Protein AF-0000000084447119 (afdb_homodimer)

Structure (mmCIF, N/CA/C/O backbone):
data_AF-0000000084447119-model_v1
#
loop_
_entity.id
_entity.type
_entity.pdbx_description
1 polymer 'DeoR family transcriptional regulator'
#
loop_
_atom_site.group_PDB
_atom_site.id
_atom_site.type_symbol
_atom_site.label_atom_id
_atom_site.label_alt_id
_atom_site.label_comp_id
_atom_site.label_asym_id
_atom_site.label_entity_id
_atom_site.label_seq_id
_atom_site.pdbx_PDB_ins_code
_atom_site.Cartn_x
_atom_site.Cartn_y
_atom_site.Cartn_z
_atom_site.occupancy
_atom_site.B_iso_or_equiv
_atom_site.auth_seq_id
_atom_site.auth_comp_id
_atom_site.auth_asym_id
_atom_site.auth_atom_id
_atom_site.pdbx_PDB_model_num
ATOM 1 N N . MET A 1 1 ? 13.609 -54.625 -15.812 1 86.5 1 MET A N 1
ATOM 2 C CA . MET A 1 1 ? 14.164 -53.469 -15.07 1 86.5 1 MET A CA 1
ATOM 3 C C . MET A 1 1 ? 13.195 -53.031 -13.992 1 86.5 1 MET A C 1
ATOM 5 O O . MET A 1 1 ? 11.992 -52.906 -14.234 1 86.5 1 MET A O 1
ATOM 9 N N . ILE A 1 2 ? 13.586 -53.062 -12.836 1 89.88 2 ILE A N 1
ATOM 10 C CA . ILE A 1 2 ? 12.711 -52.625 -11.75 1 89.88 2 ILE A CA 1
ATOM 11 C C . ILE A 1 2 ? 12.508 -51.125 -11.797 1 89.88 2 ILE A C 1
ATOM 13 O O . ILE A 1 2 ? 13.273 -50.406 -12.453 1 89.88 2 ILE A O 1
ATOM 17 N N . PRO A 1 3 ? 11.43 -50.656 -11.078 1 90.94 3 PRO A N 1
ATOM 18 C CA . PRO A 1 3 ? 11.07 -49.25 -11.18 1 90.94 3 PRO A CA 1
ATOM 19 C C . PRO A 1 3 ? 12.234 -48.312 -10.836 1 90.94 3 PRO A C 1
ATOM 21 O O . PRO A 1 3 ? 12.484 -47.344 -11.555 1 90.94 3 PRO A O 1
ATOM 24 N N . ALA A 1 4 ? 12.953 -48.625 -9.883 1 92.25 4 ALA A N 1
ATOM 25 C CA . ALA A 1 4 ? 14.055 -47.781 -9.461 1 92.25 4 ALA A CA 1
ATOM 26 C C . ALA A 1 4 ? 15.102 -47.656 -10.562 1 92.25 4 ALA A C 1
ATOM 28 O O . ALA A 1 4 ? 15.664 -46.562 -10.781 1 92.25 4 ALA A O 1
ATOM 29 N N . GLU A 1 5 ? 15.375 -48.719 -11.172 1 92 5 GLU A N 1
ATOM 30 C CA . GLU A 1 5 ? 16.344 -48.719 -12.266 1 92 5 GLU A CA 1
ATOM 31 C C . GLU A 1 5 ? 15.836 -47.938 -13.469 1 92 5 GLU A C 1
ATOM 33 O O . GLU A 1 5 ? 16.594 -47.188 -14.094 1 92 5 GLU A O 1
ATOM 38 N N . ARG A 1 6 ? 14.602 -48.156 -13.805 1 93.19 6 ARG A N 1
ATOM 39 C CA . ARG A 1 6 ? 13.992 -47.406 -14.898 1 93.19 6 ARG A CA 1
ATOM 40 C C . ARG A 1 6 ? 14.07 -45.906 -14.656 1 93.19 6 ARG A C 1
ATOM 42 O O . ARG A 1 6 ? 14.445 -45.156 -15.547 1 93.19 6 ARG A O 1
ATOM 49 N N . GLN A 1 7 ? 13.703 -45.5 -13.422 1 93 7 GLN A N 1
ATOM 50 C CA . GLN A 1 7 ? 13.68 -44.094 -13.062 1 93 7 GLN A CA 1
ATOM 51 C C . GLN A 1 7 ? 15.07 -43.469 -13.156 1 93 7 GLN A C 1
ATOM 53 O O . GLN A 1 7 ? 15.227 -42.344 -13.641 1 93 7 GLN A O 1
ATOM 58 N N . LYS A 1 8 ? 16.031 -44.188 -12.789 1 92.69 8 LYS A N 1
ATOM 59 C CA . LYS A 1 8 ? 17.406 -43.719 -12.914 1 92.69 8 LYS A CA 1
ATOM 60 C C . LYS A 1 8 ? 17.797 -43.531 -14.375 1 92.69 8 LYS A C 1
ATOM 62 O O . LYS A 1 8 ? 18.453 -42.531 -14.719 1 92.69 8 LYS A O 1
ATOM 67 N N . LEU A 1 9 ? 17.391 -44.5 -15.141 1 92.62 9 LEU A N 1
ATOM 68 C CA . LEU A 1 9 ? 17.688 -44.406 -16.562 1 92.62 9 LEU A CA 1
ATOM 69 C C . LEU A 1 9 ? 16.969 -43.219 -17.203 1 92.62 9 LEU A C 1
ATOM 71 O O . LEU A 1 9 ? 17.547 -42.531 -18.047 1 92.62 9 LEU A O 1
ATOM 75 N N . ILE A 1 10 ? 15.742 -43 -16.844 1 93.06 10 ILE A N 1
ATOM 76 C CA . ILE A 1 10 ? 14.969 -41.875 -17.328 1 93.06 10 ILE A CA 1
ATOM 77 C C . ILE A 1 10 ? 15.711 -40.594 -17.016 1 93.06 10 ILE A C 1
ATOM 79 O O . ILE A 1 10 ? 15.93 -39.75 -17.906 1 93.06 10 ILE A O 1
ATOM 83 N N . LEU A 1 11 ? 16.156 -40.438 -15.773 1 92.19 11 LEU A N 1
ATOM 84 C CA . LEU A 1 11 ? 16.828 -39.219 -15.328 1 92.19 11 LEU A CA 1
ATOM 85 C C . LEU A 1 11 ? 18.156 -39.031 -16.062 1 92.19 11 LEU A C 1
ATOM 87 O O . LEU A 1 11 ? 18.5 -37.906 -16.438 1 92.19 11 LEU A O 1
ATOM 91 N N . ALA A 1 12 ? 18.844 -40.094 -16.25 1 91.12 12 ALA A N 1
ATOM 92 C CA . ALA A 1 12 ? 20.125 -40.031 -16.953 1 91.12 12 ALA A CA 1
ATOM 93 C C . ALA A 1 12 ? 19.938 -39.562 -18.391 1 91.12 12 ALA A C 1
ATOM 95 O O . ALA A 1 12 ? 20.688 -38.719 -18.875 1 91.12 12 ALA A O 1
ATOM 96 N N . ARG A 1 13 ? 18.922 -40.062 -18.984 1 90.88 13 ARG A N 1
ATOM 97 C CA . ARG A 1 13 ? 18.656 -39.688 -20.375 1 90.88 13 ARG A CA 1
ATOM 98 C C . ARG A 1 13 ? 18.156 -38.25 -20.484 1 90.88 13 ARG A C 1
ATOM 100 O O . ARG A 1 13 ? 18.484 -37.531 -21.422 1 90.88 13 ARG A O 1
ATOM 107 N N . LEU A 1 14 ? 17.312 -37.969 -19.547 1 89.44 14 LEU A N 1
ATOM 108 C CA . LEU A 1 14 ? 16.75 -36.625 -19.531 1 89.44 14 LEU A CA 1
ATOM 109 C C . LEU A 1 14 ? 17.844 -35.562 -19.312 1 89.44 14 LEU A C 1
ATOM 111 O O . LEU A 1 14 ? 17.797 -34.5 -19.891 1 89.44 14 LEU A O 1
ATOM 115 N N . ALA A 1 15 ? 18.766 -35.906 -18.516 1 87.31 15 ALA A N 1
ATOM 116 C CA . ALA A 1 15 ? 19.891 -35 -18.234 1 87.31 15 ALA A CA 1
ATOM 117 C C . ALA A 1 15 ? 20.656 -34.688 -19.516 1 87.31 15 ALA A C 1
ATOM 119 O O . ALA A 1 15 ? 21.203 -33.594 -19.672 1 87.31 15 ALA A O 1
ATOM 120 N N . GLU A 1 16 ? 20.625 -35.562 -20.422 1 86 16 GLU A N 1
ATOM 121 C CA . GLU A 1 16 ? 21.344 -35.438 -21.672 1 86 16 GLU A CA 1
ATOM 122 C C . GLU A 1 16 ? 20.547 -34.625 -22.688 1 86 16 GLU A C 1
ATOM 124 O O . GLU A 1 16 ? 21.094 -33.75 -23.375 1 86 16 GLU A O 1
ATOM 129 N N . ARG A 1 17 ? 19.281 -34.906 -22.672 1 84.5 17 ARG A N 1
ATOM 130 C CA . ARG A 1 17 ? 18.484 -34.375 -23.781 1 84.5 17 ARG A CA 1
ATOM 131 C C . ARG A 1 17 ? 17.594 -33.219 -23.344 1 84.5 17 ARG A C 1
ATOM 133 O O . ARG A 1 17 ? 17.109 -32.469 -24.188 1 84.5 17 ARG A O 1
ATOM 140 N N . GLY A 1 18 ? 17.328 -33.188 -22.125 1 82.31 18 GLY A N 1
ATOM 141 C CA . GLY A 1 18 ? 16.469 -32.125 -21.578 1 82.31 18 GLY A CA 1
ATOM 142 C C . GLY A 1 18 ? 15 -32.469 -21.656 1 82.31 18 GLY A C 1
ATOM 143 O O . GLY A 1 18 ? 14.219 -32.062 -20.781 1 82.31 18 GLY A O 1
ATOM 144 N N . VAL A 1 19 ? 14.68 -33.125 -22.844 1 86.69 19 VAL A N 1
ATOM 145 C CA . VAL A 1 19 ? 13.281 -33.531 -23.047 1 86.69 19 VAL A CA 1
ATOM 146 C C . VAL A 1 19 ? 13.219 -34.938 -23.641 1 86.69 19 VAL A C 1
ATOM 148 O O . VAL A 1 19 ? 14.078 -35.312 -24.438 1 86.69 19 VAL A O 1
ATOM 151 N N . LEU A 1 20 ? 12.258 -35.781 -23.109 1 91.12 20 LEU A N 1
ATOM 152 C CA . LEU A 1 20 ? 12.023 -37.125 -23.609 1 91.12 20 LEU A CA 1
ATOM 153 C C . LEU A 1 20 ? 10.539 -37.344 -23.875 1 91.12 20 LEU A C 1
ATOM 155 O O . LEU A 1 20 ? 9.695 -36.969 -23.062 1 91.12 20 LEU A O 1
ATOM 159 N N . SER A 1 21 ? 10.234 -37.875 -24.953 1 89.88 21 SER A N 1
ATOM 160 C CA . SER A 1 21 ? 8.852 -38.219 -25.219 1 89.88 21 SER A CA 1
ATOM 161 C C . SER A 1 21 ? 8.484 -39.531 -24.531 1 89.88 21 SER A C 1
ATOM 163 O O . SER A 1 21 ? 9.359 -40.344 -24.234 1 89.88 21 SER A O 1
ATOM 165 N N . ILE A 1 22 ? 7.16 -39.688 -24.297 1 88.69 22 ILE A N 1
ATOM 166 C CA . ILE A 1 22 ? 6.676 -40.938 -23.719 1 88.69 22 ILE A CA 1
ATOM 167 C C . ILE A 1 22 ? 7.02 -42.094 -24.656 1 88.69 22 ILE A C 1
ATOM 169 O O . ILE A 1 22 ? 7.41 -43.188 -24.203 1 88.69 22 ILE A O 1
ATOM 173 N N . SER A 1 23 ? 6.926 -41.812 -25.922 1 90.94 23 SER A N 1
ATOM 174 C CA . SER A 1 23 ? 7.25 -42.812 -26.922 1 90.94 23 SER A CA 1
ATOM 175 C C . SER A 1 23 ? 8.719 -43.219 -26.828 1 90.94 23 SER A C 1
ATOM 177 O O . SER A 1 23 ? 9.039 -44.406 -26.844 1 90.94 23 SER A O 1
ATOM 179 N N . GLU A 1 24 ? 9.578 -42.312 -26.672 1 92.75 24 GLU A N 1
ATOM 180 C CA . GLU A 1 24 ? 11.008 -42.562 -26.516 1 92.75 24 GLU A CA 1
ATOM 181 C C . GLU A 1 24 ? 11.289 -43.375 -25.266 1 92.75 24 GLU A C 1
ATOM 183 O O . GLU A 1 24 ? 12.117 -44.312 -25.281 1 92.75 24 GLU A O 1
ATOM 188 N N . LEU A 1 25 ? 10.633 -43.062 -24.297 1 93.75 25 LEU A N 1
ATOM 189 C CA . LEU A 1 25 ? 10.844 -43.75 -23.016 1 93.75 25 LEU A CA 1
ATOM 190 C C . LEU A 1 25 ? 10.344 -45.188 -23.078 1 93.75 25 LEU A C 1
ATOM 192 O O . LEU A 1 25 ? 10.992 -46.094 -22.547 1 93.75 25 LEU A O 1
ATOM 196 N N . THR A 1 26 ? 9.203 -45.312 -23.734 1 93.56 26 THR A N 1
ATOM 197 C CA . THR A 1 26 ? 8.672 -46.656 -23.922 1 93.56 26 THR A CA 1
ATOM 198 C C . THR A 1 26 ? 9.664 -47.531 -24.672 1 93.56 26 THR A C 1
ATOM 200 O O . THR A 1 26 ? 9.883 -48.688 -24.312 1 93.56 26 THR A O 1
ATOM 203 N N . GLU A 1 27 ? 10.273 -46.969 -25.672 1 93.38 27 GLU A N 1
ATOM 204 C CA . GLU A 1 27 ? 11.258 -47.688 -26.469 1 93.38 27 GLU A CA 1
ATOM 205 C C . GLU A 1 27 ? 12.539 -47.938 -25.672 1 93.38 27 GLU A C 1
ATOM 207 O O . GLU A 1 27 ? 13.078 -49.031 -25.672 1 93.38 27 GLU A O 1
ATOM 212 N N . LEU A 1 28 ? 12.984 -47 -25.031 1 91.69 28 LEU A N 1
ATOM 213 C CA . LEU A 1 28 ? 14.242 -47.031 -24.281 1 91.69 28 LEU A CA 1
ATOM 214 C C . LEU A 1 28 ? 14.164 -48.062 -23.141 1 91.69 28 LEU A C 1
ATOM 216 O O . LEU A 1 28 ? 15.125 -48.781 -22.891 1 91.69 28 LEU A O 1
ATOM 220 N N . LEU A 1 29 ? 13.031 -48.062 -22.516 1 93.44 29 LEU A N 1
ATOM 221 C CA . LEU A 1 29 ? 12.875 -48.875 -21.297 1 93.44 29 LEU A CA 1
ATOM 222 C C . LEU A 1 29 ? 12.227 -50.219 -21.609 1 93.44 29 LEU A C 1
ATOM 224 O O . LEU A 1 29 ? 12.219 -51.125 -20.766 1 93.44 29 LEU A O 1
ATOM 228 N N . ASP A 1 30 ? 11.641 -50.344 -22.766 1 93.81 30 ASP A N 1
ATOM 229 C CA . ASP A 1 30 ? 10.953 -51.562 -23.219 1 93.81 30 ASP A CA 1
ATOM 230 C C . ASP A 1 30 ? 9.82 -51.938 -22.281 1 93.81 30 ASP A C 1
ATOM 232 O O . ASP A 1 30 ? 9.766 -53.062 -21.781 1 93.81 30 ASP A O 1
ATOM 236 N N . VAL A 1 31 ? 9.031 -50.906 -21.938 1 94.69 31 VAL A N 1
ATOM 237 C CA . VAL A 1 31 ? 7.852 -51.094 -21.094 1 94.69 31 VAL A CA 1
ATOM 238 C C . VAL A 1 31 ? 6.656 -50.375 -21.719 1 94.69 31 VAL A C 1
ATOM 240 O O . VAL A 1 31 ? 6.805 -49.656 -22.703 1 94.69 31 VAL A O 1
ATOM 243 N N . SER A 1 32 ? 5.438 -50.656 -21.156 1 92.38 32 SER A N 1
ATOM 244 C CA . SER A 1 32 ? 4.207 -50.062 -21.672 1 92.38 32 SER A CA 1
ATOM 245 C C . SER A 1 32 ? 4.145 -48.562 -21.359 1 92.38 32 SER A C 1
ATOM 247 O O . SER A 1 32 ? 4.852 -48.062 -20.484 1 92.38 32 SER A O 1
ATOM 249 N N . HIS A 1 33 ? 3.281 -47.906 -22.078 1 91.06 33 HIS A N 1
ATOM 250 C CA . HIS A 1 33 ? 2.988 -46.5 -21.812 1 91.06 33 HIS A CA 1
ATOM 251 C C . HIS A 1 33 ? 2.539 -46.281 -20.375 1 91.06 33 HIS A C 1
ATOM 253 O O . HIS A 1 33 ? 2.947 -45.344 -19.719 1 91.06 33 HIS A O 1
ATOM 259 N N . MET A 1 34 ? 1.778 -47.219 -19.906 1 89.12 34 MET A N 1
ATOM 260 C CA . MET A 1 34 ? 1.236 -47.125 -18.562 1 89.12 34 MET A CA 1
ATOM 261 C C . MET A 1 34 ? 2.348 -47.219 -17.516 1 89.12 34 MET A C 1
ATOM 263 O O . MET A 1 34 ? 2.346 -46.469 -16.531 1 89.12 34 MET A O 1
ATOM 267 N N . THR A 1 35 ? 3.252 -48.062 -17.719 1 90.56 35 THR A N 1
ATOM 268 C CA . THR A 1 35 ? 4.383 -48.219 -16.812 1 90.56 35 THR A CA 1
ATOM 269 C C . THR A 1 35 ? 5.258 -46.969 -16.812 1 90.56 35 THR A C 1
ATOM 271 O O . THR A 1 35 ? 5.664 -46.5 -15.75 1 90.56 35 THR A O 1
ATOM 274 N N . VAL A 1 36 ? 5.512 -46.438 -18 1 92.38 36 VAL A N 1
ATOM 275 C CA . VAL A 1 36 ? 6.285 -45.188 -18.125 1 92.38 36 VAL A CA 1
ATOM 276 C C . VAL A 1 36 ? 5.586 -44.062 -17.375 1 92.38 36 VAL A C 1
ATOM 278 O O . VAL A 1 36 ? 6.223 -43.344 -16.625 1 92.38 36 VAL A O 1
ATOM 281 N N . ARG A 1 37 ? 4.301 -44 -17.516 1 87.06 37 ARG A N 1
ATOM 282 C CA . ARG A 1 37 ? 3.523 -42.938 -16.875 1 87.06 37 ARG A CA 1
ATOM 283 C C . ARG A 1 37 ? 3.588 -43.062 -15.352 1 87.06 37 ARG A C 1
ATOM 285 O O . ARG A 1 37 ? 3.67 -42.062 -14.648 1 87.06 37 ARG A O 1
ATOM 292 N N . ARG A 1 38 ? 3.566 -44.25 -14.898 1 87.31 38 ARG A N 1
ATOM 293 C CA . ARG A 1 38 ? 3.674 -44.469 -13.461 1 87.31 38 ARG A CA 1
ATOM 294 C C . ARG A 1 38 ? 5.035 -44.031 -12.938 1 87.31 38 ARG A C 1
ATOM 296 O O . ARG A 1 38 ? 5.125 -43.406 -11.875 1 87.31 38 ARG A O 1
ATOM 303 N N . ASP A 1 39 ? 6.012 -44.406 -13.672 1 90.38 39 ASP A N 1
ATOM 304 C CA . ASP A 1 39 ? 7.359 -43.969 -13.297 1 90.38 39 ASP A CA 1
ATOM 305 C C . ASP A 1 39 ? 7.496 -42.469 -13.305 1 90.38 39 ASP A C 1
ATOM 307 O O . ASP A 1 39 ? 8.078 -41.875 -12.391 1 90.38 39 ASP A O 1
ATOM 311 N N . ILE A 1 40 ? 6.934 -41.875 -14.336 1 87.94 40 ILE A N 1
ATOM 312 C CA . ILE A 1 40 ? 6.992 -40.406 -14.484 1 87.94 40 ILE A CA 1
ATOM 313 C C . ILE A 1 40 ? 6.246 -39.75 -13.336 1 87.94 40 ILE A C 1
ATOM 315 O O . ILE A 1 40 ? 6.73 -38.75 -12.758 1 87.94 40 ILE A O 1
ATOM 319 N N . GLN A 1 41 ? 5.145 -40.25 -13.031 1 83.56 41 GLN A N 1
ATOM 320 C CA . GLN A 1 41 ? 4.359 -39.719 -11.93 1 83.56 41 GLN A CA 1
ATOM 321 C C . GLN A 1 41 ? 5.16 -39.719 -10.633 1 83.56 41 GLN A C 1
ATOM 323 O O . GLN A 1 41 ? 5.129 -38.75 -9.875 1 83.56 41 GLN A O 1
ATOM 328 N N . GLN A 1 42 ? 5.812 -40.812 -10.383 1 85.56 42 GLN A N 1
ATOM 329 C CA . GLN A 1 42 ? 6.645 -40.875 -9.188 1 85.56 42 GLN A CA 1
ATOM 330 C C . GLN A 1 42 ? 7.773 -39.875 -9.227 1 85.56 42 GLN A C 1
ATOM 332 O O . GLN A 1 42 ? 8.023 -39.188 -8.234 1 85.56 42 GLN A O 1
ATOM 337 N N . LEU A 1 43 ? 8.406 -39.75 -10.352 1 88.12 43 LEU A N 1
ATOM 338 C CA . LEU A 1 43 ? 9.5 -38.812 -10.508 1 88.12 43 LEU A CA 1
ATOM 339 C C . LEU A 1 43 ? 9.008 -37.375 -10.391 1 88.12 43 LEU A C 1
ATOM 341 O O . LEU A 1 43 ? 9.711 -36.5 -9.859 1 88.12 43 LEU A O 1
ATOM 345 N N . GLU A 1 44 ? 7.82 -37.156 -10.922 1 82.62 44 GLU A N 1
ATOM 346 C CA . GLU A 1 44 ? 7.223 -35.812 -10.852 1 82.62 44 GLU A CA 1
ATOM 347 C C . GLU A 1 44 ? 6.883 -35.438 -9.414 1 82.62 44 GLU A C 1
ATOM 349 O O . GLU A 1 44 ? 7.102 -34.281 -9 1 82.62 44 GLU A O 1
ATOM 354 N N . ARG A 1 45 ? 6.418 -36.375 -8.711 1 76.25 45 ARG A N 1
ATOM 355 C CA . ARG A 1 45 ? 6.117 -36.125 -7.301 1 76.25 45 ARG A CA 1
ATOM 356 C C . ARG A 1 45 ? 7.379 -35.781 -6.527 1 76.25 45 ARG A C 1
ATOM 358 O O . ARG A 1 45 ? 7.32 -34.969 -5.578 1 76.25 45 ARG A O 1
ATOM 365 N N . GLU A 1 46 ? 8.391 -36.312 -6.988 1 78.25 46 GLU A N 1
ATOM 366 C CA . GLU A 1 46 ? 9.672 -36.031 -6.336 1 78.25 46 GLU A CA 1
ATOM 367 C C . GLU A 1 46 ? 10.32 -34.781 -6.891 1 78.25 46 GLU A C 1
ATOM 369 O O . GLU A 1 46 ? 11.414 -34.406 -6.461 1 78.25 46 GLU A O 1
ATOM 374 N N . GLY A 1 47 ? 9.664 -34.156 -7.859 1 77.06 47 GLY A N 1
ATOM 375 C CA . GLY A 1 47 ? 10.141 -32.906 -8.438 1 77.06 47 GLY A CA 1
ATOM 376 C C . GLY A 1 47 ? 11.297 -33.094 -9.398 1 77.06 47 GLY A C 1
ATOM 377 O O . GLY A 1 47 ? 12.016 -32.156 -9.719 1 77.06 47 GLY A O 1
ATOM 378 N N . GLN A 1 48 ? 11.547 -34.281 -9.867 1 82.5 48 GLN A N 1
ATOM 379 C CA . GLN A 1 48 ? 12.719 -34.594 -10.68 1 82.5 48 GLN A CA 1
ATOM 380 C C . GLN A 1 48 ? 12.438 -34.406 -12.164 1 82.5 48 GLN A C 1
ATOM 382 O O . GLN A 1 48 ? 13.359 -34.219 -12.953 1 82.5 48 GLN A O 1
ATOM 387 N N . VAL A 1 49 ? 11.219 -34.594 -12.508 1 86.06 49 VAL A N 1
ATOM 388 C CA . VAL A 1 49 ? 10.852 -34.438 -13.906 1 86.06 49 VAL A CA 1
ATOM 389 C C . VAL A 1 49 ? 9.555 -33.625 -14 1 86.06 49 VAL A C 1
ATOM 391 O O . VAL A 1 49 ? 8.867 -33.438 -12.992 1 86.06 49 VAL A O 1
ATOM 394 N N . MET A 1 50 ? 9.234 -33.094 -15.148 1 83.06 50 MET A N 1
ATOM 395 C CA . MET A 1 50 ? 7.973 -32.406 -15.453 1 83.06 50 MET A CA 1
ATOM 396 C C . MET A 1 50 ? 7.34 -33 -16.719 1 83.06 50 MET A C 1
ATOM 398 O O . MET A 1 50 ? 8.016 -33.188 -17.719 1 83.06 50 MET A O 1
ATOM 402 N N . SER A 1 51 ? 6.07 -33.219 -16.531 1 77.5 51 SER A N 1
ATOM 403 C CA . SER A 1 51 ? 5.348 -33.719 -17.703 1 77.5 51 SER A CA 1
ATOM 404 C C . SER A 1 51 ? 5.09 -32.562 -18.688 1 77.5 51 SER A C 1
ATOM 406 O O . SER A 1 51 ? 4.805 -31.438 -18.281 1 77.5 51 SER A O 1
ATOM 408 N N . VAL A 1 52 ? 5.402 -32.812 -19.891 1 76.06 52 VAL A N 1
ATOM 409 C CA . VAL A 1 52 ? 5.047 -31.922 -20.984 1 76.06 52 VAL A CA 1
ATOM 410 C C . VAL A 1 52 ? 4.172 -32.656 -22 1 76.06 52 VAL A C 1
ATOM 412 O O . VAL A 1 52 ? 3.877 -33.844 -21.828 1 76.06 52 VAL A O 1
ATOM 415 N N . ALA A 1 53 ? 3.68 -31.891 -22.969 1 73.5 53 ALA A N 1
ATOM 416 C CA . ALA A 1 53 ? 2.891 -32.562 -24 1 73.5 53 ALA A CA 1
ATOM 417 C C . ALA A 1 53 ? 3.668 -33.719 -24.641 1 73.5 53 ALA A C 1
ATOM 419 O O . ALA A 1 53 ? 4.699 -33.5 -25.281 1 73.5 53 ALA A O 1
ATOM 420 N N . GLY A 1 54 ? 3.236 -34.969 -24.359 1 75.19 54 GLY A N 1
ATOM 421 C CA . GLY A 1 54 ? 3.777 -36.156 -25.016 1 75.19 54 GLY A CA 1
ATOM 422 C C . GLY A 1 54 ? 5.066 -36.625 -24.391 1 75.19 54 GLY A C 1
ATOM 423 O O . GLY A 1 54 ? 5.703 -37.562 -24.906 1 75.19 54 GLY A O 1
ATOM 424 N N . GLY A 1 55 ? 5.465 -35.906 -23.297 1 84.12 55 GLY A N 1
ATOM 425 C CA . GLY A 1 55 ? 6.734 -36.344 -22.734 1 84.12 55 GLY A CA 1
ATOM 426 C C . GLY A 1 55 ? 7.031 -35.688 -21.391 1 84.12 55 GLY A C 1
ATOM 427 O O . GLY A 1 55 ? 6.113 -35.344 -20.625 1 84.12 55 GLY A O 1
ATOM 428 N N . ILE A 1 56 ? 8.344 -35.781 -21.047 1 87.44 56 ILE A N 1
ATOM 429 C CA . ILE A 1 56 ? 8.805 -35.219 -19.797 1 87.44 56 ILE A CA 1
ATOM 430 C C . ILE A 1 56 ? 10.047 -34.375 -20.031 1 87.44 56 ILE A C 1
ATOM 432 O O . ILE A 1 56 ? 10.734 -34.531 -21.047 1 87.44 56 ILE A O 1
ATOM 436 N N . ARG A 1 57 ? 10.242 -33.375 -19.266 1 86.06 57 ARG A N 1
ATOM 437 C CA . ARG A 1 57 ? 11.453 -32.562 -19.266 1 86.06 57 ARG A CA 1
ATOM 438 C C . ARG A 1 57 ? 11.977 -32.344 -17.844 1 86.06 57 ARG A C 1
ATOM 440 O O . ARG A 1 57 ? 11.305 -32.688 -16.875 1 86.06 57 ARG A O 1
ATOM 447 N N . LEU A 1 58 ? 13.25 -31.891 -17.844 1 83.25 58 LEU A N 1
ATOM 448 C CA . LEU A 1 58 ? 13.781 -31.438 -16.562 1 83.25 58 LEU A CA 1
ATOM 449 C C . LEU A 1 58 ? 13.078 -30.156 -16.125 1 83.25 58 LEU A C 1
ATOM 451 O O . LEU A 1 58 ? 12.805 -29.266 -16.953 1 83.25 58 LEU A O 1
ATOM 455 N N . PRO A 1 59 ? 12.711 -30.234 -14.844 1 81.19 59 PRO A N 1
ATOM 456 C CA . PRO A 1 59 ? 12.141 -28.969 -14.359 1 81.19 59 PRO A CA 1
ATOM 457 C C . PRO A 1 59 ? 13.07 -27.781 -14.594 1 81.19 59 PRO A C 1
ATOM 459 O O . PRO A 1 59 ? 14.297 -27.938 -14.586 1 81.19 59 PRO A O 1
ATOM 462 N N . GLU A 1 60 ? 12.391 -26.625 -14.969 1 81.69 60 GLU A N 1
ATOM 463 C CA . GLU A 1 60 ? 13.148 -25.391 -15.141 1 81.69 60 GLU A CA 1
ATOM 464 C C . GLU A 1 60 ? 13.219 -24.594 -13.836 1 81.69 60 GLU A C 1
ATOM 466 O O . GLU A 1 60 ? 12.203 -24.109 -13.336 1 81.69 60 GLU A O 1
ATOM 471 N N . ARG A 1 61 ? 14.422 -24.531 -13.336 1 85.81 61 ARG A N 1
ATOM 472 C CA . ARG A 1 61 ? 14.594 -23.75 -12.117 1 85.81 61 ARG A CA 1
ATOM 473 C C . ARG A 1 61 ? 14.617 -22.25 -12.438 1 85.81 61 ARG A C 1
ATOM 475 O O . ARG A 1 61 ? 15.273 -21.828 -13.383 1 85.81 61 ARG A O 1
ATOM 482 N N . ILE A 1 62 ? 13.734 -21.531 -11.68 1 86.69 62 ILE A N 1
ATOM 483 C CA . ILE A 1 62 ? 13.742 -20.078 -11.859 1 86.69 62 ILE A CA 1
ATOM 484 C C . ILE A 1 62 ? 14.414 -19.422 -10.664 1 86.69 62 ILE A C 1
ATOM 486 O O . ILE A 1 62 ? 14.117 -19.75 -9.516 1 86.69 62 ILE A O 1
ATOM 490 N N . SER A 1 63 ? 15.406 -18.578 -10.953 1 85.56 63 SER A N 1
ATOM 491 C CA . SER A 1 63 ? 16.141 -17.891 -9.906 1 85.56 63 SER A CA 1
ATOM 492 C C . SER A 1 63 ? 15.633 -16.453 -9.734 1 85.56 63 SER A C 1
ATOM 494 O O . SER A 1 63 ? 15.898 -15.82 -8.719 1 85.56 63 SER A O 1
ATOM 496 N N . PHE A 1 64 ? 14.938 -16 -10.805 1 86.69 64 PHE A N 1
ATOM 497 C CA . PHE A 1 64 ? 14.352 -14.664 -10.742 1 86.69 64 PHE A CA 1
ATOM 498 C C . PHE A 1 64 ? 12.992 -14.633 -11.422 1 86.69 64 PHE A C 1
ATOM 500 O O . PHE A 1 64 ? 12.695 -15.484 -12.266 1 86.69 64 PHE A O 1
ATOM 507 N N . GLU A 1 65 ? 12.203 -13.727 -10.953 1 92.5 65 GLU A N 1
ATOM 508 C CA . GLU A 1 65 ? 10.922 -13.461 -11.602 1 92.5 65 GLU A CA 1
ATOM 509 C C . GLU A 1 65 ? 10.984 -12.18 -12.438 1 92.5 65 GLU A C 1
ATOM 511 O O . GLU A 1 65 ? 11.602 -11.195 -12.023 1 92.5 65 GLU A O 1
ATOM 516 N N . PRO A 1 66 ? 10.383 -12.328 -13.648 1 92.5 66 PRO A N 1
ATOM 517 C CA . PRO A 1 66 ? 10.266 -11.062 -14.383 1 92.5 66 PRO A CA 1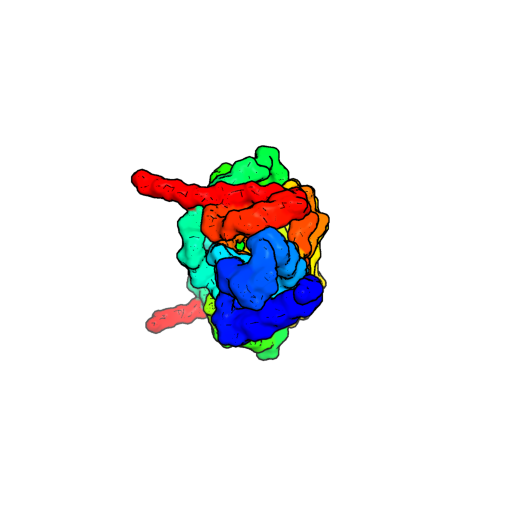
ATOM 518 C C . PRO A 1 66 ? 9.516 -9.992 -13.602 1 92.5 66 PRO A C 1
ATOM 520 O O . PRO A 1 66 ? 8.789 -10.305 -12.648 1 92.5 66 PRO A O 1
ATOM 523 N N . SER A 1 67 ? 9.781 -8.742 -13.961 1 94.5 67 SER A N 1
ATOM 524 C CA . SER A 1 67 ? 9.109 -7.621 -13.312 1 94.5 67 SER A CA 1
ATOM 525 C C . SER A 1 67 ? 7.617 -7.621 -13.602 1 94.5 67 SER A C 1
ATOM 527 O O . SER A 1 67 ? 7.168 -8.25 -14.57 1 94.5 67 SER A O 1
ATOM 529 N N . HIS A 1 68 ? 6.895 -6.887 -12.773 1 96.06 68 HIS A N 1
ATOM 530 C CA . HIS A 1 68 ? 5.461 -6.727 -12.992 1 96.06 68 HIS A CA 1
ATOM 531 C C . HIS A 1 68 ? 5.168 -6.203 -14.398 1 96.06 68 HIS A C 1
ATOM 533 O O . HIS A 1 68 ? 4.273 -6.707 -15.078 1 96.06 68 HIS A O 1
ATOM 539 N N . VAL A 1 69 ? 5.906 -5.23 -14.867 1 93.19 69 VAL A N 1
ATOM 540 C CA . VAL A 1 69 ? 5.715 -4.609 -16.172 1 93.19 69 VAL A CA 1
ATOM 541 C C . VAL A 1 69 ? 5.949 -5.637 -17.281 1 93.19 69 VAL A C 1
ATOM 543 O O . VAL A 1 69 ? 5.141 -5.762 -18.203 1 93.19 69 VAL A O 1
ATOM 546 N N . SER A 1 70 ? 7.012 -6.418 -17.172 1 94.38 70 SER A N 1
ATOM 547 C CA . SER A 1 70 ? 7.312 -7.461 -18.156 1 94.38 70 SER A CA 1
ATOM 548 C C . SER A 1 70 ? 6.246 -8.555 -18.141 1 94.38 70 SER A C 1
ATOM 550 O O . SER A 1 70 ? 5.801 -9 -19.203 1 94.38 70 SER A O 1
ATOM 552 N N . LYS A 1 71 ? 5.801 -8.93 -16.984 1 95.75 71 LYS A N 1
ATOM 553 C CA . LYS A 1 71 ? 4.824 -10.008 -16.844 1 95.75 71 LYS A CA 1
ATOM 554 C C . LYS A 1 71 ? 3.469 -9.594 -17.422 1 95.75 71 LYS A C 1
ATOM 556 O O . LYS A 1 71 ? 2.732 -10.438 -17.953 1 95.75 71 LYS A O 1
ATOM 561 N N . ALA A 1 72 ? 3.137 -8.312 -17.312 1 95.12 72 ALA A N 1
ATOM 562 C CA . ALA A 1 72 ? 1.828 -7.812 -17.719 1 95.12 72 ALA A CA 1
ATOM 563 C C . ALA A 1 72 ? 1.575 -8.102 -19.203 1 95.12 72 ALA A C 1
ATOM 565 O O . ALA A 1 72 ? 0.437 -8.352 -19.609 1 95.12 72 ALA A O 1
ATOM 566 N N . VAL A 1 73 ? 2.598 -8.234 -19.984 1 93.5 73 VAL A N 1
ATOM 567 C CA . VAL A 1 73 ? 2.43 -8.398 -21.422 1 93.5 73 VAL A CA 1
ATOM 568 C C . VAL A 1 73 ? 2.602 -9.867 -21.797 1 93.5 73 VAL A C 1
ATOM 570 O O . VAL A 1 73 ? 2.084 -10.32 -22.812 1 93.5 73 VAL A O 1
ATOM 573 N N . MET A 1 74 ? 3.244 -10.617 -21 1 93.94 74 MET A N 1
ATOM 574 C CA . MET A 1 74 ? 3.459 -12.047 -21.25 1 93.94 74 MET A CA 1
ATOM 575 C C . MET A 1 74 ? 2.168 -12.828 -21.047 1 93.94 74 MET A C 1
ATOM 577 O O . MET A 1 74 ? 1.531 -12.734 -20 1 93.94 74 MET A O 1
ATOM 581 N N . ALA A 1 75 ? 1.704 -13.594 -22.062 1 94.94 75 ALA A N 1
ATOM 582 C CA . ALA A 1 75 ? 0.521 -14.445 -22.016 1 94.94 75 ALA A CA 1
ATOM 583 C C . ALA A 1 75 ? -0.722 -13.641 -21.641 1 94.94 75 ALA A C 1
ATOM 585 O O . ALA A 1 75 ? -1.577 -14.109 -20.891 1 94.94 75 ALA A O 1
ATOM 586 N N . HIS A 1 76 ? -0.784 -12.453 -22.141 1 96.25 76 HIS A N 1
ATOM 587 C CA . HIS A 1 76 ? -1.812 -11.5 -21.75 1 96.25 76 HIS A CA 1
ATOM 588 C C . HIS A 1 76 ? -3.207 -12.023 -22.062 1 96.25 76 HIS A C 1
ATOM 590 O O . HIS A 1 76 ? -4.113 -11.945 -21.234 1 96.25 76 HIS A O 1
ATOM 596 N N . ALA A 1 77 ? -3.385 -12.609 -23.25 1 96.88 77 ALA A N 1
ATOM 597 C CA . ALA A 1 77 ? -4.695 -13.117 -23.656 1 96.88 77 ALA A CA 1
ATOM 598 C C . ALA A 1 77 ? -5.172 -14.211 -22.703 1 96.88 77 ALA A C 1
ATOM 600 O O . ALA A 1 77 ? -6.352 -14.258 -22.344 1 96.88 77 ALA A O 1
ATOM 601 N N . ALA A 1 78 ? -4.289 -15.062 -22.344 1 97.62 78 ALA A N 1
ATOM 602 C CA . ALA A 1 78 ? -4.625 -16.109 -21.391 1 97.62 78 ALA A CA 1
ATOM 603 C C . ALA A 1 78 ? -5.02 -15.523 -20.031 1 97.62 78 ALA A C 1
ATOM 605 O O . ALA A 1 78 ? -5.996 -15.953 -19.422 1 97.62 78 ALA A O 1
ATOM 606 N N . LYS A 1 79 ? -4.234 -14.523 -19.547 1 98.19 79 LYS A N 1
ATOM 607 C CA . LYS A 1 79 ? -4.527 -13.898 -18.266 1 98.19 79 LYS A CA 1
ATOM 608 C C . LYS A 1 79 ? -5.902 -13.234 -18.281 1 98.19 79 LYS A C 1
ATOM 610 O O . LYS A 1 79 ? -6.641 -13.312 -17.297 1 98.19 79 LYS A O 1
ATOM 615 N N . VAL A 1 80 ? -6.23 -12.602 -19.344 1 98.19 80 VAL A N 1
ATOM 616 C CA . VAL A 1 80 ? -7.535 -11.961 -19.469 1 98.19 80 VAL A CA 1
ATOM 617 C C . VAL A 1 80 ? -8.641 -13.008 -19.375 1 98.19 80 VAL A C 1
ATOM 619 O O . VAL A 1 80 ? -9.617 -12.828 -18.656 1 98.19 80 VAL A O 1
ATOM 622 N N . ALA A 1 81 ? -8.5 -14.086 -20.125 1 98.5 81 ALA A N 1
ATOM 623 C CA . ALA A 1 81 ? -9.492 -15.164 -20.094 1 98.5 81 ALA A CA 1
ATOM 624 C C . ALA A 1 81 ? -9.617 -15.773 -18.703 1 98.5 81 ALA A C 1
ATOM 626 O O . ALA A 1 81 ? -10.734 -16.016 -18.234 1 98.5 81 ALA A O 1
ATOM 627 N N . ILE A 1 82 ? -8.516 -16 -18.094 1 98.69 82 ILE A N 1
ATOM 628 C CA . ILE A 1 82 ? -8.484 -16.547 -16.75 1 98.69 82 ILE A CA 1
ATOM 629 C C . ILE A 1 82 ? -9.18 -15.578 -15.789 1 98.69 82 ILE A C 1
ATOM 631 O O . ILE A 1 82 ? -9.992 -16 -14.961 1 98.69 82 ILE A O 1
ATOM 635 N N . GLY A 1 83 ? -8.852 -14.289 -15.891 1 98.62 83 GLY A N 1
ATOM 636 C CA . GLY A 1 83 ? -9.5 -13.281 -15.062 1 98.62 83 GLY A CA 1
ATOM 637 C C . GLY A 1 83 ? -11.008 -13.273 -15.211 1 98.62 83 GLY A C 1
ATOM 638 O O . GLY A 1 83 ? -11.734 -13.203 -14.211 1 98.62 83 GLY A O 1
ATOM 639 N N . ARG A 1 84 ? -11.453 -13.359 -16.406 1 97.88 84 ARG A N 1
ATOM 640 C CA . ARG A 1 84 ? -12.891 -13.375 -16.688 1 97.88 84 ARG A CA 1
ATOM 641 C C . ARG A 1 84 ? -13.562 -14.578 -16.047 1 97.88 84 ARG A C 1
ATOM 643 O O . ARG A 1 84 ? -14.602 -14.445 -15.398 1 97.88 84 ARG A O 1
ATOM 650 N N . MET A 1 85 ? -13.023 -15.688 -16.234 1 98.38 85 MET A N 1
ATOM 651 C CA . MET A 1 85 ? -13.594 -16.906 -15.664 1 98.38 85 MET A CA 1
ATOM 652 C C . MET A 1 85 ? -13.57 -16.844 -14.141 1 98.38 85 MET A C 1
ATOM 654 O O . MET A 1 85 ? -14.523 -17.266 -13.484 1 98.38 85 MET A O 1
ATOM 658 N N . ALA A 1 86 ? -12.461 -16.359 -13.586 1 98.5 86 ALA A N 1
ATOM 659 C CA . ALA A 1 86 ? -12.305 -16.266 -12.141 1 98.5 86 ALA A CA 1
ATOM 660 C C . ALA A 1 86 ? -13.422 -15.43 -11.516 1 98.5 86 ALA A C 1
ATOM 662 O O . ALA A 1 86 ? -13.844 -15.695 -10.391 1 98.5 86 ALA A O 1
ATOM 663 N N . LEU A 1 87 ? -13.969 -14.453 -12.258 1 97.88 87 LEU A N 1
ATOM 664 C CA . LEU A 1 87 ? -15.016 -13.578 -11.75 1 97.88 87 LEU A CA 1
ATOM 665 C C . LEU A 1 87 ? -16.281 -14.367 -11.43 1 97.88 87 LEU A C 1
ATOM 667 O O . LEU A 1 87 ? -17.078 -13.961 -10.578 1 97.88 87 LEU A O 1
ATOM 671 N N . ASP A 1 88 ? -16.406 -15.523 -12.07 1 97 88 ASP A N 1
ATOM 672 C CA . ASP A 1 88 ? -17.578 -16.359 -11.844 1 97 88 ASP A CA 1
ATOM 673 C C . ASP A 1 88 ? -17.594 -16.922 -10.422 1 97 88 ASP A C 1
ATOM 675 O O . ASP A 1 88 ? -18.641 -17.344 -9.922 1 97 88 ASP A O 1
ATOM 679 N N . PHE A 1 89 ? -16.469 -16.922 -9.789 1 97.75 89 PHE A N 1
ATOM 680 C CA . PHE A 1 89 ? -16.359 -17.484 -8.453 1 97.75 89 PHE A CA 1
ATOM 681 C C . PHE A 1 89 ? -16.641 -16.422 -7.391 1 97.75 89 PHE A C 1
ATOM 683 O O . PHE A 1 89 ? -16.844 -16.75 -6.219 1 97.75 89 PHE A O 1
ATOM 690 N N . VAL A 1 90 ? -16.547 -15.125 -7.715 1 97.19 90 VAL A N 1
ATOM 691 C CA . VAL A 1 90 ? -16.672 -14.047 -6.746 1 97.19 90 VAL A CA 1
ATOM 692 C C . VAL A 1 90 ? -18.125 -13.945 -6.273 1 97.19 90 VAL A C 1
ATOM 694 O O . VAL A 1 90 ? -19.031 -13.758 -7.082 1 97.19 90 VAL A O 1
ATOM 697 N N . PRO A 1 91 ? -18.328 -14.109 -5.02 1 91.44 91 PRO A N 1
ATOM 698 C CA . PRO A 1 91 ? -19.703 -14.07 -4.516 1 91.44 91 PRO A CA 1
ATOM 699 C C . PRO A 1 91 ? -20.281 -12.656 -4.488 1 91.44 91 PRO A C 1
ATOM 701 O O . PRO A 1 91 ? -19.547 -11.68 -4.695 1 91.44 91 PRO A O 1
ATOM 704 N N . ARG A 1 92 ? -21.703 -12.727 -4.234 1 91.81 92 ARG A N 1
ATOM 705 C CA . ARG A 1 92 ? -22.344 -11.469 -3.867 1 91.81 92 ARG A CA 1
ATOM 706 C C . ARG A 1 92 ? -22 -11.078 -2.434 1 91.81 92 ARG A C 1
ATOM 708 O O . ARG A 1 92 ? -22.328 -11.797 -1.49 1 91.81 92 ARG A O 1
ATOM 715 N N . GLY A 1 93 ? -21.188 -10.164 -2.299 1 94.62 93 GLY A N 1
ATOM 716 C CA . GLY A 1 93 ? -20.703 -9.727 -0.996 1 94.62 93 GLY A CA 1
ATOM 717 C C . GLY A 1 93 ? -19.531 -10.539 -0.495 1 94.62 93 GLY A C 1
ATOM 718 O O . GLY A 1 93 ? -19.094 -11.484 -1.154 1 94.62 93 GLY A O 1
ATOM 719 N N . GLY A 1 94 ? -18.984 -10.133 0.6 1 95.62 94 GLY A N 1
ATOM 720 C CA . GLY A 1 94 ? -17.922 -10.883 1.259 1 95.62 94 GLY A CA 1
ATOM 721 C C . GLY A 1 94 ? -16.562 -10.219 1.158 1 95.62 94 GLY A C 1
ATOM 722 O O . GLY A 1 94 ? -16.469 -9.039 0.811 1 95.62 94 GLY A O 1
ATOM 723 N N . ILE A 1 95 ? -15.609 -10.984 1.599 1 98.19 95 ILE A N 1
ATOM 724 C CA . ILE A 1 95 ? -14.242 -10.477 1.652 1 98.19 95 ILE A CA 1
ATOM 725 C C . ILE A 1 95 ? -13.359 -11.289 0.71 1 98.19 95 ILE A C 1
ATOM 727 O O . ILE A 1 95 ? -13.297 -12.516 0.806 1 98.19 95 ILE A O 1
ATOM 731 N N . LEU A 1 96 ? -12.734 -10.586 -0.215 1 98.69 96 LEU A N 1
ATOM 732 C CA . LEU A 1 96 ? -11.93 -11.164 -1.288 1 98.69 96 LEU A CA 1
ATOM 733 C C . LEU A 1 96 ? -10.469 -10.766 -1.146 1 98.69 96 LEU A C 1
ATOM 735 O O . LEU A 1 96 ? -10.164 -9.609 -0.854 1 98.69 96 LEU A O 1
ATOM 739 N N . TYR A 1 97 ? -9.586 -11.781 -1.287 1 98.94 97 TYR A N 1
ATOM 740 C CA . TYR A 1 97 ? -8.164 -11.469 -1.385 1 98.94 97 TYR A CA 1
ATOM 741 C C . TYR A 1 97 ? -7.672 -11.602 -2.822 1 98.94 97 TYR A C 1
ATOM 743 O O . TYR A 1 97 ? -7.98 -12.586 -3.5 1 98.94 97 TYR A O 1
ATOM 751 N N . LEU A 1 98 ? -6.961 -10.602 -3.318 1 98.88 98 LEU A N 1
ATOM 752 C CA . LEU A 1 98 ? -6.27 -10.648 -4.602 1 98.88 98 LEU A CA 1
ATOM 753 C C . LEU A 1 98 ? -4.758 -10.609 -4.402 1 98.88 98 LEU A C 1
ATOM 755 O O . LEU A 1 98 ? -4.207 -9.578 -4 1 98.88 98 LEU A O 1
ATOM 759 N N . ASP A 1 99 ? -4.098 -11.711 -4.75 1 98.88 99 ASP A N 1
ATOM 760 C CA . ASP A 1 99 ? -2.646 -11.828 -4.648 1 98.88 99 ASP A CA 1
ATOM 761 C C . ASP A 1 99 ? -1.949 -10.945 -5.684 1 98.88 99 ASP A C 1
ATOM 763 O O . ASP A 1 99 ? -2.521 -10.641 -6.73 1 98.88 99 ASP A O 1
ATOM 767 N N . ALA A 1 100 ? -0.71 -10.578 -5.32 1 98.75 100 ALA A N 1
ATOM 768 C CA . ALA A 1 100 ? 0.071 -9.766 -6.254 1 98.75 100 ALA A CA 1
ATOM 769 C C . ALA A 1 100 ? 0.306 -10.516 -7.562 1 98.75 100 ALA A C 1
ATOM 771 O O . ALA A 1 100 ? 0.796 -11.648 -7.559 1 98.75 100 ALA A O 1
ATOM 772 N N . GLY A 1 101 ? -0.085 -9.828 -8.664 1 98.38 101 GLY A N 1
ATOM 773 C CA . GLY A 1 101 ? 0.184 -10.461 -9.945 1 98.38 101 GLY A CA 1
ATOM 774 C C . GLY A 1 101 ? -0.6 -9.852 -11.094 1 98.38 101 GLY A C 1
ATOM 775 O O . GLY A 1 101 ? -1.622 -9.203 -10.875 1 98.38 101 GLY A O 1
ATOM 776 N N . THR A 1 102 ? -0.124 -10.125 -12.297 1 98.44 102 THR A N 1
ATOM 777 C CA . THR A 1 102 ? -0.741 -9.578 -13.508 1 98.44 102 THR A CA 1
ATOM 778 C C . THR A 1 102 ? -1.983 -10.383 -13.883 1 98.44 102 THR A C 1
ATOM 780 O O . THR A 1 102 ? -2.893 -9.859 -14.531 1 98.44 102 THR A O 1
ATOM 783 N N . THR A 1 103 ? -2.066 -11.609 -13.5 1 98.62 103 THR A N 1
ATOM 784 C CA . THR A 1 103 ? -3.289 -12.375 -13.727 1 98.62 103 THR A CA 1
ATOM 785 C C . THR A 1 103 ? -4.402 -11.898 -12.797 1 98.62 103 THR A C 1
ATOM 787 O O . THR A 1 103 ? -5.539 -11.703 -13.234 1 98.62 103 THR A O 1
ATOM 790 N N . THR A 1 104 ? -4.109 -11.688 -11.531 1 98.88 104 THR A N 1
ATOM 791 C CA . THR A 1 104 ? -5.094 -11.203 -10.578 1 98.88 104 THR A CA 1
ATOM 792 C C . THR A 1 104 ? -5.496 -9.766 -10.891 1 98.88 104 THR A C 1
ATOM 794 O O . THR A 1 104 ? -6.609 -9.336 -10.578 1 98.88 104 THR A O 1
ATOM 797 N N . LEU A 1 105 ? -4.59 -8.992 -11.539 1 98.81 105 LEU A N 1
ATOM 798 C CA . LEU A 1 105 ? -4.973 -7.672 -12.016 1 98.81 105 LEU A CA 1
ATOM 799 C C . LEU A 1 105 ? -6.137 -7.762 -13 1 98.81 105 LEU A C 1
ATOM 801 O O . LEU A 1 105 ? -7.039 -6.918 -12.977 1 98.81 105 LEU A O 1
ATOM 805 N N . GLU A 1 106 ? -6.141 -8.773 -13.844 1 98.5 106 GLU A N 1
ATOM 806 C CA . GLU A 1 106 ? -7.242 -8.961 -14.781 1 98.5 106 GLU A CA 1
ATOM 807 C C . GLU A 1 106 ? -8.539 -9.281 -14.047 1 98.5 106 GLU A C 1
ATOM 809 O O . GLU A 1 106 ? -9.625 -8.914 -14.5 1 98.5 106 GLU A O 1
ATOM 814 N N . ILE A 1 107 ? -8.445 -9.961 -12.93 1 98.75 107 ILE A N 1
ATOM 815 C CA . ILE A 1 107 ? -9.625 -10.18 -12.094 1 98.75 107 ILE A CA 1
ATOM 816 C C . ILE A 1 107 ? -10.102 -8.844 -11.516 1 98.75 107 ILE A C 1
ATOM 818 O O . ILE A 1 107 ? -11.297 -8.539 -11.57 1 98.75 107 ILE A O 1
ATOM 822 N N . ALA A 1 108 ? -9.172 -8.062 -10.977 1 98.75 108 ALA A N 1
ATOM 823 C CA . ALA A 1 108 ? -9.492 -6.754 -10.406 1 98.75 108 ALA A CA 1
ATOM 824 C C . ALA A 1 108 ? -10.25 -5.887 -11.414 1 98.75 108 ALA A C 1
ATOM 826 O O . ALA A 1 108 ? -11.195 -5.184 -11.047 1 98.75 108 ALA A O 1
ATOM 827 N N . ARG A 1 109 ? -9.812 -5.93 -12.672 1 98.38 109 ARG A N 1
ATOM 828 C CA . ARG A 1 109 ? -10.453 -5.133 -13.719 1 98.38 109 ARG A CA 1
ATOM 829 C C . ARG A 1 109 ? -11.922 -5.492 -13.867 1 98.38 109 ARG A C 1
ATOM 831 O O . ARG A 1 109 ? -12.75 -4.633 -14.172 1 98.38 109 ARG A O 1
ATOM 838 N N . GLY A 1 110 ? -12.258 -6.707 -13.609 1 97.75 110 GLY A N 1
ATOM 839 C CA . GLY A 1 110 ? -13.641 -7.152 -13.688 1 97.75 110 GLY A CA 1
ATOM 840 C C . GLY A 1 110 ? -14.461 -6.766 -12.469 1 97.75 110 GLY A C 1
ATOM 841 O O . GLY A 1 110 ? -15.672 -6.973 -12.438 1 97.75 110 GLY A O 1
ATOM 842 N N . LEU A 1 111 ? -13.844 -6.211 -11.453 1 97.81 111 LEU A N 1
ATOM 843 C CA . LEU A 1 111 ? -14.523 -5.84 -10.219 1 97.81 111 LEU A CA 1
ATOM 844 C C . LEU A 1 111 ? -14.906 -4.363 -10.227 1 97.81 111 LEU A C 1
ATOM 846 O O . LEU A 1 111 ? -15.367 -3.83 -9.219 1 97.81 111 LEU A O 1
ATOM 850 N N . ALA A 1 112 ? -14.641 -3.709 -11.359 1 94.94 112 ALA A N 1
ATOM 851 C CA . ALA A 1 112 ? -14.977 -2.293 -11.492 1 94.94 112 ALA A CA 1
ATOM 852 C C . ALA A 1 112 ? -16.438 -2.037 -11.133 1 94.94 112 ALA A C 1
ATOM 854 O O . ALA A 1 112 ? -17.328 -2.799 -11.523 1 94.94 112 ALA A O 1
ATOM 855 N N . GLY A 1 113 ? -16.734 -1.062 -10.328 1 92.06 113 GLY A N 1
ATOM 856 C CA . GLY A 1 113 ? -18.078 -0.613 -10 1 92.06 113 GLY A CA 1
ATOM 857 C C . GLY A 1 113 ? -18.703 -1.401 -8.859 1 92.06 113 GLY A C 1
ATOM 858 O O . GLY A 1 113 ? -19.797 -1.078 -8.414 1 92.06 113 GLY A O 1
ATOM 859 N N . ARG A 1 114 ? -18.016 -2.502 -8.391 1 94.88 114 ARG A N 1
ATOM 860 C CA . ARG A 1 114 ? -18.562 -3.285 -7.285 1 94.88 114 ARG A CA 1
ATOM 861 C C . ARG A 1 114 ? -18.484 -2.516 -5.973 1 94.88 114 ARG A C 1
ATOM 863 O O . ARG A 1 114 ? -17.453 -1.903 -5.672 1 94.88 114 ARG A O 1
ATOM 870 N N . SER A 1 115 ? -19.547 -2.518 -5.234 1 96.5 115 SER A N 1
ATOM 871 C CA . SER A 1 115 ? -19.578 -1.824 -3.949 1 96.5 115 SER A CA 1
ATOM 872 C C . SER A 1 115 ? -19.953 -2.773 -2.814 1 96.5 115 SER A C 1
ATOM 874 O O . SER A 1 115 ? -19.922 -2.391 -1.644 1 96.5 115 SER A O 1
ATOM 876 N N . ASP A 1 116 ? -20.25 -4.039 -3.133 1 97.25 116 ASP A N 1
ATOM 877 C CA . ASP A 1 116 ? -20.844 -4.969 -2.18 1 97.25 116 ASP A CA 1
ATOM 878 C C . ASP A 1 116 ? -19.797 -5.871 -1.549 1 97.25 116 ASP A C 1
ATOM 880 O O . ASP A 1 116 ? -20.109 -6.699 -0.69 1 97.25 116 ASP A O 1
ATOM 884 N N . ILE A 1 117 ? -18.531 -5.715 -1.961 1 97.88 117 ILE A N 1
ATOM 885 C CA . ILE A 1 117 ? -17.484 -6.605 -1.459 1 97.88 117 ILE A CA 1
ATOM 886 C C . ILE A 1 117 ? -16.391 -5.789 -0.789 1 97.88 117 ILE A C 1
ATOM 888 O O . ILE A 1 117 ? -16.328 -4.566 -0.94 1 97.88 117 ILE A O 1
ATOM 892 N N . ALA A 1 118 ? -15.594 -6.461 0.064 1 98.44 118 ALA A N 1
ATOM 893 C CA . ALA A 1 118 ? -14.305 -5.965 0.532 1 98.44 118 ALA A CA 1
ATOM 894 C C . ALA A 1 118 ? -13.148 -6.68 -0.166 1 98.44 118 ALA A C 1
ATOM 896 O O . ALA A 1 118 ? -13.188 -7.902 -0.34 1 98.44 118 ALA A O 1
ATOM 897 N N . VAL A 1 119 ? -12.234 -5.902 -0.628 1 98.81 119 VAL A N 1
ATOM 898 C CA . VAL A 1 119 ? -11.07 -6.477 -1.293 1 98.81 119 VAL A CA 1
ATOM 899 C C . VAL A 1 119 ? -9.805 -6.141 -0.5 1 98.81 119 VAL A C 1
ATOM 901 O O . VAL A 1 119 ? -9.609 -5 -0.081 1 98.81 119 VAL A O 1
ATOM 904 N N . VAL A 1 120 ? -8.984 -7.156 -0.235 1 98.94 120 VAL A N 1
ATOM 905 C CA . VAL A 1 120 ? -7.652 -7.008 0.345 1 98.94 120 VAL A CA 1
ATOM 906 C C . VAL A 1 120 ? -6.594 -7.426 -0.673 1 98.94 120 VAL A C 1
ATOM 908 O O . VAL A 1 120 ? -6.75 -8.438 -1.358 1 98.94 120 VAL A O 1
ATOM 911 N N . THR A 1 121 ? -5.578 -6.668 -0.812 1 98.94 121 THR A N 1
ATOM 912 C CA . THR A 1 121 ? -4.488 -7.016 -1.718 1 98.94 121 THR A CA 1
ATOM 913 C C . THR A 1 121 ? -3.156 -6.508 -1.178 1 98.94 121 THR A C 1
ATOM 915 O O . THR A 1 121 ? -3.121 -5.594 -0.352 1 98.94 121 THR A O 1
ATOM 918 N N . ASN A 1 122 ? -2.104 -7.172 -1.568 1 98.94 122 ASN A N 1
ATOM 919 C CA . ASN A 1 122 ? -0.755 -6.688 -1.295 1 98.94 122 ASN A CA 1
ATOM 920 C C . ASN A 1 122 ? -0.122 -6.062 -2.535 1 98.94 122 ASN A C 1
ATOM 922 O O . ASN A 1 122 ? 1.078 -5.785 -2.551 1 98.94 122 ASN A O 1
ATOM 926 N N . ASP A 1 123 ? -0.868 -5.914 -3.602 1 98.88 123 ASP A N 1
ATOM 927 C CA . ASP A 1 123 ? -0.422 -5.434 -4.906 1 98.88 123 ASP A CA 1
ATOM 928 C C . ASP A 1 123 ? -0.754 -3.955 -5.094 1 98.88 123 ASP A C 1
ATOM 930 O O . ASP A 1 123 ? -1.92 -3.562 -5.02 1 98.88 123 ASP A O 1
ATOM 934 N N . PHE A 1 124 ? 0.291 -3.135 -5.348 1 98.88 124 PHE A N 1
ATOM 935 C CA . PHE A 1 124 ? 0.091 -1.697 -5.477 1 98.88 124 PHE A CA 1
ATOM 936 C C . PHE A 1 124 ? -0.667 -1.37 -6.758 1 98.88 124 PHE A C 1
ATOM 938 O O . PHE A 1 124 ? -1.437 -0.408 -6.801 1 98.88 124 PHE A O 1
ATOM 945 N N . VAL A 1 125 ? -0.492 -2.117 -7.82 1 98.69 125 VAL A N 1
ATOM 946 C CA . VAL A 1 125 ? -1.149 -1.858 -9.102 1 98.69 125 VAL A CA 1
ATOM 947 C C . VAL A 1 125 ? -2.639 -2.176 -8.984 1 98.69 125 VAL A C 1
ATOM 949 O O . VAL A 1 125 ? -3.482 -1.402 -9.445 1 98.69 125 VAL A O 1
ATOM 952 N N . ILE A 1 126 ? -2.939 -3.301 -8.375 1 98.81 126 ILE A N 1
ATOM 953 C CA . ILE A 1 126 ? -4.328 -3.67 -8.133 1 98.81 126 ILE A CA 1
ATOM 954 C C . ILE A 1 126 ? -4.996 -2.621 -7.246 1 98.81 126 ILE A C 1
ATOM 956 O O . ILE A 1 126 ? -6.113 -2.178 -7.531 1 98.81 126 ILE A O 1
ATOM 960 N N . ALA A 1 127 ? -4.328 -2.221 -6.156 1 98.88 127 ALA A N 1
ATOM 961 C CA . ALA A 1 127 ? -4.867 -1.191 -5.27 1 98.88 127 ALA A CA 1
ATOM 962 C C . ALA A 1 127 ? -5.145 0.099 -6.035 1 98.88 127 ALA A C 1
ATOM 964 O O . ALA A 1 127 ? -6.211 0.701 -5.883 1 98.88 127 ALA A O 1
ATOM 965 N N . ALA A 1 128 ? -4.184 0.532 -6.84 1 98.44 128 ALA A N 1
ATOM 966 C CA . ALA A 1 128 ? -4.328 1.766 -7.609 1 98.44 128 ALA A CA 1
ATOM 967 C C . ALA A 1 128 ? -5.531 1.695 -8.539 1 98.44 128 ALA A C 1
ATOM 969 O O . ALA A 1 128 ? -6.309 2.648 -8.633 1 98.44 128 ALA A O 1
ATOM 970 N N . PHE A 1 129 ? -5.688 0.575 -9.227 1 98.56 129 PHE A N 1
ATOM 971 C CA . PHE A 1 129 ? -6.812 0.399 -10.141 1 98.56 129 PHE A CA 1
ATOM 972 C C . PHE A 1 129 ? -8.133 0.466 -9.383 1 98.56 129 PHE A C 1
ATOM 974 O O . PHE A 1 129 ? -9.039 1.203 -9.773 1 98.56 129 PHE A O 1
ATOM 981 N N . LEU A 1 130 ? -8.234 -0.275 -8.312 1 98.5 130 LEU A N 1
ATOM 982 C CA . LEU A 1 130 ? -9.492 -0.377 -7.582 1 98.5 130 LEU A CA 1
ATOM 983 C C . LEU A 1 130 ? -9.836 0.943 -6.902 1 98.5 130 LEU A C 1
ATOM 985 O O . LEU A 1 130 ? -11.016 1.282 -6.75 1 98.5 130 LEU A O 1
ATOM 989 N N . MET A 1 131 ? -8.805 1.714 -6.445 1 97.81 131 MET A N 1
ATOM 990 C CA . MET A 1 131 ? -9.039 3.033 -5.867 1 97.81 131 MET A CA 1
ATOM 991 C C . MET A 1 131 ? -9.758 3.941 -6.855 1 97.81 131 MET A C 1
ATOM 993 O O . MET A 1 131 ? -10.617 4.738 -6.465 1 97.81 131 MET A O 1
ATOM 997 N N . ARG A 1 132 ? -9.453 3.775 -8.094 1 96 132 ARG A N 1
ATOM 998 C CA . ARG A 1 132 ? -9.953 4.676 -9.125 1 96 132 ARG A CA 1
ATOM 999 C C . ARG A 1 132 ? -11.281 4.184 -9.68 1 96 132 ARG A C 1
ATOM 1001 O O . ARG A 1 132 ? -12.172 4.984 -9.977 1 96 132 ARG A O 1
ATOM 1008 N N . GLU A 1 133 ? -11.445 2.803 -9.812 1 96.44 133 GLU A N 1
ATOM 1009 C CA . GLU A 1 133 ? -12.484 2.285 -10.703 1 96.44 133 GLU A CA 1
ATOM 1010 C C . GLU A 1 133 ? -13.578 1.573 -9.922 1 96.44 133 GLU A C 1
ATOM 1012 O O . GLU A 1 133 ? -14.641 1.26 -10.469 1 96.44 133 GLU A O 1
ATOM 1017 N N . ALA A 1 134 ? -13.305 1.312 -8.664 1 95.56 134 ALA A N 1
ATOM 1018 C CA . ALA A 1 134 ? -14.281 0.529 -7.91 1 95.56 134 ALA A CA 1
ATOM 1019 C C . ALA A 1 134 ? -14.773 1.295 -6.688 1 95.56 134 ALA A C 1
ATOM 1021 O O . ALA A 1 134 ? -14.195 2.318 -6.312 1 95.56 134 ALA A O 1
ATOM 1022 N N . ASP A 1 135 ? -15.906 0.762 -6.09 1 95.94 135 ASP A N 1
ATOM 1023 C CA . ASP A 1 135 ? -16.469 1.385 -4.898 1 95.94 135 ASP A CA 1
ATOM 1024 C C . ASP A 1 135 ? -16.438 0.429 -3.707 1 95.94 135 ASP A C 1
ATOM 1026 O O . ASP A 1 135 ? -17.062 0.688 -2.678 1 95.94 135 ASP A O 1
ATOM 1030 N N . CYS A 1 136 ? -15.789 -0.648 -3.891 1 97.5 136 CYS A N 1
ATOM 1031 C CA . CYS A 1 136 ? -15.695 -1.651 -2.836 1 97.5 136 CYS A CA 1
ATOM 1032 C C . CYS A 1 136 ? -14.906 -1.12 -1.643 1 97.5 136 CYS A C 1
ATOM 1034 O O . CYS A 1 136 ? -14.188 -0.13 -1.762 1 97.5 136 CYS A O 1
ATOM 1036 N N . ARG A 1 137 ? -15.141 -1.703 -0.451 1 98.06 137 ARG A N 1
ATOM 1037 C CA . ARG A 1 137 ? -14.18 -1.49 0.625 1 98.06 137 ARG A CA 1
ATOM 1038 C C . ARG A 1 137 ? -12.82 -2.076 0.265 1 98.06 137 ARG A C 1
ATOM 1040 O O . ARG A 1 137 ? -12.734 -3.193 -0.247 1 98.06 137 ARG A O 1
ATOM 1047 N N . LEU A 1 138 ? -11.797 -1.301 0.408 1 98.81 138 LEU A N 1
ATOM 1048 C CA . LEU A 1 138 ? -10.469 -1.685 -0.062 1 98.81 138 LEU A CA 1
ATOM 1049 C C . LEU A 1 138 ? -9.445 -1.604 1.066 1 98.81 138 LEU A C 1
ATOM 1051 O O . LEU A 1 138 ? -9.438 -0.64 1.835 1 98.81 138 LEU A O 1
ATOM 1055 N N . TYR A 1 139 ? -8.633 -2.668 1.182 1 98.88 139 TYR A N 1
ATOM 1056 C CA . TYR A 1 139 ? -7.543 -2.742 2.146 1 98.88 139 TYR A CA 1
ATOM 1057 C C . TYR A 1 139 ? -6.238 -3.148 1.469 1 98.88 139 TYR A C 1
ATOM 1059 O O . TYR A 1 139 ? -6.25 -3.898 0.489 1 98.88 139 TYR A O 1
ATOM 1067 N N . HIS A 1 140 ? -5.18 -2.631 1.921 1 98.94 140 HIS A N 1
ATOM 1068 C CA . HIS A 1 140 ? -3.844 -3.07 1.527 1 98.94 140 HIS A CA 1
ATOM 1069 C C . HIS A 1 140 ? -3.102 -3.701 2.701 1 98.94 140 HIS A C 1
ATOM 1071 O O . HIS A 1 140 ? -3.188 -3.211 3.83 1 98.94 140 HIS A O 1
ATOM 1077 N N . THR A 1 141 ? -2.34 -4.699 2.412 1 98.88 141 THR A N 1
ATOM 1078 C CA . THR A 1 141 ? -1.717 -5.469 3.484 1 98.88 141 THR A CA 1
ATOM 1079 C C . THR A 1 141 ? -0.583 -4.676 4.129 1 98.88 141 THR A C 1
ATOM 1081 O O . THR A 1 141 ? -0.333 -4.801 5.328 1 98.88 141 THR A O 1
ATOM 1084 N N . GLY A 1 142 ? 0.105 -3.889 3.33 1 98.81 142 GLY A N 1
ATOM 1085 C CA . GLY A 1 142 ? 1.356 -3.303 3.783 1 98.81 142 GLY A CA 1
ATOM 1086 C C . GLY A 1 142 ? 2.48 -4.312 3.9 1 98.81 142 GLY A C 1
ATOM 1087 O O . GLY A 1 142 ? 2.342 -5.457 3.465 1 98.81 142 GLY A O 1
ATOM 1088 N N . GLY A 1 143 ? 3.664 -3.812 4.461 1 98.62 143 GLY A N 1
ATOM 1089 C CA . GLY A 1 143 ? 4.867 -4.617 4.594 1 98.62 143 GLY A CA 1
ATOM 1090 C C . GLY A 1 143 ? 6.043 -4.074 3.807 1 98.62 143 GLY A C 1
ATOM 1091 O O . GLY A 1 143 ? 6.09 -2.881 3.5 1 98.62 143 GLY A O 1
ATOM 1092 N N . GLN A 1 144 ? 7.008 -4.988 3.648 1 98.69 144 GLN A N 1
ATOM 1093 C CA . GLN A 1 144 ? 8.164 -4.625 2.832 1 98.69 144 GLN A CA 1
ATOM 1094 C C . GLN A 1 144 ? 7.789 -4.559 1.354 1 98.69 144 GLN A C 1
ATOM 1096 O O . GLN A 1 144 ? 7.113 -5.453 0.837 1 98.69 144 GLN A O 1
ATOM 1101 N N . VAL A 1 145 ? 8.227 -3.422 0.72 1 98.69 145 VAL A N 1
ATOM 1102 C CA . VAL A 1 145 ? 7.891 -3.223 -0.686 1 98.69 145 VAL A CA 1
ATOM 1103 C C . VAL A 1 145 ? 8.906 -3.951 -1.567 1 98.69 145 VAL A C 1
ATOM 1105 O O . VAL A 1 145 ? 10.109 -3.752 -1.43 1 98.69 145 VAL A O 1
ATOM 1108 N N . GLU A 1 146 ? 8.422 -4.84 -2.375 1 97.62 146 GLU A N 1
ATOM 1109 C CA . GLU A 1 146 ? 9.203 -5.406 -3.467 1 97.62 146 GLU A CA 1
ATOM 1110 C C . GLU A 1 146 ? 8.977 -4.645 -4.77 1 97.62 146 GLU A C 1
ATOM 1112 O O . GLU A 1 146 ? 7.918 -4.77 -5.391 1 97.62 146 GLU A O 1
ATOM 1117 N N . ARG A 1 147 ? 9.945 -3.918 -5.203 1 96.94 147 ARG A N 1
ATOM 1118 C CA . ARG A 1 147 ? 9.828 -2.965 -6.301 1 96.94 147 ARG A CA 1
ATOM 1119 C C . ARG A 1 147 ? 9.516 -3.676 -7.609 1 96.94 147 ARG A C 1
ATOM 1121 O O . ARG A 1 147 ? 8.625 -3.25 -8.352 1 96.94 147 ARG A O 1
ATOM 1128 N N . GLU A 1 148 ? 10.195 -4.742 -7.852 1 94.62 148 GLU A N 1
ATOM 1129 C CA . GLU A 1 148 ? 10.07 -5.426 -9.133 1 94.62 148 GLU A CA 1
ATOM 1130 C C . GLU A 1 148 ? 8.656 -5.957 -9.344 1 94.62 148 GLU A C 1
ATOM 1132 O O . GLU A 1 148 ? 8.117 -5.895 -10.453 1 94.62 148 GLU A O 1
ATOM 1137 N N . ASN A 1 149 ? 8.109 -6.445 -8.32 1 95.62 149 ASN A N 1
ATOM 1138 C CA . ASN A 1 149 ? 6.773 -7.035 -8.375 1 95.62 149 ASN A CA 1
ATOM 1139 C C . ASN A 1 149 ? 5.699 -6.031 -7.98 1 95.62 149 ASN A C 1
ATOM 1141 O O . ASN A 1 149 ? 4.504 -6.305 -8.117 1 95.62 149 ASN A O 1
ATOM 1145 N N . GLN A 1 150 ? 6.098 -4.801 -7.516 1 98.06 150 GLN A N 1
ATOM 1146 C CA . GLN A 1 150 ? 5.199 -3.734 -7.086 1 98.06 150 GLN A CA 1
ATOM 1147 C C . GLN A 1 150 ? 4.16 -4.254 -6.094 1 98.06 150 GLN A C 1
ATOM 1149 O O . GLN A 1 150 ? 2.959 -4.051 -6.281 1 98.06 150 GLN A O 1
ATOM 1154 N N . SER A 1 151 ? 4.641 -4.906 -5.07 1 98.69 151 SER A N 1
ATOM 1155 C CA . SER A 1 151 ? 3.807 -5.508 -4.035 1 98.69 151 SER A CA 1
ATOM 1156 C C . SER A 1 151 ? 4.512 -5.5 -2.684 1 98.69 151 SER A C 1
ATOM 1158 O O . SER A 1 151 ? 5.699 -5.176 -2.598 1 98.69 151 SER A O 1
ATOM 1160 N N . CYS A 1 152 ? 3.762 -5.719 -1.642 1 98.81 152 CYS A N 1
ATOM 1161 C CA . CYS A 1 152 ? 4.344 -5.898 -0.316 1 98.81 152 CYS A CA 1
ATOM 1162 C C . CYS A 1 152 ? 4.504 -7.379 0.014 1 98.81 152 CYS A C 1
ATOM 1164 O O . CYS A 1 152 ? 3.656 -8.195 -0.353 1 98.81 152 CYS A O 1
ATOM 1166 N N . VAL A 1 153 ? 5.57 -7.695 0.746 1 98.56 153 VAL A N 1
ATOM 1167 C CA . VAL A 1 153 ? 5.895 -9.07 1.105 1 98.56 153 VAL A CA 1
ATOM 1168 C C . VAL A 1 153 ? 6.387 -9.125 2.551 1 98.56 153 VAL A C 1
ATOM 1170 O O . VAL A 1 153 ? 6.359 -8.117 3.26 1 98.56 153 VAL A O 1
ATOM 1173 N N . GLY A 1 154 ? 6.691 -10.359 3.039 1 98 154 GLY A N 1
ATOM 1174 C CA . GLY A 1 154 ? 7.301 -10.562 4.344 1 98 154 GLY A CA 1
ATOM 1175 C C . GLY A 1 154 ? 6.289 -10.828 5.441 1 98 154 GLY A C 1
ATOM 1176 O O . GLY A 1 154 ? 5.086 -10.852 5.191 1 98 154 GLY A O 1
ATOM 1177 N N . ASP A 1 155 ? 6.785 -10.961 6.613 1 97.62 155 ASP A N 1
ATOM 1178 C CA . ASP A 1 155 ? 5.977 -11.359 7.762 1 97.62 155 ASP A CA 1
ATOM 1179 C C . ASP A 1 155 ? 4.926 -10.297 8.086 1 97.62 155 ASP A C 1
ATOM 1181 O O . ASP A 1 155 ? 3.779 -10.625 8.398 1 97.62 155 ASP A O 1
ATOM 1185 N N . PRO A 1 156 ? 5.258 -9.008 7.973 1 97.56 156 PRO A N 1
ATOM 1186 C CA . PRO A 1 156 ? 4.219 -8.023 8.273 1 97.56 156 PRO A CA 1
ATOM 1187 C C . PRO A 1 156 ? 3.027 -8.109 7.324 1 97.56 156 PRO A C 1
ATOM 1189 O O . PRO A 1 156 ? 1.879 -7.973 7.754 1 97.56 156 PRO A O 1
ATOM 1192 N N . ALA A 1 157 ? 3.305 -8.328 6.059 1 98.69 157 ALA A N 1
ATOM 1193 C CA . ALA A 1 157 ? 2.207 -8.531 5.113 1 98.69 157 ALA A CA 1
ATOM 1194 C C . ALA A 1 157 ? 1.382 -9.758 5.488 1 98.69 157 ALA A C 1
ATOM 1196 O O . ALA A 1 157 ? 0.15 -9.711 5.469 1 98.69 157 ALA A O 1
ATOM 1197 N N . ALA A 1 158 ? 2.082 -10.828 5.84 1 98.69 158 ALA A N 1
ATOM 1198 C CA . ALA A 1 158 ? 1.409 -12.062 6.246 1 98.69 158 ALA A CA 1
ATOM 1199 C C . ALA A 1 158 ? 0.547 -11.828 7.484 1 98.69 158 ALA A C 1
ATOM 1201 O O . ALA A 1 158 ? -0.577 -12.328 7.566 1 98.69 158 ALA A O 1
ATOM 1202 N N . GLU A 1 159 ? 1.072 -11.102 8.398 1 98.12 159 GLU A N 1
ATOM 1203 C CA . GLU A 1 159 ? 0.328 -10.805 9.625 1 98.12 159 GLU A CA 1
ATOM 1204 C C . GLU A 1 159 ? -0.937 -10 9.32 1 98.12 159 GLU A C 1
ATOM 1206 O O . GLU A 1 159 ? -1.996 -10.266 9.891 1 98.12 159 GLU A O 1
ATOM 1211 N N . ALA A 1 160 ? -0.815 -9.023 8.453 1 98.44 160 ALA A N 1
ATOM 1212 C CA . ALA A 1 160 ? -1.984 -8.258 8.031 1 98.44 160 ALA A CA 1
ATOM 1213 C C . ALA A 1 160 ? -3.049 -9.172 7.426 1 98.44 160 ALA A C 1
ATOM 1215 O O . ALA A 1 160 ? -4.238 -9.016 7.707 1 98.44 160 ALA A O 1
ATOM 1216 N N . ILE A 1 161 ? -2.613 -10.125 6.641 1 98.81 161 ILE A N 1
ATOM 1217 C CA . ILE A 1 161 ? -3.512 -11.062 5.977 1 98.81 161 ILE A CA 1
ATOM 1218 C C . ILE A 1 161 ? -4.238 -11.906 7.02 1 98.81 161 ILE A C 1
ATOM 1220 O O . ILE A 1 161 ? -5.449 -12.133 6.914 1 98.81 161 ILE A O 1
ATOM 1224 N N . ARG A 1 162 ? -3.6 -12.312 8.039 1 98.44 162 ARG A N 1
ATOM 1225 C CA . ARG A 1 162 ? -4.148 -13.211 9.055 1 98.44 162 ARG A CA 1
ATOM 1226 C C . ARG A 1 162 ? -5.23 -12.516 9.867 1 98.44 162 ARG A C 1
ATOM 1228 O O . ARG A 1 162 ? -5.98 -13.172 10.602 1 98.44 162 ARG A O 1
ATOM 1235 N N . ARG A 1 163 ? -5.383 -11.211 9.734 1 97.31 163 ARG A N 1
ATOM 1236 C CA . ARG A 1 163 ? -6.414 -10.461 10.445 1 97.31 163 ARG A CA 1
ATOM 1237 C C . ARG A 1 163 ? -7.77 -10.617 9.766 1 97.31 163 ARG A C 1
ATOM 1239 O O . ARG A 1 163 ? -8.797 -10.195 10.305 1 97.31 163 ARG A O 1
ATOM 1246 N N . PHE A 1 164 ? -7.77 -11.219 8.625 1 98.38 164 PHE A N 1
ATOM 1247 C CA . PHE A 1 164 ? -8.992 -11.336 7.84 1 98.38 164 PHE A CA 1
ATOM 1248 C C . PHE A 1 164 ? -9.438 -12.789 7.73 1 98.38 164 PHE A C 1
ATOM 1250 O O . PHE A 1 164 ? -8.625 -13.703 7.867 1 98.38 164 PHE A O 1
ATOM 1257 N N . ASN A 1 165 ? -10.703 -12.969 7.613 1 98.38 165 ASN A N 1
ATOM 1258 C CA . ASN A 1 165 ? -11.289 -14.227 7.152 1 98.38 165 ASN A CA 1
ATOM 1259 C C . ASN A 1 165 ? -11.844 -14.094 5.734 1 98.38 165 ASN A C 1
ATOM 1261 O O . ASN A 1 165 ? -12.961 -13.617 5.543 1 98.38 165 ASN A O 1
ATOM 1265 N N . PHE A 1 166 ? -11.133 -14.578 4.789 1 98.62 166 PHE A N 1
ATOM 1266 C CA . PHE A 1 166 ? -11.523 -14.414 3.393 1 98.62 166 PHE A CA 1
ATOM 1267 C C . PHE A 1 166 ? -12.547 -15.469 2.988 1 98.62 166 PHE A C 1
ATOM 1269 O O . PHE A 1 166 ? -12.367 -16.656 3.273 1 98.62 166 PHE A O 1
ATOM 1276 N N . ASP A 1 167 ? -13.609 -15.016 2.299 1 98.56 167 ASP A N 1
ATOM 1277 C CA . ASP A 1 167 ? -14.508 -15.969 1.65 1 98.56 167 ASP A CA 1
ATOM 1278 C C . ASP A 1 167 ? -13.812 -16.656 0.472 1 98.56 167 ASP A C 1
ATOM 1280 O O . ASP A 1 167 ? -14.016 -17.844 0.236 1 98.56 167 ASP A O 1
ATOM 1284 N N . LEU A 1 168 ? -13.008 -15.836 -0.177 1 98.69 168 LEU A N 1
ATOM 1285 C CA . LEU A 1 168 ? -12.328 -16.297 -1.38 1 98.69 168 LEU A CA 1
ATOM 1286 C C . LEU A 1 168 ? -10.984 -15.594 -1.548 1 98.69 168 LEU A C 1
ATOM 1288 O O . LEU A 1 168 ? -10.883 -14.383 -1.333 1 98.69 168 LEU A O 1
ATOM 1292 N N . ALA A 1 169 ? -9.977 -16.391 -1.891 1 98.88 169 ALA A N 1
ATOM 1293 C CA . ALA A 1 169 ? -8.672 -15.836 -2.238 1 98.88 169 ALA A CA 1
ATOM 1294 C C . ALA A 1 169 ? -8.219 -16.328 -3.609 1 98.88 169 ALA A C 1
ATOM 1296 O O . ALA A 1 169 ? -8.266 -17.516 -3.896 1 98.88 169 ALA A O 1
ATOM 1297 N N . PHE A 1 170 ? -7.82 -15.359 -4.445 1 98.94 170 PHE A N 1
ATOM 1298 C CA . PHE A 1 170 ? -7.121 -15.711 -5.676 1 98.94 170 PHE A CA 1
ATOM 1299 C C . PHE A 1 170 ? -5.613 -15.586 -5.496 1 98.94 170 PHE A C 1
ATOM 1301 O O . PHE A 1 170 ? -5.109 -14.516 -5.152 1 98.94 170 PHE A O 1
ATOM 1308 N N . ILE A 1 171 ? -4.91 -16.672 -5.73 1 98.88 171 ILE A N 1
ATOM 1309 C CA . ILE A 1 171 ? -3.467 -16.75 -5.547 1 98.88 171 ILE A CA 1
ATOM 1310 C C . ILE A 1 171 ? -2.777 -16.844 -6.906 1 98.88 171 ILE A C 1
ATOM 1312 O O . ILE A 1 171 ? -3.211 -17.594 -7.777 1 98.88 171 ILE A O 1
ATOM 1316 N N . SER A 1 172 ? -1.758 -16.016 -7.086 1 98.38 172 SER A N 1
ATOM 1317 C CA . SER A 1 172 ? -0.951 -16.031 -8.305 1 98.38 172 SER A CA 1
ATOM 1318 C C . SER A 1 172 ? 0.364 -16.781 -8.078 1 98.38 172 SER A C 1
ATOM 1320 O O . SER A 1 172 ? 0.697 -17.141 -6.949 1 98.38 172 SER A O 1
ATOM 1322 N N . THR A 1 173 ? 1.091 -17.016 -9.234 1 97.88 173 THR A N 1
ATOM 1323 C CA . THR A 1 173 ? 2.361 -17.734 -9.102 1 97.88 173 THR A CA 1
ATOM 1324 C C . THR A 1 173 ? 3.225 -17.531 -10.344 1 97.88 173 THR A C 1
ATOM 1326 O O . THR A 1 173 ? 2.711 -17.219 -11.422 1 97.88 173 THR A O 1
ATOM 1329 N N . SER A 1 174 ? 4.52 -17.703 -10.102 1 95.12 174 SER A N 1
ATOM 1330 C CA . SER A 1 174 ? 5.453 -17.75 -11.219 1 95.12 174 SER A CA 1
ATOM 1331 C C . SER A 1 174 ? 5.887 -19.188 -11.516 1 95.12 174 SER A C 1
ATOM 1333 O O . SER A 1 174 ? 6.547 -19.438 -12.523 1 95.12 174 SER A O 1
ATOM 1335 N N . SER A 1 175 ? 5.523 -20.094 -10.672 1 94.25 175 SER A N 1
ATOM 1336 C CA . SER A 1 175 ? 5.965 -21.469 -10.82 1 94.25 175 SER A CA 1
ATOM 1337 C C . SER A 1 175 ? 5.059 -22.422 -10.055 1 94.25 175 SER A C 1
ATOM 1339 O O . SER A 1 175 ? 4.754 -22.188 -8.883 1 94.25 175 SER A O 1
ATOM 1341 N N . PHE A 1 176 ? 4.656 -23.484 -10.789 1 94.31 176 PHE A N 1
ATOM 1342 C CA . PHE A 1 176 ? 3.883 -24.5 -10.086 1 94.31 176 PHE A CA 1
ATOM 1343 C C . PHE A 1 176 ? 4.012 -25.844 -10.789 1 94.31 176 PHE A C 1
ATOM 1345 O O . PHE A 1 176 ? 4.449 -25.922 -11.938 1 94.31 176 PHE A O 1
ATOM 1352 N N . GLY A 1 177 ? 3.701 -26.859 -10.094 1 89.12 177 GLY A N 1
ATOM 1353 C CA . GLY A 1 177 ? 3.658 -28.25 -10.547 1 89.12 177 GLY A CA 1
ATOM 1354 C C . GLY A 1 177 ? 2.82 -29.141 -9.648 1 89.12 177 GLY A C 1
ATOM 1355 O O . GLY A 1 177 ? 2.016 -28.641 -8.852 1 89.12 177 GLY A O 1
ATOM 1356 N N . LEU A 1 178 ? 3.018 -30.344 -9.781 1 87.19 178 LEU A N 1
ATOM 1357 C CA . LEU A 1 178 ? 2.197 -31.281 -9.031 1 87.19 178 LEU A CA 1
ATOM 1358 C C . LEU A 1 178 ? 2.574 -31.281 -7.559 1 87.19 178 LEU A C 1
ATOM 1360 O O . LEU A 1 178 ? 1.803 -31.75 -6.715 1 87.19 178 LEU A O 1
ATOM 1364 N N . ARG A 1 179 ? 3.668 -30.734 -7.281 1 84.44 179 ARG A N 1
ATOM 1365 C CA . ARG A 1 179 ? 4.066 -30.609 -5.883 1 84.44 179 ARG A CA 1
ATOM 1366 C C . ARG A 1 179 ? 3.467 -29.359 -5.25 1 84.44 179 ARG A C 1
ATOM 1368 O O . ARG A 1 179 ? 3.465 -29.219 -4.027 1 84.44 179 ARG A O 1
ATOM 1375 N N . GLY A 1 180 ? 3.068 -28.484 -6.102 1 93.5 180 GLY A N 1
ATOM 1376 C CA . GLY A 1 180 ? 2.463 -27.266 -5.586 1 93.5 180 GLY A CA 1
ATOM 1377 C C . GLY A 1 180 ? 3.068 -26.016 -6.176 1 93.5 180 GLY A C 1
ATOM 1378 O O . GLY A 1 180 ? 3.541 -26.016 -7.312 1 93.5 180 GLY A O 1
ATOM 1379 N N . VAL A 1 181 ? 2.879 -24.906 -5.379 1 96.69 181 VAL A N 1
ATOM 1380 C CA . VAL A 1 181 ? 3.35 -23.578 -5.77 1 96.69 181 VAL A CA 1
ATOM 1381 C C . VAL A 1 181 ? 4.707 -23.297 -5.129 1 96.69 181 VAL A C 1
ATOM 1383 O O . VAL A 1 181 ? 4.91 -23.578 -3.947 1 96.69 181 VAL A O 1
ATOM 1386 N N . SER A 1 182 ? 5.641 -22.828 -5.93 1 95.94 182 SER A N 1
ATOM 1387 C CA . SER A 1 182 ? 6.949 -22.422 -5.422 1 95.94 182 SER A CA 1
ATOM 1388 C C . SER A 1 182 ? 7.32 -21.031 -5.902 1 95.94 182 SER A C 1
ATOM 1390 O O . SER A 1 182 ? 6.605 -20.422 -6.711 1 95.94 182 SER A O 1
ATOM 1392 N N . THR A 1 183 ? 8.344 -20.375 -5.281 1 96.62 183 THR A N 1
ATOM 1393 C CA . THR A 1 183 ? 8.805 -19.047 -5.629 1 96.62 183 THR A CA 1
ATOM 1394 C C . THR A 1 183 ? 10.297 -18.891 -5.371 1 96.62 183 THR A C 1
ATOM 1396 O O . THR A 1 183 ? 10.844 -19.547 -4.477 1 96.62 183 THR A O 1
ATOM 1399 N N . PRO A 1 184 ? 10.953 -18.125 -6.191 1 94.94 184 PRO A N 1
ATOM 1400 C CA . PRO A 1 184 ? 12.359 -17.859 -5.887 1 94.94 184 PRO A CA 1
ATOM 1401 C C . PRO A 1 184 ? 12.547 -16.922 -4.695 1 94.94 184 PRO A C 1
ATOM 1403 O O . PRO A 1 184 ? 13.656 -16.781 -4.18 1 94.94 184 PRO A O 1
ATOM 1406 N N . SER A 1 185 ? 11.539 -16.234 -4.281 1 94.88 185 SER A N 1
ATOM 1407 C CA . SER A 1 185 ? 11.617 -15.227 -3.227 1 94.88 185 SER A CA 1
ATOM 1408 C C . SER A 1 185 ? 11.102 -15.773 -1.9 1 94.88 185 SER A C 1
ATOM 1410 O O . SER A 1 185 ? 9.906 -16.016 -1.747 1 94.88 185 SER A O 1
ATOM 1412 N N . GLU A 1 186 ? 11.984 -15.82 -0.957 1 95.31 186 GLU A N 1
ATOM 1413 C CA . GLU A 1 186 ? 11.609 -16.344 0.351 1 95.31 186 GLU A CA 1
ATOM 1414 C C . GLU A 1 186 ? 10.508 -15.5 0.987 1 95.31 186 GLU A C 1
ATOM 1416 O O . GLU A 1 186 ? 9.617 -16.031 1.656 1 95.31 186 GLU A O 1
ATOM 1421 N N . ASN A 1 187 ? 10.531 -14.242 0.784 1 95.62 187 ASN A N 1
ATOM 1422 C CA . ASN A 1 187 ? 9.602 -13.312 1.419 1 95.62 187 ASN A CA 1
ATOM 1423 C C . ASN A 1 187 ? 8.18 -13.492 0.903 1 95.62 187 ASN A C 1
ATOM 1425 O O . ASN A 1 187 ? 7.223 -13.016 1.52 1 95.62 187 ASN A O 1
ATOM 1429 N N . LYS A 1 188 ? 8.008 -14.141 -0.157 1 97.75 188 LYS A N 1
ATOM 1430 C CA . LYS A 1 188 ? 6.68 -14.375 -0.715 1 97.75 188 LYS A CA 1
ATOM 1431 C C . LYS A 1 188 ? 6.027 -15.594 -0.074 1 97.75 188 LYS A C 1
ATOM 1433 O O . LYS A 1 188 ? 4.809 -15.766 -0.152 1 97.75 188 LYS A O 1
ATOM 1438 N N . VAL A 1 189 ? 6.812 -16.469 0.498 1 97.94 189 VAL A N 1
ATOM 1439 C CA . VAL A 1 189 ? 6.32 -17.719 1.06 1 97.94 189 VAL A CA 1
ATOM 1440 C C . VAL A 1 189 ? 5.348 -17.422 2.199 1 97.94 189 VAL A C 1
ATOM 1442 O O . VAL A 1 189 ? 4.23 -17.953 2.221 1 97.94 189 VAL A O 1
ATOM 1445 N N . ALA A 1 190 ? 5.738 -16.5 3.072 1 97.62 190 ALA A N 1
ATOM 1446 C CA . ALA A 1 190 ? 4.898 -16.188 4.223 1 97.62 190 ALA A CA 1
ATOM 1447 C C . ALA A 1 190 ? 3.547 -15.625 3.775 1 97.62 190 ALA A C 1
ATOM 1449 O O . ALA A 1 190 ? 2.514 -15.938 4.371 1 97.62 190 ALA A O 1
ATOM 1450 N N . VAL A 1 191 ? 3.535 -14.836 2.777 1 98.56 191 VAL A N 1
ATOM 1451 C CA . VAL A 1 191 ? 2.322 -14.211 2.262 1 98.56 191 VAL A CA 1
ATOM 1452 C C . VAL A 1 191 ? 1.378 -15.281 1.723 1 98.56 191 VAL A C 1
ATOM 1454 O O . VAL A 1 191 ? 0.216 -15.359 2.131 1 98.56 191 VAL A O 1
ATOM 1457 N N . LYS A 1 192 ? 1.893 -16.141 0.843 1 98.62 192 LYS A N 1
ATOM 1458 C CA . LYS A 1 192 ? 1.067 -17.156 0.211 1 98.62 192 LYS A CA 1
ATOM 1459 C C . LYS A 1 192 ? 0.493 -18.125 1.249 1 98.62 192 LYS A C 1
ATOM 1461 O O . LYS A 1 192 ? -0.681 -18.484 1.18 1 98.62 192 LYS A O 1
ATOM 1466 N N . ARG A 1 193 ? 1.27 -18.469 2.191 1 98.5 193 ARG A N 1
ATOM 1467 C CA . ARG A 1 193 ? 0.812 -19.391 3.236 1 98.5 193 ARG A CA 1
ATOM 1468 C C . ARG A 1 193 ? -0.281 -18.734 4.082 1 98.5 193 ARG A C 1
ATOM 1470 O O . ARG A 1 193 ? -1.284 -19.375 4.402 1 98.5 193 ARG A O 1
ATOM 1477 N N . ALA A 1 194 ? -0.08 -17.484 4.441 1 98.81 194 ALA A N 1
ATOM 1478 C CA . ALA A 1 194 ? -1.08 -16.75 5.227 1 98.81 194 ALA A CA 1
ATOM 1479 C C . ALA A 1 194 ? -2.412 -16.688 4.484 1 98.81 194 ALA A C 1
ATOM 1481 O O . ALA A 1 194 ? -3.475 -16.844 5.09 1 98.81 194 ALA A O 1
ATOM 1482 N N . VAL A 1 195 ? -2.363 -16.5 3.195 1 98.75 195 VAL A N 1
ATOM 1483 C CA . VAL A 1 195 ? -3.574 -16.391 2.389 1 98.75 195 VAL A CA 1
ATOM 1484 C C . VAL A 1 195 ? -4.328 -17.719 2.424 1 98.75 195 VAL A C 1
ATOM 1486 O O . VAL A 1 195 ? -5.527 -17.766 2.709 1 98.75 195 VAL A O 1
ATOM 1489 N N . ALA A 1 196 ? -3.604 -18.781 2.176 1 98.25 196 ALA A N 1
ATOM 1490 C CA . ALA A 1 196 ? -4.23 -20.094 2.141 1 98.25 196 ALA A CA 1
ATOM 1491 C C . ALA A 1 196 ? -4.828 -20.453 3.498 1 98.25 196 ALA A C 1
ATOM 1493 O O . ALA A 1 196 ? -5.863 -21.125 3.572 1 98.25 196 ALA A O 1
ATOM 1494 N N . GLN A 1 197 ? -4.215 -19.969 4.555 1 98 197 GLN A N 1
ATOM 1495 C CA . GLN A 1 197 ? -4.645 -20.281 5.91 1 98 197 GLN A CA 1
ATOM 1496 C C . GLN A 1 197 ? -5.84 -19.422 6.32 1 98 197 GLN A C 1
ATOM 1498 O O . GLN A 1 197 ? -6.605 -19.797 7.211 1 98 197 GLN A O 1
ATOM 1503 N N . SER A 1 198 ? -6.047 -18.328 5.668 1 98.69 198 SER A N 1
ATOM 1504 C CA . SER A 1 198 ? -7.043 -17.359 6.117 1 98.69 198 SER A CA 1
ATOM 1505 C C . SER A 1 198 ? -8.242 -17.328 5.18 1 98.69 198 SER A C 1
ATOM 1507 O O . SER A 1 198 ? -9.156 -16.516 5.355 1 98.69 198 SER A O 1
ATOM 1509 N N . ALA A 1 199 ? -8.281 -18.219 4.172 1 98.62 199 ALA A N 1
ATOM 1510 C CA . ALA A 1 199 ? -9.352 -18.188 3.182 1 98.62 199 ALA A CA 1
ATOM 1511 C C . ALA A 1 199 ? -10.203 -19.453 3.254 1 98.62 199 ALA A C 1
ATOM 1513 O O . ALA A 1 199 ? -9.672 -20.547 3.406 1 98.62 199 ALA A O 1
ATOM 1514 N N . SER A 1 200 ? -11.508 -19.266 3.174 1 97.94 200 SER A N 1
ATOM 1515 C CA . SER A 1 200 ? -12.398 -20.422 3.062 1 97.94 200 SER A CA 1
ATOM 1516 C C . SER A 1 200 ? -12.133 -21.203 1.775 1 97.94 200 SER A C 1
ATOM 1518 O O . SER A 1 200 ? -12.195 -22.422 1.763 1 97.94 200 SER A O 1
ATOM 1520 N N . ARG A 1 201 ? -11.844 -20.469 0.755 1 97.88 201 ARG A N 1
ATOM 1521 C CA . ARG A 1 201 ? -11.523 -21.047 -0.548 1 97.88 201 ARG A CA 1
ATOM 1522 C C . ARG A 1 201 ? -10.328 -20.328 -1.179 1 97.88 201 ARG A C 1
ATOM 1524 O O . ARG A 1 201 ? -10.305 -19.094 -1.241 1 97.88 201 ARG A O 1
ATOM 1531 N N . SER A 1 202 ? -9.352 -21.078 -1.574 1 98.62 202 SER A N 1
ATOM 1532 C CA . SER A 1 202 ? -8.18 -20.547 -2.268 1 98.62 202 SER A CA 1
ATOM 1533 C C . SER A 1 202 ? -8.086 -21.094 -3.686 1 98.62 202 SER A C 1
ATOM 1535 O O . SER A 1 202 ? -8.023 -22.312 -3.881 1 98.62 202 SER A O 1
ATOM 1537 N N . ILE A 1 203 ? -8.039 -20.203 -4.66 1 98.88 203 ILE A N 1
ATOM 1538 C CA . ILE A 1 203 ? -7.984 -20.609 -6.062 1 98.88 203 ILE A CA 1
ATOM 1539 C C . ILE A 1 203 ? -6.688 -20.094 -6.691 1 98.88 203 ILE A C 1
ATOM 1541 O O . ILE A 1 203 ? -6.391 -18.906 -6.633 1 98.88 203 ILE A O 1
ATOM 1545 N N . LEU A 1 204 ? -5.926 -21.031 -7.254 1 98.88 204 LEU A N 1
ATOM 1546 C CA . LEU A 1 204 ? -4.75 -20.641 -8.031 1 98.88 204 LEU A CA 1
ATOM 1547 C C . LEU A 1 204 ? -5.148 -20.188 -9.43 1 98.88 204 LEU A C 1
ATOM 1549 O O . LEU A 1 204 ? -5.859 -20.906 -10.141 1 98.88 204 LEU A O 1
ATOM 1553 N N . VAL A 1 205 ? -4.77 -18.984 -9.781 1 98.88 205 VAL A N 1
ATOM 1554 C CA . VAL A 1 205 ? -5.012 -18.453 -11.125 1 98.88 205 VAL A CA 1
ATOM 1555 C C . VAL A 1 205 ? -3.684 -18.25 -11.844 1 98.88 205 VAL A C 1
ATOM 1557 O O . VAL A 1 205 ? -2.873 -17.422 -11.445 1 98.88 205 VAL A O 1
ATOM 1560 N N . THR A 1 206 ? -3.482 -19 -12.93 1 98.5 206 THR A N 1
ATOM 1561 C CA . THR A 1 206 ? -2.178 -18.984 -13.578 1 98.5 206 THR A CA 1
ATOM 1562 C C . THR A 1 206 ? -2.279 -19.516 -15.008 1 98.5 206 THR A C 1
ATOM 1564 O O . THR A 1 206 ? -3.051 -20.438 -15.273 1 98.5 206 THR A O 1
ATOM 1567 N N . ASP A 1 207 ? -1.476 -18.859 -15.906 1 97.62 207 ASP A N 1
ATOM 1568 C CA . ASP A 1 207 ? -1.414 -19.453 -17.234 1 97.62 207 ASP A CA 1
ATOM 1569 C C . ASP A 1 207 ? -0.481 -20.656 -17.25 1 97.62 207 ASP A C 1
ATOM 1571 O O . ASP A 1 207 ? 0.347 -20.828 -16.359 1 97.62 207 ASP A O 1
ATOM 1575 N N . SER A 1 208 ? -0.588 -21.453 -18.312 1 94.44 208 SER A N 1
ATOM 1576 C CA . SER A 1 208 ? 0.046 -22.766 -18.391 1 94.44 208 SER A CA 1
ATOM 1577 C C . SER A 1 208 ? 1.557 -22.641 -18.547 1 94.44 208 SER A C 1
ATOM 1579 O O . SER A 1 208 ? 2.293 -23.609 -18.344 1 94.44 208 SER A O 1
ATOM 1581 N N . SER A 1 209 ? 2.051 -21.422 -18.938 1 92.25 209 SER A N 1
ATOM 1582 C CA . SER A 1 209 ? 3.486 -21.25 -19.125 1 92.25 209 SER A CA 1
ATOM 1583 C C . SER A 1 209 ? 4.242 -21.359 -17.812 1 92.25 209 SER A C 1
ATOM 1585 O O . SER A 1 209 ? 5.461 -21.516 -17.797 1 92.25 209 SER A O 1
ATOM 1587 N N . LYS A 1 210 ? 3.541 -21.266 -16.688 1 94.12 210 LYS A N 1
ATOM 1588 C CA . LYS A 1 210 ? 4.184 -21.312 -15.375 1 94.12 210 LYS A CA 1
ATOM 1589 C C . LYS A 1 210 ? 4.301 -22.766 -14.883 1 94.12 210 LYS A C 1
ATOM 1591 O O . LYS A 1 210 ? 4.957 -23.031 -13.875 1 94.12 210 LYS A O 1
ATOM 1596 N N . TYR A 1 211 ? 3.668 -23.672 -15.508 1 92.31 211 TYR A N 1
ATOM 1597 C CA . TYR A 1 211 ? 3.736 -25.078 -15.109 1 92.31 211 TYR A CA 1
ATOM 1598 C C . TYR A 1 211 ? 5.105 -25.672 -15.422 1 92.31 211 TYR A C 1
ATOM 1600 O O . TYR A 1 211 ? 5.668 -25.406 -16.484 1 92.31 211 TYR A O 1
ATOM 1608 N N . GLY A 1 212 ? 5.551 -26.453 -14.484 1 87.06 212 GLY A N 1
ATOM 1609 C CA . GLY A 1 212 ? 6.824 -27.125 -14.695 1 87.06 212 GLY A CA 1
ATOM 1610 C C . GLY A 1 212 ? 8.016 -26.281 -14.297 1 87.06 212 GLY A C 1
ATOM 1611 O O . GLY A 1 212 ? 9.164 -26.719 -14.414 1 87.06 212 GLY A O 1
ATOM 1612 N N . AR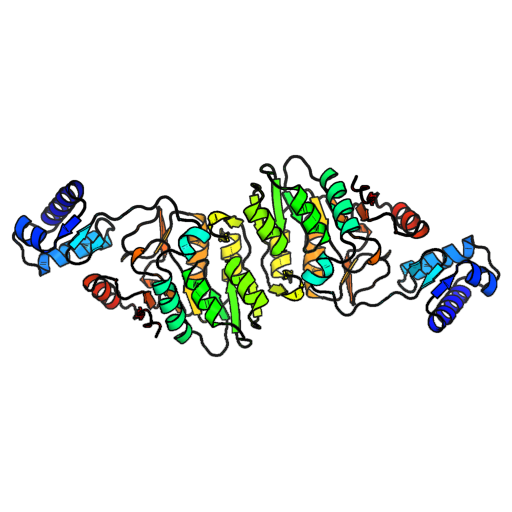G A 1 213 ? 7.719 -25.094 -13.906 1 89.38 213 ARG A N 1
ATOM 1613 C CA . ARG A 1 213 ? 8.758 -24.234 -13.336 1 89.38 213 ARG A CA 1
ATOM 1614 C C . ARG A 1 213 ? 8.836 -24.406 -11.828 1 89.38 213 ARG A C 1
ATOM 1616 O O . ARG A 1 213 ? 7.82 -24.656 -11.172 1 89.38 213 ARG A O 1
ATOM 1623 N N . ILE A 1 214 ? 10.109 -24.328 -11.352 1 90.12 214 ILE A N 1
ATOM 1624 C CA . ILE A 1 214 ? 10.297 -24.562 -9.922 1 90.12 214 ILE A CA 1
ATOM 1625 C C . ILE A 1 214 ? 11.109 -23.422 -9.312 1 90.12 214 ILE A C 1
ATOM 1627 O O . ILE A 1 214 ? 12.211 -23.125 -9.773 1 90.12 214 ILE A O 1
ATOM 1631 N N . GLY A 1 215 ? 10.5 -22.781 -8.305 1 92.56 215 GLY A N 1
ATOM 1632 C CA . GLY A 1 215 ? 11.219 -21.797 -7.52 1 92.56 215 GLY A CA 1
ATOM 1633 C C . GLY A 1 215 ? 12.039 -22.406 -6.395 1 92.56 215 GLY A C 1
ATOM 1634 O O . GLY A 1 215 ? 11.891 -23.594 -6.086 1 92.56 215 GLY A O 1
ATOM 1635 N N . THR A 1 216 ? 12.867 -21.641 -5.816 1 93.19 216 THR A N 1
ATOM 1636 C CA . THR A 1 216 ? 13.773 -22.062 -4.758 1 93.19 216 THR A CA 1
ATOM 1637 C C . THR A 1 216 ? 12.992 -22.516 -3.525 1 93.19 216 THR A C 1
ATOM 1639 O O . THR A 1 216 ? 13.398 -23.453 -2.83 1 93.19 216 THR A O 1
ATOM 1642 N N . PHE A 1 217 ? 11.898 -21.891 -3.246 1 95.88 217 PHE A N 1
ATOM 1643 C CA . PHE A 1 217 ? 11.172 -22.125 -2.006 1 95.88 217 PHE A CA 1
ATOM 1644 C C . PHE A 1 217 ? 9.773 -22.672 -2.293 1 95.88 217 PHE A C 1
ATOM 1646 O O . PHE A 1 217 ? 9.039 -22.109 -3.111 1 95.88 217 PHE A O 1
ATOM 1653 N N . ASN A 1 218 ? 9.438 -23.719 -1.568 1 94.88 218 ASN A N 1
ATOM 1654 C CA . ASN A 1 218 ? 8.062 -24.203 -1.631 1 94.88 218 ASN A CA 1
ATOM 1655 C C . ASN A 1 218 ? 7.109 -23.281 -0.864 1 94.88 218 ASN A C 1
ATOM 1657 O O . ASN A 1 218 ? 7.355 -22.953 0.299 1 94.88 218 ASN A O 1
ATOM 1661 N N . ALA A 1 219 ? 6.035 -22.891 -1.551 1 97.75 219 ALA A N 1
ATOM 1662 C CA . ALA A 1 219 ? 5.109 -21.969 -0.92 1 97.75 219 ALA A CA 1
ATOM 1663 C C . ALA A 1 219 ? 3.836 -22.672 -0.471 1 97.75 219 ALA A C 1
ATOM 1665 O O . ALA A 1 219 ? 3.457 -22.594 0.7 1 97.75 219 ALA A O 1
ATOM 1666 N N . LEU A 1 220 ? 3.174 -23.359 -1.355 1 97.94 220 LEU A N 1
ATOM 1667 C CA . LEU A 1 220 ? 1.917 -24.031 -1.057 1 97.94 220 LEU A CA 1
ATOM 1668 C C . LEU A 1 220 ? 1.865 -25.406 -1.726 1 97.94 220 LEU A C 1
ATOM 1670 O O . LEU A 1 220 ? 2.195 -25.531 -2.906 1 97.94 220 LEU A O 1
ATOM 1674 N N . PRO A 1 221 ? 1.417 -26.391 -0.908 1 95.19 221 PRO A N 1
ATOM 1675 C CA . PRO A 1 221 ? 1.056 -27.641 -1.58 1 95.19 221 PRO A CA 1
ATOM 1676 C C . PRO A 1 221 ? -0.258 -27.531 -2.352 1 95.19 221 PRO A C 1
ATOM 1678 O O . PRO A 1 221 ? -1.074 -26.656 -2.072 1 95.19 221 PRO A O 1
ATOM 1681 N N . LEU A 1 222 ? -0.491 -28.406 -3.34 1 93.81 222 LEU A N 1
ATOM 1682 C CA . LEU A 1 222 ? -1.712 -28.375 -4.137 1 93.81 222 LEU A CA 1
ATOM 1683 C C . LEU A 1 222 ? -2.943 -28.547 -3.258 1 93.81 222 LEU A C 1
ATOM 1685 O O . LEU A 1 222 ? -3.994 -27.969 -3.523 1 93.81 222 LEU A O 1
ATOM 1689 N N . GLU A 1 223 ? -2.764 -29.312 -2.215 1 94 223 GLU A N 1
ATOM 1690 C CA . GLU A 1 223 ? -3.871 -29.656 -1.328 1 94 223 GLU A CA 1
ATOM 1691 C C . GLU A 1 223 ? -4.383 -28.422 -0.583 1 94 223 GLU A C 1
ATOM 1693 O O . GLU A 1 223 ? -5.484 -28.438 -0.031 1 94 223 GLU A O 1
ATOM 1698 N N . ALA A 1 224 ? -3.59 -27.438 -0.511 1 96.88 224 ALA A N 1
ATOM 1699 C CA . ALA A 1 224 ? -4.004 -26.203 0.15 1 96.88 224 ALA A CA 1
ATOM 1700 C C . ALA A 1 224 ? -4.945 -25.391 -0.738 1 96.88 224 ALA A C 1
ATOM 1702 O O . ALA A 1 224 ? -5.578 -24.438 -0.277 1 96.88 224 ALA A O 1
ATOM 1703 N N . LEU A 1 225 ? -5.078 -25.781 -1.985 1 97.75 225 LEU A N 1
ATOM 1704 C CA . LEU A 1 225 ? -5.918 -25.094 -2.955 1 97.75 225 LEU A CA 1
ATOM 1705 C C . LEU A 1 225 ? -7.238 -25.812 -3.154 1 97.75 225 LEU A C 1
ATOM 1707 O O . LEU A 1 225 ? -7.293 -27.047 -3.072 1 97.75 225 LEU A O 1
ATOM 1711 N N . SER A 1 226 ? -8.234 -25.062 -3.475 1 97.06 226 SER A N 1
ATOM 1712 C CA . SER A 1 226 ? -9.539 -25.656 -3.773 1 97.06 226 SER A CA 1
ATOM 1713 C C . SER A 1 226 ? -9.719 -25.859 -5.273 1 97.06 226 SER A C 1
ATOM 1715 O O . SER A 1 226 ? -10.477 -26.734 -5.695 1 97.06 226 SER A O 1
ATOM 1717 N N . ALA A 1 227 ? -9.055 -25.016 -6.008 1 98.31 227 ALA A N 1
ATOM 1718 C CA . ALA A 1 227 ? -9.188 -25.094 -7.461 1 98.31 227 ALA A CA 1
ATOM 1719 C C . ALA A 1 227 ? -8.008 -24.406 -8.156 1 98.31 227 ALA A C 1
ATOM 1721 O O . ALA A 1 227 ? -7.246 -23.672 -7.52 1 98.31 227 ALA A O 1
ATOM 1722 N N . ILE A 1 228 ? -7.875 -24.734 -9.422 1 98.62 228 ILE A N 1
ATOM 1723 C CA . ILE A 1 228 ? -6.957 -24.047 -10.328 1 98.62 228 ILE A CA 1
ATOM 1724 C C . ILE A 1 228 ? -7.719 -23.547 -11.547 1 98.62 228 ILE A C 1
ATOM 1726 O O . ILE A 1 228 ? -8.539 -24.281 -12.125 1 98.62 228 ILE A O 1
ATOM 1730 N N . VAL A 1 229 ? -7.551 -22.266 -11.859 1 98.81 229 VAL A N 1
ATOM 1731 C CA . VAL A 1 229 ? -7.992 -21.719 -13.141 1 98.81 229 VAL A CA 1
ATOM 1732 C C . VAL A 1 229 ? -6.785 -21.469 -14.039 1 98.81 229 VAL A C 1
ATOM 1734 O O . VAL A 1 229 ? -5.871 -20.734 -13.656 1 98.81 229 VAL A O 1
ATOM 1737 N N . THR A 1 230 ? -6.734 -22.125 -15.188 1 98.44 230 THR A N 1
ATOM 1738 C CA . THR A 1 230 ? -5.605 -22.016 -16.109 1 98.44 230 THR A CA 1
ATOM 1739 C C . THR A 1 230 ? -6.09 -22.062 -17.562 1 98.44 230 THR A C 1
ATOM 1741 O O . THR A 1 230 ? -7.293 -22.094 -17.812 1 98.44 230 THR A O 1
ATOM 1744 N N . ASP A 1 231 ? -5.148 -21.844 -18.453 1 97.75 231 ASP A N 1
ATOM 1745 C CA . ASP A 1 231 ? -5.535 -21.812 -19.859 1 97.75 231 ASP A CA 1
ATOM 1746 C C . ASP A 1 231 ? -5.469 -23.203 -20.484 1 97.75 231 ASP A C 1
ATOM 1748 O O . ASP A 1 231 ? -5.086 -24.172 -19.828 1 97.75 231 ASP A O 1
ATOM 1752 N N . SER A 1 232 ? -5.824 -23.266 -21.812 1 95.44 232 SER A N 1
ATOM 1753 C CA . SER A 1 232 ? -6.074 -24.547 -22.469 1 95.44 232 SER A CA 1
ATOM 1754 C C . SER A 1 232 ? -4.77 -25.188 -22.938 1 95.44 232 SER A C 1
ATOM 1756 O O . SER A 1 232 ? -4.773 -26.312 -23.422 1 95.44 232 SER A O 1
ATOM 1758 N N . ASN A 1 233 ? -3.688 -24.516 -22.719 1 92.56 233 ASN A N 1
ATOM 1759 C CA . ASN A 1 233 ? -2.422 -25.062 -23.203 1 92.56 233 ASN A CA 1
ATOM 1760 C C . ASN A 1 233 ? -1.805 -26.016 -22.188 1 92.56 233 ASN A C 1
ATOM 1762 O O . ASN A 1 233 ? -0.775 -26.641 -22.453 1 92.56 233 ASN A O 1
ATOM 1766 N N . LEU A 1 234 ? -2.389 -26.141 -21.031 1 91.25 234 LEU A N 1
ATOM 1767 C CA . LEU A 1 234 ? -1.922 -27.125 -20.062 1 91.25 234 LEU A CA 1
ATOM 1768 C C . LEU A 1 234 ? -2.061 -28.547 -20.625 1 91.25 234 LEU A C 1
ATOM 1770 O O . LEU A 1 234 ? -3.141 -28.938 -21.062 1 91.25 234 LEU A O 1
ATOM 1774 N N . PRO A 1 235 ? -1 -29.328 -20.578 1 83.75 235 PRO A N 1
ATOM 1775 C CA . PRO A 1 235 ? -1.053 -30.672 -21.172 1 83.75 235 PRO A CA 1
ATOM 1776 C C . PRO A 1 235 ? -2.146 -31.547 -20.547 1 83.75 235 PRO A C 1
ATOM 1778 O O . PRO A 1 235 ? -2.396 -31.469 -19.344 1 83.75 235 PRO A O 1
ATOM 1781 N N . GLU A 1 236 ? -2.709 -32.406 -21.375 1 86.75 236 GLU A N 1
ATOM 1782 C CA . GLU A 1 236 ? -3.844 -33.219 -20.969 1 86.75 236 GLU A CA 1
ATOM 1783 C C . GLU A 1 236 ? -3.469 -34.125 -19.797 1 86.75 236 GLU A C 1
ATOM 1785 O O . GLU A 1 236 ? -4.258 -34.312 -18.875 1 86.75 236 GLU A O 1
ATOM 1790 N N . ASP A 1 237 ? -2.326 -34.719 -19.859 1 80.44 237 ASP A N 1
ATOM 1791 C CA . ASP A 1 237 ? -1.891 -35.625 -18.812 1 80.44 237 ASP A CA 1
ATOM 1792 C C . ASP A 1 237 ? -1.77 -34.906 -17.469 1 80.44 237 ASP A C 1
ATOM 1794 O O . ASP A 1 237 ? -2.039 -35.469 -16.422 1 80.44 237 ASP A O 1
ATOM 1798 N N . VAL A 1 238 ? -1.351 -33.656 -17.547 1 85.12 238 VAL A N 1
ATOM 1799 C CA . VAL A 1 238 ? -1.229 -32.844 -16.359 1 85.12 238 VAL A CA 1
ATOM 1800 C C . VAL A 1 238 ? -2.617 -32.5 -15.805 1 85.12 238 VAL A C 1
ATOM 1802 O O .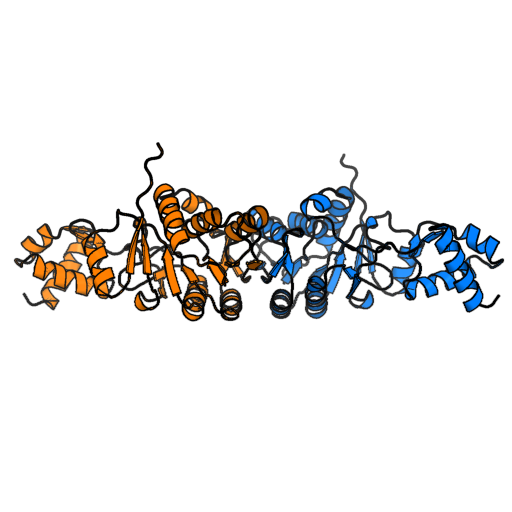 VAL A 1 238 ? -2.842 -32.562 -14.594 1 85.12 238 VAL A O 1
ATOM 1805 N N . ARG A 1 239 ? -3.506 -32.188 -16.688 1 92.69 239 ARG A N 1
ATOM 1806 C CA . ARG A 1 239 ? -4.883 -31.922 -16.281 1 92.69 239 ARG A CA 1
ATOM 1807 C C . ARG A 1 239 ? -5.465 -33.094 -15.523 1 92.69 239 ARG A C 1
ATOM 1809 O O . ARG A 1 239 ? -6.023 -32.938 -14.438 1 92.69 239 ARG A O 1
ATOM 1816 N N . ASP A 1 240 ? -5.242 -34.25 -16.109 1 88.75 240 ASP A N 1
ATOM 1817 C CA . ASP A 1 240 ? -5.75 -35.469 -15.492 1 88.75 240 ASP A CA 1
ATOM 1818 C C . ASP A 1 240 ? -5.133 -35.688 -14.109 1 88.75 240 ASP A C 1
ATOM 1820 O O . ASP A 1 240 ? -5.832 -36.062 -13.164 1 88.75 240 ASP A O 1
ATOM 1824 N N . ALA A 1 241 ? -3.873 -35.469 -14.031 1 84.19 241 ALA A N 1
ATOM 1825 C CA . ALA A 1 241 ? -3.166 -35.656 -12.766 1 84.19 241 ALA A CA 1
ATOM 1826 C C . ALA A 1 241 ? -3.701 -34.719 -11.688 1 84.19 241 ALA A C 1
ATOM 1828 O O . ALA A 1 241 ? -3.865 -35.094 -10.531 1 84.19 241 ALA A O 1
ATOM 1829 N N . ILE A 1 242 ? -3.99 -33.469 -12.023 1 90.75 242 ILE A N 1
ATOM 1830 C CA . ILE A 1 242 ? -4.516 -32.469 -11.102 1 90.75 242 ILE A CA 1
ATOM 1831 C C . ILE A 1 242 ? -5.902 -32.906 -10.617 1 90.75 242 ILE A C 1
ATOM 1833 O O . ILE A 1 242 ? -6.18 -32.875 -9.414 1 90.75 242 ILE A O 1
ATOM 1837 N N . ILE A 1 243 ? -6.688 -33.312 -11.555 1 93.44 243 ILE A N 1
ATOM 1838 C CA . ILE A 1 243 ? -8.047 -33.75 -11.242 1 93.44 243 ILE A CA 1
ATOM 1839 C C . ILE A 1 243 ? -8.016 -34.969 -10.352 1 93.44 243 ILE A C 1
ATOM 1841 O O . ILE A 1 243 ? -8.805 -35.094 -9.406 1 93.44 243 ILE A O 1
ATOM 1845 N N . HIS A 1 244 ? -7.141 -35.812 -10.602 1 89.06 244 HIS A N 1
ATOM 1846 C CA . HIS A 1 244 ? -7.016 -37.031 -9.828 1 89.06 244 HIS A CA 1
ATOM 1847 C C . HIS A 1 244 ? -6.617 -36.75 -8.383 1 89.06 244 HIS A C 1
ATOM 1849 O O . HIS A 1 244 ? -6.918 -37.531 -7.48 1 89.06 244 HIS A O 1
ATOM 1855 N N . ARG A 1 245 ? -6.023 -35.688 -8.172 1 87.62 245 ARG A N 1
ATOM 1856 C CA . ARG A 1 245 ? -5.609 -35.281 -6.828 1 87.62 245 ARG A CA 1
ATOM 1857 C C . ARG A 1 245 ? -6.766 -34.625 -6.074 1 87.62 245 ARG A C 1
ATOM 1859 O O . ARG A 1 245 ? -6.602 -34.219 -4.93 1 87.62 245 ARG A O 1
ATOM 1866 N N . GLY A 1 246 ? -7.836 -34.5 -6.719 1 91.31 246 GLY A N 1
ATOM 1867 C CA . GLY A 1 246 ? -9.039 -34.031 -6.059 1 91.31 246 GLY A CA 1
ATOM 1868 C C . GLY A 1 246 ? -9.242 -32.531 -6.211 1 91.31 246 GLY A C 1
ATOM 1869 O O . GLY A 1 246 ? -10.102 -31.938 -5.547 1 91.31 246 GLY A O 1
ATOM 1870 N N . LEU A 1 247 ? -8.461 -31.922 -7.035 1 95.06 247 LEU A N 1
ATOM 1871 C CA . LEU A 1 247 ? -8.578 -30.484 -7.25 1 95.06 247 LEU A CA 1
ATOM 1872 C C . LEU A 1 247 ? -9.477 -30.188 -8.445 1 95.06 247 LEU A C 1
ATOM 1874 O O . LEU A 1 247 ? -9.391 -30.859 -9.477 1 95.06 247 LEU A O 1
ATOM 1878 N N . ALA A 1 248 ? -10.352 -29.188 -8.227 1 97.81 248 ALA A N 1
ATOM 1879 C CA . ALA A 1 248 ? -11.109 -28.688 -9.375 1 97.81 248 ALA A CA 1
ATOM 1880 C C . ALA A 1 248 ? -10.211 -27.938 -10.352 1 97.81 248 ALA A C 1
ATOM 1882 O O . ALA A 1 248 ? -9.367 -27.141 -9.938 1 97.81 248 ALA A O 1
ATOM 1883 N N . LEU A 1 249 ? -10.344 -28.312 -11.562 1 98.25 249 LEU A N 1
ATOM 1884 C CA . LEU A 1 249 ? -9.586 -27.641 -12.609 1 98.25 249 LEU A CA 1
ATOM 1885 C C . LEU A 1 249 ? -10.516 -26.969 -13.609 1 98.25 249 LEU A C 1
ATOM 1887 O O . LEU A 1 249 ? -11.414 -27.609 -14.156 1 98.25 249 LEU A O 1
ATOM 1891 N N . HIS A 1 250 ? -10.297 -25.672 -13.781 1 98.62 250 HIS A N 1
ATOM 1892 C CA . HIS A 1 250 ? -11.086 -24.875 -14.727 1 98.62 250 HIS A CA 1
ATOM 1893 C C . HIS A 1 250 ? -10.211 -24.344 -15.852 1 98.62 250 HIS A C 1
ATOM 1895 O O . HIS A 1 250 ? -9.211 -23.672 -15.609 1 98.62 250 HIS A O 1
ATOM 1901 N N . ILE A 1 251 ? -10.648 -24.625 -17.094 1 98.31 251 ILE A N 1
ATOM 1902 C CA . ILE A 1 251 ? -9.875 -24.234 -18.266 1 98.31 251 ILE A CA 1
ATOM 1903 C C . ILE A 1 251 ? -10.508 -23.016 -18.922 1 98.31 251 ILE A C 1
ATOM 1905 O O . ILE A 1 251 ? -11.648 -23.078 -19.375 1 98.31 251 ILE A O 1
ATOM 1909 N N . ALA A 1 252 ? -9.727 -21.906 -18.922 1 98 252 ALA A N 1
ATOM 1910 C CA . ALA A 1 252 ? -10.172 -20.688 -19.578 1 98 252 ALA A CA 1
ATOM 1911 C C . ALA A 1 252 ? -9.68 -20.625 -21.016 1 98 252 ALA A C 1
ATOM 1913 O O . ALA A 1 252 ? -8.516 -20.938 -21.297 1 98 252 ALA A O 1
ATOM 1914 N N . VAL A 1 253 ? -10.547 -20.234 -21.953 1 94.56 253 VAL A N 1
ATOM 1915 C CA . VAL A 1 253 ? -10.219 -20.109 -23.359 1 94.56 253 VAL A CA 1
ATOM 1916 C C . VAL A 1 253 ? -10.367 -18.656 -23.797 1 94.56 253 VAL A C 1
ATOM 1918 O O . VAL A 1 253 ? -11.414 -18.047 -23.578 1 94.56 253 VAL A O 1
ATOM 1921 N N . PRO A 1 254 ? -9.25 -18.078 -24.281 1 88.94 254 PRO A N 1
ATOM 1922 C CA . PRO A 1 254 ? -9.359 -16.688 -24.734 1 88.94 254 PRO A CA 1
ATOM 1923 C C . PRO A 1 254 ? -10.477 -16.484 -25.766 1 88.94 254 PRO A C 1
ATOM 1925 O O . PRO A 1 254 ? -10.758 -17.391 -26.562 1 88.94 254 PRO A O 1
ATOM 1928 N N . GLY A 1 255 ? -11.492 -15.539 -25.516 1 73.69 255 GLY A N 1
ATOM 1929 C CA . GLY A 1 255 ? -12.539 -15.234 -26.484 1 73.69 255 GLY A CA 1
ATOM 1930 C C . GLY A 1 255 ? -12.016 -14.773 -27.828 1 73.69 255 GLY A C 1
ATOM 1931 O O . GLY A 1 255 ? -10.875 -14.312 -27.922 1 73.69 255 GLY A O 1
ATOM 1932 N N . THR A 1 256 ? -12.578 -15.188 -29.031 1 60 256 THR A N 1
ATOM 1933 C CA . THR A 1 256 ? -12.32 -14.648 -30.359 1 60 256 THR A CA 1
ATOM 1934 C C . THR A 1 256 ? -12.594 -13.148 -30.406 1 60 256 THR A C 1
ATOM 1936 O O . THR A 1 256 ? -13.664 -12.703 -29.984 1 60 256 THR A O 1
ATOM 1939 N N . GLU A 1 257 ? -11.852 -12.312 -30.031 1 45.91 257 GLU A N 1
ATOM 1940 C CA . GLU A 1 257 ? -12.258 -10.953 -30.359 1 45.91 257 GLU A CA 1
ATOM 1941 C C . GLU A 1 257 ? -12.898 -10.891 -31.75 1 45.91 257 GLU A C 1
ATOM 1943 O O . GLU A 1 257 ? -12.32 -11.352 -32.719 1 45.91 257 GLU A O 1
ATOM 1948 N N . GLY A 1 258 ? -14.289 -11.164 -31.828 1 33.09 258 GLY A N 1
ATOM 1949 C CA . GLY A 1 258 ? -14.906 -10.578 -33 1 33.09 258 GLY A CA 1
ATOM 1950 C C . GLY A 1 258 ? -14.578 -9.102 -33.188 1 33.09 258 GLY A C 1
ATOM 1951 O O . GLY A 1 258 ? -14.195 -8.43 -32.219 1 33.09 258 GLY A O 1
ATOM 1952 N N . MET B 1 1 ? -13.125 47.062 31.75 1 86.56 1 MET B N 1
ATOM 1953 C CA . MET B 1 1 ? -13.68 45.75 31.375 1 86.56 1 MET B CA 1
ATOM 1954 C C . 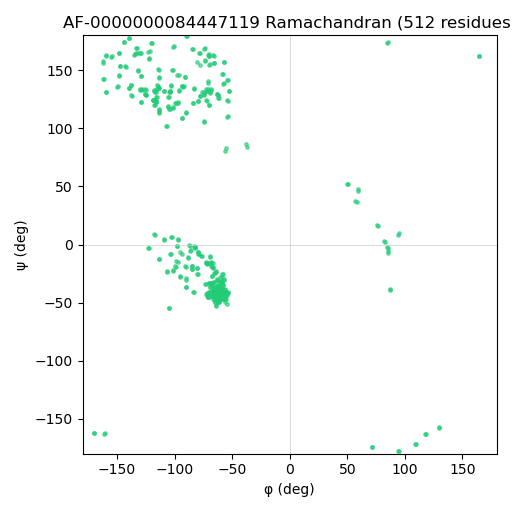MET B 1 1 ? -12.695 44.625 31.703 1 86.56 1 MET B C 1
ATOM 1956 O O . MET B 1 1 ? -11.5 44.75 31.422 1 86.56 1 MET B O 1
ATOM 1960 N N . ILE B 1 2 ? -13.055 43.781 32.469 1 89.88 2 ILE B N 1
ATOM 1961 C CA . ILE B 1 2 ? -12.164 42.688 32.812 1 89.88 2 ILE B CA 1
ATOM 1962 C C . ILE B 1 2 ? -11.984 41.75 31.625 1 89.88 2 ILE B C 1
ATOM 1964 O O . ILE B 1 2 ? -12.773 41.781 30.672 1 89.88 2 ILE B O 1
ATOM 1968 N N . PRO B 1 3 ? -10.914 40.906 31.719 1 90.88 3 PRO B N 1
ATOM 1969 C CA . PRO B 1 3 ? -10.57 40.062 30.562 1 90.88 3 PRO B CA 1
ATOM 1970 C C . PRO B 1 3 ? -11.742 39.188 30.109 1 90.88 3 PRO B C 1
ATOM 1972 O O . PRO B 1 3 ? -12.016 39.125 28.906 1 90.88 3 PRO B O 1
ATOM 1975 N N . ALA B 1 4 ? -12.422 38.656 30.953 1 92.25 4 ALA B N 1
ATOM 1976 C CA . ALA B 1 4 ? -13.523 37.781 30.594 1 92.25 4 ALA B CA 1
ATOM 1977 C C . ALA B 1 4 ? -14.594 38.531 29.812 1 92.25 4 ALA B C 1
ATOM 1979 O O . ALA B 1 4 ? -15.172 38 28.859 1 92.25 4 ALA B O 1
ATOM 1980 N N . GLU B 1 5 ? -14.875 39.688 30.25 1 92 5 GLU B N 1
ATOM 1981 C CA . GLU B 1 5 ? -15.859 40.531 29.578 1 92 5 GLU B CA 1
ATOM 1982 C C . GLU B 1 5 ? -15.383 40.938 28.188 1 92 5 GLU B C 1
ATOM 1984 O O . GLU B 1 5 ? -16.156 40.938 27.234 1 92 5 GLU B O 1
ATOM 1989 N N . ARG B 1 6 ? -14.148 41.312 28.109 1 93.12 6 ARG B N 1
ATOM 1990 C CA . ARG B 1 6 ? -13.57 41.688 26.828 1 93.12 6 ARG B CA 1
ATOM 1991 C C . ARG B 1 6 ? -13.664 40.531 25.828 1 93.12 6 ARG B C 1
ATOM 1993 O O . ARG B 1 6 ? -14.062 40.719 24.672 1 93.12 6 ARG B O 1
ATOM 2000 N N . GLN B 1 7 ? -13.273 39.344 26.312 1 92.94 7 GLN B N 1
ATOM 2001 C CA . GLN B 1 7 ? -13.258 38.156 25.453 1 92.94 7 GLN B CA 1
ATOM 2002 C C . GLN B 1 7 ? -14.656 37.812 24.953 1 92.94 7 GLN B C 1
ATOM 2004 O O . GLN B 1 7 ? -14.828 37.469 23.781 1 92.94 7 GLN B O 1
ATOM 2009 N N . LYS B 1 8 ? -15.609 38 25.75 1 92.75 8 LYS B N 1
ATOM 2010 C CA . LYS B 1 8 ? -16.984 37.781 25.344 1 92.75 8 LYS B CA 1
ATOM 2011 C C . LYS B 1 8 ? -17.406 38.781 24.25 1 92.75 8 LYS B C 1
ATOM 2013 O O . LYS B 1 8 ? -18.078 38.406 23.297 1 92.75 8 LYS B O 1
ATOM 2018 N N . LEU B 1 9 ? -17 40 24.484 1 92.75 9 LEU B N 1
ATOM 2019 C CA . LEU B 1 9 ? -17.328 41.031 23.516 1 92.75 9 LEU B CA 1
ATOM 2020 C C . LEU B 1 9 ? -16.641 40.75 22.172 1 92.75 9 LEU B C 1
ATOM 2022 O O . LEU B 1 9 ? -17.234 40.938 21.109 1 92.75 9 LEU B O 1
ATOM 2026 N N . ILE B 1 10 ? -15.414 40.344 22.219 1 93.06 10 ILE B N 1
ATOM 2027 C CA . ILE B 1 10 ? -14.664 39.969 21.031 1 93.06 10 ILE B CA 1
ATOM 2028 C C . ILE B 1 10 ? -15.422 38.906 20.25 1 93.06 10 ILE B C 1
ATOM 2030 O O . ILE B 1 10 ? -15.664 39.062 19.047 1 93.06 10 ILE B O 1
ATOM 2034 N N . LEU B 1 11 ? -15.836 37.844 20.938 1 92.25 11 LEU B N 1
ATOM 2035 C CA . LEU B 1 11 ? -16.5 36.719 20.297 1 92.25 11 LEU B CA 1
ATOM 2036 C C . LEU B 1 11 ? -17.844 37.156 19.719 1 92.25 11 LEU B C 1
ATOM 2038 O O . LEU B 1 11 ? -18.219 36.688 18.625 1 92.25 11 LEU B O 1
ATOM 2042 N N . ALA B 1 12 ? -18.531 37.969 20.438 1 91.31 12 ALA B N 1
ATOM 2043 C CA . ALA B 1 12 ? -19.828 38.438 19.969 1 91.31 12 ALA B CA 1
ATOM 2044 C C . ALA B 1 12 ? -19.688 39.25 18.672 1 91.31 12 ALA B C 1
ATOM 2046 O O . ALA B 1 12 ? -20.453 39.062 17.734 1 91.31 12 ALA B O 1
ATOM 2047 N N . ARG B 1 13 ? -18.672 40.031 18.641 1 91.12 13 ARG B N 1
ATOM 2048 C CA . ARG B 1 13 ? -18.453 40.875 17.469 1 91.12 13 ARG B CA 1
ATOM 2049 C C . ARG B 1 13 ? -17.969 40.031 16.281 1 91.12 13 ARG B C 1
ATOM 2051 O O . ARG B 1 13 ? -18.344 40.281 15.141 1 91.12 13 ARG B O 1
ATOM 2058 N N . LEU B 1 14 ? -17.094 39.156 16.641 1 89.75 14 LEU B N 1
ATOM 2059 C CA . LEU B 1 14 ? -16.562 38.281 15.617 1 89.75 14 LEU B CA 1
ATOM 2060 C C . LEU B 1 14 ? -17.656 37.438 14.984 1 89.75 14 LEU B C 1
ATOM 2062 O O . LEU B 1 14 ? -17.625 37.156 13.773 1 89.75 14 LEU B O 1
ATOM 2066 N N . ALA B 1 15 ? -18.562 37 15.758 1 87.69 15 ALA B N 1
ATOM 2067 C CA . ALA B 1 15 ? -19.672 36.219 15.266 1 87.69 15 ALA B CA 1
ATOM 2068 C C . ALA B 1 15 ? -20.484 36.969 14.227 1 87.69 15 ALA B C 1
ATOM 2070 O O . ALA B 1 15 ? -21.047 36.375 13.305 1 87.69 15 ALA B O 1
ATOM 2071 N N . GLU B 1 16 ? -20.469 38.219 14.328 1 86.62 16 GLU B N 1
ATOM 2072 C CA . GLU B 1 16 ? -21.219 39.094 13.43 1 86.62 16 GLU B CA 1
ATOM 2073 C C . GLU B 1 16 ? -20.453 39.344 12.141 1 86.62 16 GLU B C 1
ATOM 2075 O O . GLU B 1 16 ? -21.016 39.312 11.047 1 86.62 16 GLU B O 1
ATOM 2080 N N . ARG B 1 17 ? -19.172 39.531 12.336 1 85.62 17 ARG B N 1
ATOM 2081 C CA . ARG B 1 17 ? -18.406 40.062 11.211 1 85.62 17 ARG B CA 1
ATOM 2082 C C . ARG B 1 17 ? -17.531 39 10.578 1 85.62 17 ARG B C 1
ATOM 2084 O O . ARG B 1 17 ? -17.062 39.156 9.453 1 85.62 17 ARG B O 1
ATOM 2091 N N . GLY B 1 18 ? -17.219 38.031 11.328 1 83.38 18 GLY B N 1
ATOM 2092 C CA . GLY B 1 18 ? -16.359 36.969 10.859 1 83.38 18 GLY B CA 1
ATOM 2093 C C . GLY B 1 18 ? -14.883 37.25 11.031 1 83.38 18 GLY B C 1
ATOM 2094 O O . GLY B 1 18 ? -14.094 36.344 11.266 1 83.38 18 GLY B O 1
ATOM 2095 N N . VAL B 1 19 ? -14.594 38.594 10.773 1 87.31 19 VAL B N 1
ATOM 2096 C CA . VAL B 1 19 ? -13.203 39.031 10.906 1 87.31 19 VAL B CA 1
ATOM 2097 C C . VAL B 1 19 ? -13.133 40.375 11.602 1 87.31 19 VAL B C 1
ATOM 2099 O O . VAL B 1 19 ? -14.016 41.219 11.422 1 87.31 19 VAL B O 1
ATOM 2102 N N . LEU B 1 20 ? -12.156 40.531 12.57 1 91.31 20 LEU B N 1
ATOM 2103 C CA . LEU B 1 20 ? -11.914 41.781 13.273 1 91.31 20 LEU B CA 1
ATOM 2104 C C . LEU B 1 20 ? -10.438 42.156 13.25 1 91.31 20 LEU B C 1
ATOM 2106 O O . LEU B 1 20 ? -9.578 41.281 13.445 1 91.31 20 LEU B O 1
ATOM 2110 N N . SER B 1 21 ? -10.148 43.312 12.945 1 90.19 21 SER B N 1
ATOM 2111 C CA . SER B 1 21 ? -8.766 43.781 13.031 1 90.19 21 SER B CA 1
ATOM 2112 C C . SER B 1 21 ? -8.375 44.094 14.469 1 90.19 21 SER B C 1
ATOM 2114 O O . SER B 1 21 ? -9.234 44.375 15.305 1 90.19 21 SER B O 1
ATOM 2116 N N . ILE B 1 22 ? -7.039 44 14.703 1 88.75 22 ILE B N 1
ATOM 2117 C CA . ILE B 1 22 ? -6.527 44.375 16.016 1 88.75 22 ILE B CA 1
ATOM 2118 C C . ILE B 1 22 ? -6.883 45.844 16.312 1 88.75 22 ILE B C 1
ATOM 2120 O O . ILE B 1 22 ? -7.25 46.188 17.438 1 88.75 22 ILE B O 1
ATOM 2124 N N . SER B 1 23 ? -6.82 46.625 15.266 1 91.12 23 SER B N 1
ATOM 2125 C CA . SER B 1 23 ? -7.156 48.031 15.422 1 91.12 23 SER B CA 1
ATOM 2126 C C . SER B 1 23 ? -8.617 48.219 15.828 1 91.12 23 SER B C 1
ATOM 2128 O O . SER B 1 23 ? -8.93 49 16.734 1 91.12 23 SER B O 1
ATOM 2130 N N . GLU B 1 24 ? -9.492 47.5 15.242 1 93 24 GLU B N 1
ATOM 2131 C CA . GLU B 1 24 ? -10.906 47.531 15.578 1 93 24 GLU B CA 1
ATOM 2132 C C . GLU B 1 24 ? -11.156 47.094 17.016 1 93 24 GLU B C 1
ATOM 2134 O O . GLU B 1 24 ? -11.977 47.656 17.719 1 93 24 GLU B O 1
ATOM 2139 N N . LEU B 1 25 ? -10.477 46.156 17.359 1 93.75 25 LEU B N 1
ATOM 2140 C CA . LEU B 1 25 ? -10.656 45.594 18.703 1 93.75 25 LEU B CA 1
ATOM 2141 C C . LEU B 1 25 ? -10.141 46.562 19.75 1 93.75 25 LEU B C 1
ATOM 2143 O O . LEU B 1 25 ? -10.766 46.719 20.812 1 93.75 25 LEU B O 1
ATOM 2147 N N . THR B 1 26 ? -9.008 47.156 19.422 1 93.5 26 THR B N 1
ATOM 2148 C CA . THR B 1 26 ? -8.469 48.188 20.328 1 93.5 26 THR B CA 1
ATOM 2149 C C . THR B 1 26 ? -9.469 49.312 20.531 1 93.5 26 THR B C 1
ATOM 2151 O O . THR B 1 26 ? -9.664 49.781 21.656 1 93.5 26 THR B O 1
ATOM 2154 N N . GLU B 1 27 ? -10.109 49.719 19.484 1 93.44 27 GLU B N 1
ATOM 2155 C CA . GLU B 1 27 ? -11.109 50.781 19.547 1 93.44 27 GLU B CA 1
ATOM 2156 C C . GLU B 1 27 ? -12.375 50.312 20.266 1 93.44 27 GLU B C 1
ATOM 2158 O O . GLU B 1 27 ? -12.898 51.031 21.125 1 93.44 27 GLU B O 1
ATOM 2163 N N . LEU B 1 28 ? -12.797 49.219 19.969 1 91.69 28 LEU B N 1
ATOM 2164 C CA . LEU B 1 28 ? -14.031 48.656 20.516 1 91.69 28 LEU B CA 1
ATOM 2165 C C . LEU B 1 28 ? -13.914 48.406 22.016 1 91.69 28 LEU B C 1
ATOM 2167 O O . LEU B 1 28 ? -14.859 48.688 22.75 1 91.69 28 LEU B O 1
ATOM 2171 N N . LEU B 1 29 ? -12.766 47.969 22.406 1 93.44 29 LEU B N 1
ATOM 2172 C CA . LEU B 1 29 ? -12.578 47.562 23.797 1 93.44 29 LEU B CA 1
ATOM 2173 C C . LEU B 1 29 ? -11.922 48.656 24.609 1 93.44 29 LEU B C 1
ATOM 2175 O O . LEU B 1 29 ? -11.883 48.594 25.844 1 93.44 29 LEU B O 1
ATOM 2179 N N . ASP B 1 30 ? -11.352 49.656 23.969 1 93.75 30 ASP B N 1
ATOM 2180 C CA . ASP B 1 30 ? -10.664 50.781 24.594 1 93.75 30 ASP B CA 1
ATOM 2181 C C . ASP B 1 30 ? -9.5 50.281 25.453 1 93.75 30 ASP B C 1
ATOM 2183 O O . ASP B 1 30 ? -9.422 50.625 26.641 1 93.75 30 ASP B O 1
ATOM 2187 N N . VAL B 1 31 ? -8.719 49.406 24.875 1 94.69 31 VAL B N 1
ATOM 2188 C CA . VAL B 1 31 ? -7.52 48.875 25.531 1 94.69 31 VAL B CA 1
ATOM 2189 C C . VAL B 1 31 ? -6.344 48.906 24.562 1 94.69 31 VAL B C 1
ATOM 2191 O O . VAL B 1 31 ? -6.523 49.188 23.375 1 94.69 31 VAL B O 1
ATOM 2194 N N . SER B 1 32 ? -5.121 48.656 25.094 1 92.38 32 SER B N 1
ATOM 2195 C CA . SER B 1 32 ? -3.91 48.688 24.281 1 92.38 32 SER B CA 1
ATOM 2196 C C . SER B 1 32 ? -3.855 47.5 23.328 1 92.38 32 SER B C 1
ATOM 2198 O O . SER B 1 32 ? -4.547 46.5 23.547 1 92.38 32 SER B O 1
ATOM 2200 N N . HIS B 1 33 ? -3.02 47.625 22.359 1 91.12 33 HIS B N 1
ATOM 2201 C CA . HIS B 1 33 ? -2.738 46.531 21.438 1 91.12 33 HIS B CA 1
ATOM 2202 C C . HIS B 1 33 ? -2.258 45.281 22.188 1 91.12 33 HIS B C 1
ATOM 2204 O O . HIS B 1 33 ? -2.656 44.156 21.875 1 91.12 33 HIS B O 1
ATOM 2210 N N . MET B 1 34 ? -1.471 45.531 23.188 1 89 34 MET B N 1
ATOM 2211 C CA . MET B 1 34 ? -0.901 44.438 23.969 1 89 34 MET B CA 1
ATOM 2212 C C . MET B 1 34 ? -1.988 43.688 24.734 1 89 34 MET B C 1
ATOM 2214 O O . MET B 1 34 ? -1.968 42.469 24.812 1 89 34 MET B O 1
ATOM 2218 N N . THR B 1 35 ? -2.891 44.375 25.25 1 90.56 35 THR B N 1
ATOM 2219 C CA . THR B 1 35 ? -4 43.781 25.984 1 90.56 35 THR B CA 1
ATOM 2220 C C . THR B 1 35 ? -4.891 42.969 25.047 1 90.56 35 THR B C 1
ATOM 2222 O O . THR B 1 35 ? -5.277 41.844 25.375 1 90.56 35 THR B O 1
ATOM 2225 N N . VAL B 1 36 ? -5.168 43.531 23.875 1 92.25 36 VAL B N 1
ATOM 2226 C CA . VAL B 1 36 ? -5.957 42.812 22.859 1 92.25 36 VAL B CA 1
ATOM 2227 C C . VAL B 1 36 ? -5.254 41.531 22.469 1 92.25 36 VAL B C 1
ATOM 2229 O O . VAL B 1 36 ? -5.883 40.469 22.406 1 92.25 36 VAL B O 1
ATOM 2232 N N . ARG B 1 37 ? -3.975 41.594 22.312 1 87 37 ARG B N 1
ATOM 2233 C CA . ARG B 1 37 ? -3.193 40.438 21.891 1 87 37 ARG B CA 1
ATOM 2234 C C . ARG B 1 37 ? -3.225 39.344 22.969 1 87 37 ARG B C 1
ATOM 2236 O O . ARG B 1 37 ? -3.301 38.156 22.656 1 87 37 ARG B O 1
ATOM 2243 N N . ARG B 1 38 ? -3.191 39.75 24.172 1 87.31 38 ARG B N 1
ATOM 2244 C CA . ARG B 1 38 ? -3.27 38.781 25.266 1 87.31 38 ARG B CA 1
ATOM 2245 C C . ARG B 1 38 ? -4.625 38.094 25.281 1 87.31 38 ARG B C 1
ATOM 2247 O O . ARG B 1 38 ? -4.699 36.875 25.5 1 87.31 38 ARG B O 1
ATOM 2254 N N . ASP B 1 39 ? -5.602 38.906 25.109 1 90.12 39 ASP B N 1
ATOM 2255 C CA . ASP B 1 39 ? -6.945 38.312 25.062 1 90.12 39 ASP B CA 1
ATOM 2256 C C . ASP B 1 39 ? -7.098 37.344 23.891 1 90.12 39 ASP B C 1
ATOM 2258 O O . ASP B 1 39 ? -7.668 36.281 24.047 1 90.12 39 ASP B O 1
ATOM 2262 N N . ILE B 1 40 ? -6.562 37.75 22.766 1 88.12 40 ILE B N 1
ATOM 2263 C CA . ILE B 1 40 ? -6.633 36.938 21.562 1 88.12 40 ILE B CA 1
ATOM 2264 C C . ILE B 1 40 ? -5.875 35.625 21.781 1 88.12 40 ILE B C 1
ATOM 2266 O O . ILE B 1 40 ? -6.355 34.562 21.406 1 88.12 40 ILE B O 1
ATOM 2270 N N . GLN B 1 41 ? -4.762 35.75 22.359 1 83.62 41 GLN B N 1
ATOM 2271 C CA . GLN B 1 41 ? -3.963 34.562 22.625 1 83.62 41 GLN B CA 1
ATOM 2272 C C . GLN B 1 41 ? -4.742 33.562 23.484 1 83.62 41 GLN B C 1
ATOM 2274 O O . GLN B 1 41 ? -4.699 32.375 23.219 1 83.62 41 GLN B O 1
ATOM 2279 N N . GLN B 1 42 ? -5.391 34.062 24.484 1 85.56 42 GLN B N 1
ATOM 2280 C CA . GLN B 1 42 ? -6.199 33.219 25.344 1 85.56 42 GLN B CA 1
ATOM 2281 C C . GLN B 1 42 ? -7.336 32.562 24.547 1 85.56 42 GLN B C 1
ATOM 2283 O O . GLN B 1 42 ? -7.582 31.359 24.672 1 85.56 42 GLN B O 1
ATOM 2288 N N . LEU B 1 43 ? -7.98 33.344 23.75 1 88.38 43 LEU B N 1
ATOM 2289 C CA . LEU B 1 43 ? -9.094 32.844 22.953 1 88.38 43 LEU B CA 1
ATOM 2290 C C . LEU B 1 43 ? -8.609 31.844 21.922 1 88.38 43 LEU B C 1
ATOM 2292 O O . LEU B 1 43 ? -9.312 30.875 21.625 1 88.38 43 LEU B O 1
ATOM 2296 N N . GLU B 1 44 ? -7.441 32.094 21.391 1 83.25 44 GLU B N 1
ATOM 2297 C CA . GLU B 1 44 ? -6.855 31.188 20.406 1 83.25 44 GLU B CA 1
ATOM 2298 C C . GLU B 1 44 ? -6.496 29.844 21.047 1 83.25 44 GLU B C 1
ATOM 2300 O O . GLU B 1 44 ? -6.719 28.797 20.438 1 83.25 44 GLU B O 1
ATOM 2305 N N . ARG B 1 45 ? -6 29.922 22.203 1 76.88 45 ARG B N 1
ATOM 2306 C CA . ARG B 1 45 ? -5.684 28.703 22.938 1 76.88 45 ARG B CA 1
ATOM 2307 C C . ARG B 1 45 ? -6.938 27.859 23.172 1 76.88 45 ARG B C 1
ATOM 2309 O O . ARG B 1 45 ? -6.875 26.641 23.188 1 76.88 45 ARG B O 1
ATOM 2316 N N . GLU B 1 46 ? -7.945 28.547 23.297 1 78.69 46 GLU B N 1
ATOM 2317 C CA . GLU B 1 46 ? -9.219 27.875 23.531 1 78.69 46 GLU B CA 1
ATOM 2318 C C . GLU B 1 46 ? -9.891 27.484 22.219 1 78.69 46 GLU B C 1
ATOM 2320 O O . GLU B 1 46 ? -10.969 26.891 22.219 1 78.69 46 GLU B O 1
ATOM 2325 N N . GLY B 1 47 ? -9.242 27.828 21.109 1 77.19 47 GLY B N 1
ATOM 2326 C CA . GLY B 1 47 ? -9.742 27.469 19.781 1 77.19 47 GLY B CA 1
ATOM 2327 C C . GLY B 1 47 ? -10.914 28.312 19.328 1 77.19 47 GLY B C 1
ATOM 2328 O O . GLY B 1 47 ? -11.641 27.938 18.422 1 77.19 47 GLY B O 1
ATOM 2329 N N . GLN B 1 48 ? -11.148 29.438 19.938 1 83 48 GLN B N 1
ATOM 2330 C CA . GLN B 1 48 ? -12.336 30.25 19.688 1 83 48 GLN B CA 1
ATOM 2331 C C . GLN B 1 48 ? -12.078 31.25 18.562 1 83 48 GLN B C 1
ATOM 2333 O O . GLN B 1 48 ? -13.016 31.734 17.922 1 83 48 GLN B O 1
ATOM 2338 N N . VAL B 1 49 ? -10.859 31.656 18.469 1 86.44 49 VAL B N 1
ATOM 2339 C CA . VAL B 1 49 ? -10.523 32.625 17.422 1 86.44 49 VAL B CA 1
ATOM 2340 C C . VAL B 1 49 ? -9.234 32.188 16.719 1 86.44 49 VAL B C 1
ATOM 2342 O O . VAL B 1 49 ? -8.523 31.297 17.203 1 86.44 49 VAL B O 1
ATOM 2345 N N . MET B 1 50 ? -8.945 32.75 15.555 1 83.38 50 MET B N 1
ATOM 2346 C CA . MET B 1 50 ? -7.703 32.562 14.82 1 83.38 50 MET B CA 1
ATOM 2347 C C . MET B 1 50 ? -7.09 33.906 14.438 1 83.38 50 MET B C 1
ATOM 2349 O O . MET B 1 50 ? -7.789 34.781 13.945 1 83.38 50 MET B O 1
ATOM 2353 N N . SER B 1 51 ? -5.809 33.938 14.719 1 78.19 51 SER B N 1
ATOM 2354 C CA . SER B 1 51 ? -5.113 35.156 14.312 1 78.19 51 SER B CA 1
ATOM 2355 C C . SER B 1 51 ? -4.891 35.188 12.805 1 78.19 51 SER B C 1
ATOM 2357 O O . SER B 1 51 ? -4.598 34.156 12.195 1 78.19 51 SER B O 1
ATOM 2359 N N . VAL B 1 52 ? -5.234 36.281 12.211 1 76.62 52 VAL B N 1
ATOM 2360 C CA . VAL B 1 52 ? -4.906 36.531 10.82 1 76.62 52 VAL B CA 1
ATOM 2361 C C . VAL B 1 52 ? -4.043 37.781 10.727 1 76.62 52 VAL B C 1
ATOM 2363 O O . VAL B 1 52 ? -3.736 38.406 11.742 1 76.62 52 VAL B O 1
ATOM 2366 N N . ALA B 1 53 ? -3.555 38.031 9.508 1 74.31 53 ALA B N 1
ATOM 2367 C CA . ALA B 1 53 ? -2.777 39.281 9.352 1 74.31 53 ALA B CA 1
ATOM 2368 C C . ALA B 1 53 ? -3.562 40.5 9.836 1 74.31 53 ALA B C 1
ATOM 2370 O O . ALA B 1 53 ? -4.598 40.844 9.266 1 74.31 53 ALA B O 1
ATOM 2371 N N . GLY B 1 54 ? -3.115 41.094 10.969 1 75.81 54 GLY B N 1
ATOM 2372 C CA . GLY B 1 54 ? -3.668 42.344 11.453 1 75.81 54 GLY B CA 1
ATOM 2373 C C . GLY B 1 54 ? -4.945 42.156 12.25 1 75.81 54 GLY B C 1
ATOM 2374 O O . GLY B 1 54 ? -5.59 43.125 12.633 1 75.81 54 GLY B O 1
ATOM 2375 N N . GLY B 1 55 ? -5.336 40.844 12.43 1 85.12 55 GLY B N 1
ATOM 2376 C CA . GLY B 1 55 ? -6.59 40.656 13.141 1 85.12 55 GLY B CA 1
ATOM 2377 C C . GLY B 1 55 ? -6.863 39.219 13.516 1 85.12 55 GLY B C 1
ATOM 2378 O O . GLY B 1 55 ? -5.934 38.438 13.727 1 85.12 55 GLY B O 1
ATOM 2379 N N . ILE B 1 56 ? -8.172 39 13.812 1 87.62 56 ILE B N 1
ATOM 2380 C CA . ILE B 1 56 ? -8.609 37.656 14.195 1 87.62 56 ILE B CA 1
ATOM 2381 C C . ILE B 1 56 ? -9.867 37.281 13.398 1 87.62 56 ILE B C 1
ATOM 2383 O O . ILE B 1 56 ? -10.57 38.156 12.898 1 87.62 56 ILE B O 1
ATOM 2387 N N . ARG B 1 57 ? -10.055 36.062 13.148 1 86.38 57 ARG B N 1
ATOM 2388 C CA . ARG B 1 57 ? -11.273 35.531 12.547 1 86.38 57 ARG B CA 1
ATOM 2389 C C . ARG B 1 57 ? -11.766 34.281 13.312 1 86.38 57 ARG B C 1
ATOM 2391 O O . ARG B 1 57 ? -11.07 33.781 14.195 1 86.38 57 ARG B O 1
ATOM 2398 N N . LEU B 1 58 ? -13.039 33.969 12.984 1 83.81 58 LEU B N 1
ATOM 2399 C CA . LEU B 1 58 ? -13.539 32.688 13.461 1 83.81 58 LEU B CA 1
ATOM 2400 C C . LEU B 1 58 ? -12.828 31.531 12.75 1 83.81 58 LEU B C 1
ATOM 2402 O O . LEU B 1 58 ? -12.586 31.594 11.539 1 83.81 58 LEU B O 1
ATOM 2406 N N . PRO B 1 59 ? -12.445 30.609 13.617 1 81.81 59 PRO B N 1
ATOM 2407 C CA . PRO B 1 59 ? -11.867 29.438 12.953 1 81.81 59 PRO B CA 1
ATOM 2408 C C . PRO B 1 59 ? -12.797 28.844 11.898 1 81.81 59 PRO B C 1
ATOM 2410 O O . PRO B 1 59 ? -14.016 28.922 12.031 1 81.81 59 PRO B O 1
ATOM 2413 N N . GLU B 1 60 ? -12.117 28.391 10.766 1 81.75 60 GLU B N 1
ATOM 2414 C CA . GLU B 1 60 ? -12.875 27.734 9.703 1 81.75 60 GLU B CA 1
ATOM 2415 C C . GLU B 1 60 ? -12.953 26.219 9.93 1 81.75 60 GLU B C 1
ATOM 2417 O O . GLU B 1 60 ? -11.93 25.531 9.898 1 81.75 60 GLU B O 1
ATOM 2422 N N . ARG B 1 61 ? -14.164 25.812 10.172 1 86.25 61 ARG B N 1
ATOM 2423 C CA . ARG B 1 61 ? -14.344 24.375 10.336 1 86.25 61 ARG B CA 1
ATOM 2424 C C . ARG B 1 61 ? -14.344 23.656 8.992 1 86.25 61 ARG B C 1
ATOM 2426 O O . ARG B 1 61 ? -14.992 24.125 8.047 1 86.25 61 ARG B O 1
ATOM 2433 N N . ILE B 1 62 ? -13.469 22.625 8.922 1 86.81 62 ILE B N 1
ATOM 2434 C CA . ILE B 1 62 ? -13.469 21.828 7.695 1 86.81 62 ILE B CA 1
ATOM 2435 C C . ILE B 1 62 ? -14.156 20.5 7.938 1 86.81 62 ILE B C 1
ATOM 2437 O O . ILE B 1 62 ? -13.883 19.812 8.93 1 86.81 62 ILE B O 1
ATOM 2441 N N . SER B 1 63 ? -15.141 20.203 7.086 1 85.88 63 SER B N 1
ATOM 2442 C CA . SER B 1 63 ? -15.883 18.953 7.203 1 85.88 63 SER B CA 1
ATOM 2443 C C . SER B 1 63 ? -15.367 17.906 6.227 1 85.88 63 SER B C 1
ATOM 2445 O O . SER B 1 63 ? -15.641 16.719 6.383 1 85.88 63 SER B O 1
ATOM 2447 N N . PHE B 1 64 ? -14.648 18.422 5.199 1 86.75 64 PHE B N 1
ATOM 2448 C CA . PHE B 1 64 ? -14.055 17.516 4.227 1 86.75 64 PHE B CA 1
ATOM 2449 C C . PHE B 1 64 ? -12.68 18.031 3.787 1 86.75 64 PHE B C 1
ATOM 2451 O O . PHE B 1 64 ? -12.383 19.219 3.908 1 86.75 64 PHE B O 1
ATOM 2458 N N . GLU B 1 65 ? -11.898 17.078 3.393 1 92.69 65 GLU B N 1
ATOM 2459 C CA . GLU B 1 65 ? -10.609 17.406 2.797 1 92.69 65 GLU B CA 1
ATOM 2460 C C . GLU B 1 65 ? -10.641 17.25 1.279 1 92.69 65 GLU B C 1
ATOM 2462 O O . GLU B 1 65 ? -11.258 16.297 0.766 1 92.69 65 GLU B O 1
ATOM 2467 N N . PRO B 1 66 ? -10.023 18.266 0.636 1 92.62 66 PRO B N 1
ATOM 2468 C CA . PRO B 1 66 ? -9.891 18.031 -0.804 1 92.62 66 PRO B CA 1
ATOM 2469 C C . PRO B 1 66 ? -9.141 16.734 -1.126 1 92.62 66 PRO B C 1
ATOM 2471 O O . PRO B 1 66 ? -8.43 16.203 -0.271 1 92.62 66 PRO B O 1
ATOM 2474 N N . SER B 1 67 ? -9.391 16.234 -2.328 1 94.44 67 SER B N 1
ATOM 2475 C CA . SER B 1 67 ? -8.727 15.008 -2.771 1 94.44 67 SER B CA 1
ATOM 2476 C C . SER B 1 67 ? -7.227 15.227 -2.938 1 94.44 67 SER B C 1
ATOM 2478 O O . SER B 1 67 ? -6.77 16.359 -3.061 1 94.44 67 SER B O 1
ATOM 2480 N N . HIS B 1 68 ? -6.516 14.102 -2.98 1 96.25 68 HIS B N 1
ATOM 2481 C CA . HIS B 1 68 ? -5.078 14.164 -3.223 1 96.25 68 HIS B CA 1
ATOM 2482 C C . HIS B 1 68 ? -4.766 14.914 -4.512 1 96.25 68 HIS B C 1
ATOM 2484 O O . HIS B 1 68 ? -3.863 15.758 -4.543 1 96.25 68 HIS B O 1
ATOM 2490 N N . VAL B 1 69 ? -5.484 14.68 -5.562 1 93.12 69 VAL B N 1
ATOM 2491 C CA . VAL B 1 69 ? -5.273 15.289 -6.867 1 93.12 69 VAL B CA 1
ATOM 2492 C C . VAL B 1 69 ? -5.504 16.797 -6.773 1 93.12 69 VAL B C 1
ATOM 2494 O O . VAL B 1 69 ? -4.684 17.594 -7.25 1 93.12 69 VAL B O 1
ATOM 2497 N N . SER B 1 70 ? -6.574 17.219 -6.125 1 94.25 70 SER B N 1
ATOM 2498 C CA . SER B 1 70 ? -6.871 18.641 -5.941 1 94.25 70 SER B CA 1
ATOM 2499 C C . SER B 1 70 ? -5.812 19.312 -5.078 1 94.25 70 SER B C 1
ATOM 2501 O O . SER B 1 70 ? -5.355 20.406 -5.398 1 94.25 70 SER B O 1
ATOM 2503 N N . LYS B 1 71 ? -5.383 18.656 -4.051 1 95.81 71 LYS B N 1
ATOM 2504 C CA . LYS B 1 71 ? -4.414 19.219 -3.117 1 95.81 71 LYS B CA 1
ATOM 2505 C C . LYS B 1 71 ? -3.051 19.406 -3.781 1 95.81 71 LYS B C 1
ATOM 2507 O O . LYS B 1 71 ? -2.312 20.328 -3.459 1 95.81 71 LYS B O 1
ATOM 2512 N N . ALA B 1 72 ? -2.713 18.484 -4.695 1 95.12 72 ALA B N 1
ATOM 2513 C CA . ALA B 1 72 ? -1.396 18.484 -5.324 1 95.12 72 ALA B CA 1
ATOM 2514 C C . ALA B 1 72 ? -1.129 19.812 -6.039 1 95.12 72 ALA B C 1
ATOM 2516 O O . ALA B 1 72 ? 0.013 20.281 -6.09 1 95.12 72 ALA B O 1
ATOM 2517 N N . VAL B 1 73 ? -2.139 20.5 -6.438 1 93.56 73 VAL B N 1
ATOM 2518 C CA . VAL B 1 73 ? -1.955 21.719 -7.223 1 93.56 73 VAL B CA 1
ATOM 2519 C C . VAL B 1 73 ? -2.129 22.938 -6.332 1 93.56 73 VAL B C 1
ATOM 2521 O O . VAL B 1 73 ? -1.601 24.016 -6.629 1 93.56 73 VAL B O 1
ATOM 2524 N N . MET B 1 74 ? -2.795 22.812 -5.258 1 94.06 74 MET B N 1
ATOM 2525 C CA . MET B 1 74 ? -3.014 23.906 -4.32 1 94.06 74 MET B CA 1
ATOM 2526 C C . MET B 1 74 ? -1.729 24.25 -3.576 1 94.06 74 MET B C 1
ATOM 2528 O O . MET B 1 74 ? -1.104 23.375 -2.969 1 94.06 74 MET B O 1
ATOM 2532 N N . ALA B 1 75 ? -1.253 25.516 -3.631 1 94.88 75 ALA B N 1
ATOM 2533 C CA . ALA B 1 75 ? -0.077 26 -2.916 1 94.88 75 ALA B CA 1
ATOM 2534 C C . ALA B 1 75 ? 1.167 25.203 -3.293 1 94.88 75 ALA B C 1
ATOM 2536 O O . ALA B 1 75 ? 2.008 24.922 -2.439 1 94.88 75 ALA B O 1
ATOM 2537 N N . HIS B 1 76 ? 1.241 24.844 -4.527 1 96.25 76 HIS B N 1
ATOM 2538 C CA . HIS B 1 76 ? 2.271 23.922 -4.996 1 96.25 76 HIS B CA 1
ATOM 2539 C C . HIS B 1 76 ? 3.666 24.5 -4.77 1 96.25 76 HIS B C 1
ATOM 2541 O O . HIS B 1 76 ? 4.562 23.797 -4.293 1 96.25 76 HIS B O 1
ATOM 2547 N N . ALA B 1 77 ? 3.857 25.781 -5.07 1 96.88 77 ALA B N 1
ATOM 2548 C CA . ALA B 1 77 ? 5.172 26.406 -4.918 1 96.88 77 ALA B CA 1
ATOM 2549 C C . ALA B 1 77 ? 5.633 26.359 -3.463 1 96.88 77 ALA B C 1
ATOM 2551 O O . ALA B 1 77 ? 6.805 26.109 -3.184 1 96.88 77 ALA B O 1
ATOM 2552 N N . ALA B 1 78 ? 4.734 26.641 -2.588 1 97.62 78 ALA B N 1
ATOM 2553 C CA . ALA B 1 78 ? 5.051 26.562 -1.163 1 97.62 78 ALA B CA 1
ATOM 2554 C C . ALA B 1 78 ? 5.434 25.141 -0.756 1 97.62 78 ALA B C 1
ATOM 2556 O O . ALA B 1 78 ? 6.402 24.938 -0.021 1 97.62 78 ALA B O 1
ATOM 2557 N N . LYS B 1 79 ? 4.641 24.141 -1.233 1 98.25 79 LYS B N 1
ATOM 2558 C CA . LYS B 1 79 ? 4.922 22.75 -0.893 1 98.25 79 LYS B CA 1
ATOM 2559 C C . LYS B 1 79 ? 6.301 22.328 -1.393 1 98.25 79 LYS B C 1
ATOM 2561 O O . LYS B 1 79 ? 7.027 21.609 -0.7 1 98.25 79 LYS B O 1
ATOM 2566 N N . VAL B 1 80 ? 6.656 22.75 -2.559 1 98.25 80 VAL B N 1
ATOM 2567 C CA . VAL B 1 80 ? 7.969 22.438 -3.113 1 98.25 80 VAL B CA 1
ATOM 2568 C C . VAL B 1 80 ? 9.062 23.016 -2.225 1 98.25 80 VAL B C 1
ATOM 2570 O O . VAL B 1 80 ? 10.031 22.344 -1.891 1 98.25 80 VAL B O 1
ATOM 2573 N N . ALA B 1 81 ? 8.93 24.281 -1.862 1 98.5 81 ALA B N 1
ATOM 2574 C CA . ALA B 1 81 ? 9.906 24.953 -1.006 1 98.5 81 ALA B CA 1
ATOM 2575 C C . ALA B 1 81 ? 10.008 24.25 0.349 1 98.5 81 ALA B C 1
ATOM 2577 O O . ALA B 1 81 ? 11.109 24.031 0.859 1 98.5 81 ALA B O 1
ATOM 2578 N N . ILE B 1 82 ? 8.898 23.922 0.896 1 98.69 82 ILE B N 1
ATOM 2579 C CA . ILE B 1 82 ? 8.844 23.234 2.174 1 98.69 82 ILE B CA 1
ATOM 2580 C C . ILE B 1 82 ? 9.539 21.875 2.053 1 98.69 82 ILE B C 1
ATOM 2582 O O . ILE B 1 82 ? 10.336 21.5 2.914 1 98.69 82 ILE B O 1
ATOM 2586 N N . GLY B 1 83 ? 9.219 21.141 0.985 1 98.62 83 GLY B N 1
ATOM 2587 C CA . GLY B 1 83 ? 9.867 19.859 0.742 1 98.62 83 GLY B CA 1
ATOM 2588 C C . GLY B 1 83 ? 11.375 19.953 0.666 1 98.62 83 GLY B C 1
ATOM 2589 O O . GLY B 1 83 ? 12.086 19.141 1.258 1 98.62 83 GLY B O 1
ATOM 2590 N N . ARG B 1 84 ? 11.836 20.938 -0.022 1 97.88 84 ARG B N 1
ATOM 2591 C CA . ARG B 1 84 ? 13.273 21.141 -0.165 1 97.88 84 ARG B CA 1
ATOM 2592 C C . ARG B 1 84 ? 13.93 21.406 1.188 1 97.88 84 ARG B C 1
ATOM 2594 O O . ARG B 1 84 ? 14.961 20.828 1.508 1 97.88 84 ARG B O 1
ATOM 2601 N N . MET B 1 85 ? 13.375 22.281 1.904 1 98.38 85 MET B N 1
ATOM 2602 C CA . MET B 1 85 ? 13.93 22.594 3.219 1 98.38 85 MET B CA 1
ATOM 2603 C C . MET B 1 85 ? 13.883 21.375 4.137 1 98.38 85 MET B C 1
ATOM 2605 O O . MET B 1 85 ? 14.82 21.141 4.902 1 98.38 85 MET B O 1
ATOM 2609 N N . ALA B 1 86 ? 12.773 20.641 4.098 1 98.5 86 ALA B N 1
ATOM 2610 C CA . ALA B 1 86 ? 12.594 19.469 4.941 1 98.5 86 ALA B CA 1
ATOM 2611 C C . ALA B 1 86 ? 13.719 18.453 4.711 1 98.5 86 ALA B C 1
ATOM 2613 O O . ALA B 1 86 ? 14.117 17.75 5.637 1 98.5 86 ALA B O 1
ATOM 2614 N N . LEU B 1 87 ? 14.273 18.406 3.502 1 97.81 87 LEU B N 1
ATOM 2615 C CA . LEU B 1 87 ? 15.32 17.453 3.156 1 97.81 87 LEU B CA 1
ATOM 2616 C C . LEU B 1 87 ? 16.578 17.703 3.988 1 97.81 87 LEU B C 1
ATOM 2618 O O . LEU B 1 87 ? 17.359 16.781 4.23 1 97.81 87 LEU B O 1
ATOM 2622 N N . ASP B 1 88 ? 16.703 18.922 4.469 1 97 88 ASP B N 1
ATOM 2623 C CA . ASP B 1 88 ? 17.875 19.281 5.277 1 97 88 ASP B CA 1
ATOM 2624 C C . ASP B 1 88 ? 17.844 18.547 6.617 1 97 88 ASP B C 1
ATOM 2626 O O . ASP B 1 88 ? 18.875 18.422 7.277 1 97 88 ASP B O 1
ATOM 2630 N N . PHE B 1 89 ? 16.719 18.062 6.996 1 97.69 89 PHE B N 1
ATOM 2631 C CA . PHE B 1 89 ? 16.594 17.391 8.281 1 97.69 89 PHE B CA 1
ATOM 2632 C C . PHE B 1 89 ? 16.859 15.891 8.148 1 97.69 89 PHE B C 1
ATOM 2634 O O . PHE B 1 89 ? 17.047 15.195 9.148 1 97.69 89 PHE B O 1
ATOM 2641 N N . VAL B 1 90 ? 16.781 15.32 6.938 1 97.19 90 VAL B N 1
ATOM 2642 C CA . VAL B 1 90 ? 16.906 13.883 6.723 1 97.19 90 VAL B CA 1
ATOM 2643 C C . VAL B 1 90 ? 18.359 13.445 6.977 1 97.19 90 VAL B C 1
ATOM 2645 O O . VAL B 1 90 ? 19.281 13.938 6.328 1 97.19 90 VAL B O 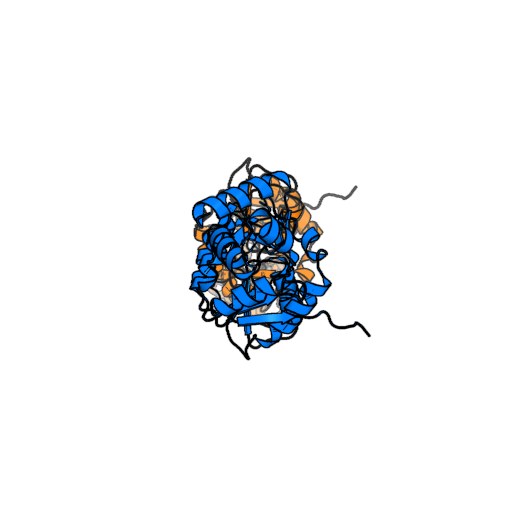1
ATOM 2648 N N . PRO B 1 91 ? 18.531 12.578 7.895 1 91.5 91 PRO B N 1
ATOM 2649 C CA . PRO B 1 91 ? 19.891 12.156 8.211 1 91.5 91 PRO B CA 1
ATOM 2650 C C . PRO B 1 91 ? 20.484 11.227 7.145 1 91.5 91 PRO B C 1
ATOM 2652 O O . PRO B 1 91 ? 19.766 10.773 6.25 1 91.5 91 PRO B O 1
ATOM 2655 N N . ARG B 1 92 ? 21.906 11.078 7.383 1 91.81 92 ARG B N 1
ATOM 2656 C CA . ARG B 1 92 ? 22.547 9.984 6.656 1 91.81 92 ARG B CA 1
ATOM 2657 C C . ARG B 1 92 ? 22.188 8.633 7.258 1 91.81 92 ARG B C 1
ATOM 2659 O O . ARG B 1 92 ? 22.5 8.359 8.414 1 91.81 92 ARG B O 1
ATOM 2666 N N . GLY B 1 93 ? 21.391 7.957 6.609 1 94.62 93 GLY B N 1
ATOM 2667 C CA . GLY B 1 93 ? 20.891 6.68 7.098 1 94.62 93 GLY B CA 1
ATOM 2668 C C . GLY B 1 93 ? 19.703 6.816 8.031 1 94.62 93 GLY B C 1
ATOM 2669 O O . GLY B 1 93 ? 19.266 7.93 8.336 1 94.62 93 GLY B O 1
ATOM 2670 N N . GLY B 1 94 ? 19.141 5.715 8.391 1 95.62 94 GLY B N 1
ATOM 2671 C CA . GLY B 1 94 ? 18.078 5.688 9.375 1 95.62 94 GLY B CA 1
ATOM 2672 C C . GLY B 1 94 ? 16.719 5.348 8.781 1 95.62 94 GLY B C 1
ATOM 2673 O O . GLY B 1 94 ? 16.641 4.863 7.648 1 95.62 94 GLY B O 1
ATOM 2674 N N . ILE B 1 95 ? 15.75 5.496 9.641 1 98.19 95 ILE B N 1
ATOM 2675 C CA . ILE B 1 95 ? 14.391 5.137 9.266 1 98.19 95 ILE B CA 1
ATOM 2676 C C . ILE B 1 95 ? 13.508 6.387 9.281 1 98.19 95 ILE B C 1
ATOM 2678 O O . ILE B 1 95 ? 13.445 7.094 10.289 1 98.19 95 ILE B O 1
ATOM 2682 N N . LEU B 1 96 ? 12.898 6.66 8.148 1 98.69 96 LEU B N 1
ATOM 2683 C CA . LEU B 1 96 ? 12.109 7.859 7.898 1 98.69 96 LEU B CA 1
ATOM 2684 C C . LEU B 1 96 ? 10.641 7.504 7.66 1 98.69 96 LEU B C 1
ATOM 2686 O O . LEU B 1 96 ? 10.344 6.539 6.949 1 98.69 96 LEU B O 1
ATOM 2690 N N . TYR B 1 97 ? 9.75 8.266 8.328 1 98.94 97 TYR B N 1
ATOM 2691 C CA . TYR B 1 97 ? 8.328 8.148 8.008 1 98.94 97 TYR B CA 1
ATOM 2692 C C . TYR B 1 97 ? 7.859 9.344 7.191 1 98.94 97 TYR B C 1
ATOM 2694 O O . TYR B 1 97 ? 8.164 10.492 7.523 1 98.94 97 TYR B O 1
ATOM 2702 N N . LEU B 1 98 ? 7.16 9.102 6.094 1 98.88 98 LEU B N 1
ATOM 2703 C CA . LEU B 1 98 ? 6.484 10.125 5.305 1 98.88 98 LEU B CA 1
ATOM 2704 C C . LEU B 1 98 ? 4.973 9.953 5.375 1 98.88 98 LEU B C 1
ATOM 2706 O O . LEU B 1 98 ? 4.426 8.992 4.828 1 98.88 98 LEU B O 1
ATOM 2710 N N . ASP B 1 99 ? 4.312 10.914 5.996 1 98.88 99 ASP B N 1
ATOM 2711 C CA . ASP B 1 99 ? 2.861 10.922 6.129 1 98.88 99 ASP B CA 1
ATOM 2712 C C . ASP B 1 99 ? 2.186 11.164 4.781 1 98.88 99 ASP B C 1
ATOM 2714 O O . ASP B 1 99 ? 2.779 11.758 3.881 1 98.88 99 ASP B O 1
ATOM 2718 N N . ALA B 1 100 ? 0.939 10.672 4.719 1 98.81 100 ALA B N 1
ATOM 2719 C CA . ALA B 1 100 ? 0.177 10.883 3.488 1 98.81 100 ALA B CA 1
ATOM 2720 C C . ALA B 1 100 ? -0.044 12.367 3.223 1 98.81 100 ALA B C 1
ATOM 2722 O O . ALA B 1 100 ? -0.543 13.094 4.09 1 98.81 100 ALA B O 1
ATOM 2723 N N . GLY B 1 101 ? 0.372 12.773 1.995 1 98.38 101 GLY B N 1
ATOM 2724 C CA . GLY B 1 101 ? 0.114 14.164 1.667 1 98.38 101 GLY B CA 1
ATOM 2725 C C . GLY B 1 101 ? 0.921 14.656 0.48 1 98.38 101 GLY B C 1
ATOM 2726 O O . GLY B 1 101 ? 1.941 14.062 0.127 1 98.38 101 GLY B O 1
ATOM 2727 N N . THR B 1 102 ? 0.468 15.773 -0.078 1 98.5 102 THR B N 1
ATOM 2728 C CA . THR B 1 102 ? 1.106 16.359 -1.254 1 98.5 102 THR B CA 1
ATOM 2729 C C . THR B 1 102 ? 2.344 17.156 -0.856 1 98.5 102 THR B C 1
ATOM 2731 O O . THR B 1 102 ? 3.266 17.312 -1.658 1 98.5 102 THR B O 1
ATOM 2734 N N . THR B 1 103 ? 2.412 17.641 0.338 1 98.62 103 THR B N 1
ATOM 2735 C CA . THR B 1 103 ? 3.631 18.281 0.808 1 98.62 103 THR B CA 1
ATOM 2736 C C . THR B 1 103 ? 4.734 17.266 1.041 1 98.62 103 THR B C 1
ATOM 2738 O O . THR B 1 103 ? 5.879 17.469 0.636 1 98.62 103 THR B O 1
ATOM 2741 N N . THR B 1 104 ? 4.422 16.156 1.68 1 98.88 104 THR B N 1
ATOM 2742 C CA . THR B 1 104 ? 5.398 15.102 1.926 1 98.88 104 THR B CA 1
ATOM 2743 C C . THR B 1 104 ? 5.816 14.43 0.619 1 98.88 104 THR B C 1
ATOM 2745 O O . THR B 1 104 ? 6.93 13.914 0.507 1 98.88 104 THR B O 1
ATOM 2748 N N . LEU B 1 105 ? 4.922 14.445 -0.396 1 98.81 105 LEU B N 1
ATOM 2749 C CA . LEU B 1 105 ? 5.32 13.969 -1.716 1 98.81 105 LEU B CA 1
ATOM 2750 C C . LEU B 1 105 ? 6.496 14.773 -2.252 1 98.81 105 LEU B C 1
ATOM 2752 O O . LEU B 1 105 ? 7.402 14.219 -2.875 1 98.81 105 LEU B O 1
ATOM 2756 N N . GLU B 1 106 ? 6.512 16.078 -2.016 1 98.56 106 GLU B N 1
ATOM 2757 C CA . GLU B 1 106 ? 7.625 16.906 -2.451 1 98.56 106 GLU B CA 1
ATOM 2758 C C . GLU B 1 106 ? 8.914 16.531 -1.717 1 98.56 106 GLU B C 1
ATOM 2760 O O . GLU B 1 106 ? 10 16.641 -2.277 1 98.56 106 GLU B O 1
ATOM 2765 N N . ILE B 1 107 ? 8.797 16.109 -0.486 1 98.75 107 ILE B N 1
ATOM 2766 C CA . ILE B 1 107 ? 9.961 15.594 0.232 1 98.75 107 ILE B CA 1
ATOM 2767 C C . ILE B 1 107 ? 10.445 14.305 -0.425 1 98.75 107 ILE B C 1
ATOM 2769 O O . ILE B 1 107 ? 11.641 14.141 -0.677 1 98.75 107 ILE B O 1
ATOM 2773 N N . ALA B 1 108 ? 9.5 13.391 -0.697 1 98.75 108 ALA B N 1
ATOM 2774 C CA . ALA B 1 108 ? 9.828 12.117 -1.337 1 98.75 108 ALA B CA 1
ATOM 2775 C C . ALA B 1 108 ? 10.602 12.336 -2.635 1 98.75 108 ALA B C 1
ATOM 2777 O O . ALA B 1 108 ? 11.547 11.602 -2.936 1 98.75 108 ALA B O 1
ATOM 2778 N N . ARG B 1 109 ? 10.188 13.336 -3.418 1 98.38 109 ARG B N 1
ATOM 2779 C CA . ARG B 1 109 ? 10.836 13.633 -4.688 1 98.38 109 ARG B CA 1
ATOM 2780 C C . ARG B 1 109 ? 12.312 13.969 -4.48 1 98.38 109 ARG B C 1
ATOM 2782 O O . ARG B 1 109 ? 13.148 13.648 -5.328 1 98.38 109 ARG B O 1
ATOM 2789 N N . GLY B 1 110 ? 12.633 14.539 -3.371 1 97.75 110 GLY B N 1
ATOM 2790 C CA . GLY B 1 110 ? 14.008 14.867 -3.057 1 97.75 110 GLY B CA 1
ATOM 2791 C C . GLY B 1 110 ? 14.812 13.68 -2.566 1 97.75 110 GLY B C 1
ATOM 2792 O O . GLY B 1 110 ? 16.031 13.781 -2.371 1 97.75 110 GLY B O 1
ATOM 2793 N N . LEU B 1 111 ? 14.188 12.547 -2.359 1 97.75 111 LEU B N 1
ATOM 2794 C CA . LEU B 1 111 ? 14.859 11.359 -1.849 1 97.75 111 LEU B CA 1
ATOM 2795 C C . LEU B 1 111 ? 15.25 10.422 -2.988 1 97.75 111 LEU B C 1
ATOM 2797 O O . LEU B 1 111 ? 15.711 9.305 -2.748 1 97.75 111 LEU B O 1
ATOM 2801 N N . ALA B 1 112 ? 15.008 10.875 -4.211 1 94.94 112 ALA B N 1
ATOM 2802 C CA . ALA B 1 112 ? 15.352 10.078 -5.383 1 94.94 112 ALA B CA 1
ATOM 2803 C C . ALA B 1 112 ? 16.812 9.633 -5.332 1 94.94 112 ALA B C 1
ATOM 2805 O O . ALA B 1 112 ? 17.688 10.422 -4.984 1 94.94 112 ALA B O 1
ATOM 2806 N N . GLY B 1 113 ? 17.109 8.398 -5.57 1 91.88 113 GLY B N 1
ATOM 2807 C CA . GLY B 1 113 ? 18.453 7.855 -5.684 1 91.88 113 GLY B CA 1
ATOM 2808 C C . GLY B 1 113 ? 19.062 7.484 -4.348 1 91.88 113 GLY B C 1
ATOM 2809 O O . GLY B 1 113 ? 20.156 6.938 -4.289 1 91.88 113 GLY B O 1
ATOM 2810 N N . ARG B 1 114 ? 18.344 7.805 -3.209 1 94.69 114 ARG B N 1
ATOM 2811 C CA . ARG B 1 114 ? 18.875 7.449 -1.897 1 94.69 114 ARG B CA 1
ATOM 2812 C C . ARG B 1 114 ? 18.781 5.945 -1.656 1 94.69 114 ARG B C 1
ATOM 2814 O O . ARG B 1 114 ? 17.75 5.332 -1.945 1 94.69 114 ARG B O 1
ATOM 2821 N N . SER B 1 115 ? 19.844 5.367 -1.175 1 96.38 115 SER B N 1
ATOM 2822 C CA . SER B 1 115 ? 19.859 3.938 -0.894 1 96.38 115 SER B CA 1
ATOM 2823 C C . SER B 1 115 ? 20.203 3.664 0.565 1 96.38 115 SER B C 1
ATOM 2825 O O . SER B 1 115 ? 20.156 2.516 1.015 1 96.38 115 SER B O 1
ATOM 2827 N N . ASP B 1 116 ? 20.5 4.715 1.342 1 97.19 116 ASP B N 1
ATOM 2828 C CA . ASP B 1 116 ? 21.078 4.562 2.672 1 97.19 116 ASP B CA 1
ATOM 2829 C C . ASP B 1 116 ? 20 4.656 3.754 1 97.19 116 ASP B C 1
ATOM 2831 O O . ASP B 1 116 ? 20.297 4.508 4.941 1 97.19 116 ASP B O 1
ATOM 2835 N N . ILE B 1 117 ? 18.75 4.887 3.35 1 97.88 117 ILE B N 1
ATOM 2836 C CA . ILE B 1 117 ? 17.703 5.074 4.34 1 97.88 117 ILE B CA 1
ATOM 2837 C C . ILE B 1 117 ? 16.594 4.043 4.121 1 97.88 117 ILE B C 1
ATOM 2839 O O . ILE B 1 117 ? 16.547 3.385 3.076 1 97.88 117 ILE B O 1
ATOM 2843 N N . ALA B 1 118 ? 15.773 3.805 5.176 1 98.44 118 ALA B N 1
ATOM 2844 C CA . ALA B 1 118 ? 14.484 3.133 5.07 1 98.44 118 ALA B CA 1
ATOM 2845 C C . ALA B 1 118 ? 13.336 4.133 5.164 1 98.44 118 ALA B C 1
ATOM 2847 O O . ALA B 1 118 ? 13.359 5.039 6.004 1 98.44 118 ALA B O 1
ATOM 2848 N N . VAL B 1 119 ? 12.43 4.008 4.258 1 98.81 119 VAL B N 1
ATOM 2849 C CA . VAL B 1 119 ? 11.266 4.891 4.262 1 98.81 119 VAL B CA 1
ATOM 2850 C C . VAL B 1 119 ? 10 4.074 4.488 1 98.81 119 VAL B C 1
ATOM 2852 O O . VAL B 1 119 ? 9.805 3.027 3.869 1 98.81 119 VAL B O 1
ATOM 2855 N N . VAL B 1 120 ? 9.164 4.52 5.426 1 98.94 120 VAL B N 1
ATOM 2856 C CA . VAL B 1 120 ? 7.832 3.982 5.66 1 98.94 120 VAL B CA 1
ATOM 2857 C C . VAL B 1 120 ? 6.785 5.039 5.32 1 98.94 120 VAL B C 1
ATOM 2859 O O . VAL B 1 120 ? 6.941 6.211 5.668 1 98.94 120 VAL B O 1
ATOM 2862 N N . THR B 1 121 ? 5.781 4.676 4.637 1 98.94 121 THR B N 1
ATOM 2863 C CA . THR B 1 121 ? 4.699 5.602 4.316 1 98.94 121 THR B CA 1
ATOM 2864 C C . THR B 1 121 ? 3.361 4.871 4.246 1 98.94 121 THR B C 1
ATOM 2866 O O . THR B 1 121 ? 3.324 3.65 4.066 1 98.94 121 THR B O 1
ATOM 2869 N N . ASN B 1 122 ? 2.309 5.598 4.496 1 98.94 122 ASN B N 1
ATOM 2870 C CA . ASN B 1 122 ? 0.959 5.09 4.277 1 98.94 122 ASN B CA 1
ATOM 2871 C C . ASN B 1 122 ? 0.35 5.652 2.994 1 98.94 122 ASN B C 1
ATOM 2873 O O . ASN B 1 122 ? -0.848 5.496 2.752 1 98.94 122 ASN B O 1
ATOM 2877 N N . ASP B 1 123 ? 1.112 6.375 2.213 1 98.88 123 ASP B N 1
ATOM 2878 C CA . ASP B 1 123 ? 0.688 7.078 1.006 1 98.88 123 ASP B CA 1
ATOM 2879 C C . ASP B 1 123 ? 1.036 6.281 -0.248 1 98.88 123 ASP B C 1
ATOM 2881 O O . ASP B 1 123 ? 2.205 5.969 -0.487 1 98.88 123 ASP B O 1
ATOM 2885 N N . PHE B 1 124 ? 0.001 5.961 -1.055 1 98.88 124 PHE B N 1
ATOM 2886 C CA . PHE B 1 124 ? 0.214 5.145 -2.244 1 98.88 124 PHE B CA 1
ATOM 2887 C C . PHE B 1 124 ? 0.991 5.922 -3.301 1 98.88 124 PHE B C 1
ATOM 2889 O O . PHE B 1 124 ? 1.768 5.34 -4.062 1 98.88 124 PHE B O 1
ATOM 2896 N N . VAL B 1 125 ? 0.826 7.219 -3.404 1 98.69 125 VAL B N 1
ATOM 2897 C CA . VAL B 1 125 ? 1.501 8.039 -4.406 1 98.69 125 VAL B CA 1
ATOM 2898 C C . VAL B 1 125 ? 2.986 8.148 -4.07 1 98.69 125 VAL B C 1
ATOM 2900 O O . VAL B 1 125 ? 3.84 8.008 -4.945 1 98.69 125 VAL B O 1
ATOM 2903 N N . ILE B 1 126 ? 3.264 8.391 -2.811 1 98.81 126 ILE B N 1
ATOM 2904 C CA . ILE B 1 126 ? 4.648 8.43 -2.354 1 98.81 126 ILE B CA 1
ATOM 2905 C C . ILE B 1 126 ? 5.312 7.078 -2.59 1 98.81 126 ILE B C 1
ATOM 2907 O O . ILE B 1 126 ? 6.434 7.012 -3.098 1 98.81 126 ILE B O 1
ATOM 2911 N N . ALA B 1 127 ? 4.633 5.984 -2.213 1 98.88 127 ALA B N 1
ATOM 2912 C CA . ALA B 1 127 ? 5.168 4.645 -2.436 1 98.88 127 ALA B CA 1
ATOM 2913 C C . ALA B 1 127 ? 5.465 4.41 -3.914 1 98.88 127 ALA B C 1
ATOM 2915 O O . ALA B 1 127 ? 6.531 3.906 -4.266 1 98.88 127 ALA B O 1
ATOM 2916 N N . ALA B 1 128 ? 4.523 4.762 -4.773 1 98.38 128 ALA B N 1
ATOM 2917 C CA . ALA B 1 128 ? 4.684 4.566 -6.211 1 98.38 128 ALA B CA 1
ATOM 2918 C C . ALA B 1 128 ? 5.902 5.324 -6.734 1 98.38 128 ALA B C 1
ATOM 2920 O O . ALA B 1 128 ? 6.688 4.785 -7.52 1 98.38 128 ALA B O 1
ATOM 2921 N N . PHE B 1 129 ? 6.059 6.566 -6.305 1 98.56 129 PHE B N 1
ATOM 2922 C CA . PHE B 1 129 ? 7.195 7.375 -6.73 1 98.56 129 PHE B CA 1
ATOM 2923 C C . PHE B 1 129 ? 8.508 6.742 -6.285 1 98.56 129 PHE B C 1
ATOM 2925 O O . PHE B 1 129 ? 9.422 6.57 -7.09 1 98.56 129 PHE B O 1
ATOM 2932 N N . LEU B 1 130 ? 8.586 6.387 -5.031 1 98.5 130 LEU B N 1
ATOM 2933 C CA . LEU B 1 130 ? 9.836 5.883 -4.469 1 98.5 130 LEU B CA 1
ATOM 2934 C C . LEU B 1 130 ? 10.18 4.516 -5.051 1 98.5 130 LEU B C 1
ATOM 2936 O O . LEU B 1 130 ? 11.359 4.18 -5.199 1 98.5 130 LEU B O 1
ATOM 2940 N N . MET B 1 131 ? 9.141 3.68 -5.363 1 97.81 131 MET B N 1
ATOM 2941 C CA . MET B 1 131 ? 9.383 2.391 -6.008 1 97.81 131 MET B CA 1
ATOM 2942 C C . MET B 1 131 ? 10.117 2.572 -7.328 1 97.81 131 MET B C 1
ATOM 2944 O O . MET B 1 131 ? 10.977 1.759 -7.684 1 97.81 131 MET B O 1
ATOM 2948 N N . ARG B 1 132 ? 9.82 3.629 -7.992 1 96 132 ARG B N 1
ATOM 2949 C CA . ARG B 1 132 ? 10.344 3.848 -9.336 1 96 132 ARG B CA 1
ATOM 2950 C C . ARG B 1 132 ? 11.672 4.586 -9.297 1 96 132 ARG B C 1
ATOM 2952 O O . ARG B 1 132 ? 12.578 4.297 -10.086 1 96 132 ARG B O 1
ATOM 2959 N N . GLU B 1 133 ? 11.836 5.57 -8.32 1 96.38 133 GLU B N 1
ATOM 2960 C CA . GLU B 1 133 ? 12.875 6.582 -8.477 1 96.38 133 GLU B CA 1
ATOM 2961 C C . GLU B 1 133 ? 13.953 6.422 -7.41 1 96.38 133 GLU B C 1
ATOM 2963 O O . GLU B 1 133 ? 15.016 7.047 -7.492 1 96.38 133 GLU B O 1
ATOM 2968 N N . ALA B 1 134 ? 13.672 5.613 -6.41 1 95.56 134 ALA B N 1
ATOM 2969 C CA . ALA B 1 134 ? 14.633 5.523 -5.316 1 95.56 134 ALA B CA 1
ATOM 2970 C C . ALA B 1 134 ? 15.102 4.086 -5.113 1 95.56 134 ALA B C 1
ATOM 2972 O O . ALA B 1 134 ? 14.516 3.152 -5.668 1 95.56 134 ALA B O 1
ATOM 2973 N N . ASP B 1 135 ? 16.219 3.951 -4.32 1 95.94 135 ASP B N 1
ATOM 2974 C CA . ASP B 1 135 ? 16.781 2.629 -4.031 1 95.94 135 ASP B CA 1
ATOM 2975 C C . ASP B 1 135 ? 16.719 2.322 -2.539 1 95.94 135 ASP B C 1
ATOM 2977 O O . ASP B 1 135 ? 17.312 1.351 -2.076 1 95.94 135 ASP B O 1
ATOM 2981 N N . CYS B 1 136 ? 16.062 3.156 -1.83 1 97.44 136 CYS B N 1
ATOM 2982 C CA . CYS B 1 136 ? 15.953 2.984 -0.386 1 97.44 136 CYS B CA 1
ATOM 2983 C C . CYS B 1 136 ? 15.156 1.731 -0.046 1 97.44 136 CYS B C 1
ATOM 2985 O O . CYS B 1 136 ? 14.43 1.202 -0.893 1 97.44 136 CYS B O 1
ATOM 2987 N N . ARG B 1 137 ? 15.383 1.181 1.161 1 98.12 137 ARG B N 1
ATOM 2988 C CA . ARG B 1 137 ? 14.414 0.218 1.668 1 98.12 137 ARG B CA 1
ATOM 2989 C C . ARG B 1 137 ? 13.055 0.873 1.875 1 98.12 137 ARG B C 1
ATOM 2991 O O . ARG B 1 137 ? 12.961 1.979 2.41 1 98.12 137 ARG B O 1
ATOM 2998 N N . LEU B 1 138 ? 12.023 0.284 1.364 1 98.75 138 LEU B N 1
ATOM 2999 C CA . LEU B 1 138 ? 10.695 0.9 1.343 1 98.75 138 LEU B CA 1
ATOM 3000 C C . LEU B 1 138 ? 9.664 -0.018 1.982 1 98.75 138 LEU B C 1
ATOM 3002 O O . LEU B 1 138 ? 9.648 -1.225 1.726 1 98.75 138 LEU B O 1
ATOM 3006 N N . TYR B 1 139 ? 8.836 0.579 2.859 1 98.88 139 TYR B N 1
ATOM 3007 C CA . TYR B 1 139 ? 7.73 -0.114 3.514 1 98.88 139 TYR B CA 1
ATOM 3008 C C . TYR B 1 139 ? 6.434 0.676 3.375 1 98.88 139 TYR B C 1
ATOM 3010 O O . TYR B 1 139 ? 6.449 1.908 3.332 1 98.88 139 TYR B O 1
ATOM 3018 N N . HIS B 1 140 ? 5.367 -0 3.246 1 98.94 140 HIS B N 1
ATOM 3019 C CA . HIS B 1 140 ? 4.035 0.59 3.316 1 98.94 140 HIS B CA 1
ATOM 3020 C C . HIS B 1 140 ? 3.273 0.089 4.539 1 98.94 140 HIS B C 1
ATOM 3022 O O . HIS B 1 140 ? 3.348 -1.094 4.879 1 98.94 140 HIS B O 1
ATOM 3028 N N . THR B 1 141 ? 2.51 0.962 5.121 1 98.88 141 THR B N 1
ATOM 3029 C CA . THR B 1 141 ? 1.867 0.626 6.387 1 98.88 141 THR B CA 1
ATOM 3030 C C . THR B 1 141 ? 0.728 -0.365 6.168 1 98.88 141 THR B C 1
ATOM 3032 O O . THR B 1 141 ? 0.459 -1.208 7.027 1 98.88 141 THR B O 1
ATOM 3035 N N . GLY B 1 142 ? 0.056 -0.246 5.047 1 98.75 142 GLY B N 1
ATOM 3036 C CA . GLY B 1 142 ? -1.197 -0.959 4.867 1 98.75 142 GLY B CA 1
ATOM 3037 C C . GLY B 1 142 ? -2.33 -0.401 5.707 1 98.75 142 GLY B C 1
ATOM 3038 O O . GLY B 1 142 ? -2.189 0.659 6.32 1 98.75 142 GLY B O 1
ATOM 3039 N N . GLY B 1 143 ? -3.512 -1.145 5.656 1 98.69 143 GLY B N 1
ATOM 3040 C CA . GLY B 1 143 ? -4.723 -0.73 6.348 1 98.69 143 GLY B CA 1
ATOM 3041 C C . GLY B 1 143 ? -5.883 -0.459 5.406 1 98.69 143 GLY B C 1
ATOM 3042 O O . GLY B 1 143 ? -5.922 -0.983 4.293 1 98.69 143 GLY B O 1
ATOM 3043 N N . GLN B 1 144 ? -6.852 0.252 6.004 1 98.69 144 GLN B N 1
ATOM 3044 C CA . GLN B 1 144 ? -7.992 0.66 5.191 1 98.69 144 GLN B CA 1
ATOM 3045 C C . GLN B 1 144 ? -7.602 1.755 4.203 1 98.69 144 GLN B C 1
ATOM 3047 O O . GLN B 1 144 ? -6.926 2.721 4.574 1 98.69 144 GLN B O 1
ATOM 3052 N N . VAL B 1 145 ? -8.023 1.522 2.91 1 98.69 145 VAL B N 1
ATOM 3053 C CA . VAL B 1 145 ? -7.668 2.477 1.865 1 98.69 145 VAL B CA 1
ATOM 3054 C C . VAL B 1 145 ? -8.672 3.627 1.85 1 98.69 145 VAL B C 1
ATOM 3056 O O . VAL B 1 145 ? -9.883 3.402 1.77 1 98.69 145 VAL B O 1
ATOM 3059 N N . GLU B 1 146 ? -8.18 4.816 2.025 1 97.69 146 GLU B N 1
ATOM 3060 C CA . GLU B 1 146 ? -8.945 6.023 1.758 1 97.69 146 GLU B CA 1
ATOM 3061 C C . GLU B 1 146 ? -8.703 6.535 0.341 1 97.69 146 GLU B C 1
ATOM 3063 O O . GLU B 1 146 ? -7.641 7.094 0.052 1 97.69 146 GLU B O 1
ATOM 3068 N N . ARG B 1 147 ? -9.664 6.406 -0.509 1 97 147 ARG B N 1
ATOM 3069 C CA . ARG B 1 147 ? -9.531 6.641 -1.943 1 97 147 ARG B CA 1
ATOM 3070 C C . ARG B 1 147 ? -9.195 8.102 -2.232 1 97 147 ARG B C 1
ATOM 3072 O O . ARG B 1 147 ? -8.297 8.391 -3.021 1 97 147 ARG B O 1
ATOM 3079 N N . GLU B 1 148 ? -9.891 8.969 -1.579 1 94.69 148 GLU B N 1
ATOM 3080 C CA . GLU B 1 148 ? -9.75 10.391 -1.875 1 94.69 148 GLU B CA 1
ATOM 3081 C C . GLU B 1 148 ? -8.336 10.883 -1.57 1 94.69 148 GLU B C 1
ATOM 3083 O O . GLU B 1 148 ? -7.773 11.68 -2.32 1 94.69 148 GLU B O 1
ATOM 3088 N N . ASN B 1 149 ? -7.805 10.406 -0.526 1 95.75 149 ASN B N 1
ATOM 3089 C CA . ASN B 1 149 ? -6.473 10.812 -0.085 1 95.75 149 ASN B CA 1
ATOM 3090 C C . ASN B 1 149 ? -5.395 9.875 -0.609 1 95.75 149 ASN B C 1
ATOM 3092 O O . ASN B 1 149 ? -4.203 10.156 -0.493 1 95.75 149 ASN B O 1
ATOM 3096 N N . GLN B 1 150 ? -5.789 8.727 -1.25 1 98.06 150 GLN B N 1
ATOM 3097 C CA . GLN B 1 150 ? -4.887 7.711 -1.782 1 98.06 150 GLN B CA 1
ATOM 3098 C C . GLN B 1 150 ? -3.869 7.273 -0.732 1 98.06 150 GLN B C 1
ATOM 3100 O O . GLN B 1 150 ? -2.662 7.289 -0.986 1 98.06 150 GLN B O 1
ATOM 3105 N N . SER B 1 151 ? -4.363 6.91 0.414 1 98.75 151 SER B N 1
ATOM 3106 C CA . SER B 1 151 ? -3.549 6.492 1.551 1 98.75 151 SER B CA 1
ATOM 3107 C C . SER B 1 151 ? -4.273 5.445 2.393 1 98.75 151 SER B C 1
ATOM 3109 O O . SER B 1 151 ? -5.457 5.18 2.178 1 98.75 151 SER B O 1
ATOM 3111 N N . CYS B 1 152 ? -3.541 4.781 3.252 1 98.81 152 CYS B N 1
ATOM 3112 C CA . CYS B 1 152 ? -4.145 3.873 4.223 1 98.81 152 CYS B CA 1
ATOM 3113 C C . CYS B 1 152 ? -4.316 4.555 5.574 1 98.81 152 CYS B C 1
ATOM 3115 O O . CYS B 1 152 ? -3.475 5.355 5.984 1 98.81 152 CYS B O 1
ATOM 3117 N N . VAL B 1 153 ? -5.391 4.195 6.266 1 98.56 153 VAL B N 1
ATOM 3118 C CA . VAL B 1 153 ? -5.727 4.789 7.555 1 98.56 153 VAL B CA 1
ATOM 3119 C C . VAL B 1 153 ? -6.246 3.709 8.5 1 98.56 153 VAL B C 1
ATOM 3121 O O . VAL B 1 153 ? -6.219 2.521 8.172 1 98.56 153 VAL B O 1
ATOM 3124 N N . GLY B 1 154 ? -6.562 4.105 9.758 1 98.06 154 GLY B N 1
ATOM 3125 C CA . GLY B 1 154 ? -7.195 3.225 10.727 1 98.06 154 GLY B CA 1
ATOM 3126 C C . GLY B 1 154 ? -6.203 2.541 11.648 1 98.06 154 GLY B C 1
ATOM 3127 O O . GLY B 1 154 ? -4.992 2.746 11.531 1 98.06 154 GLY B O 1
ATOM 3128 N N . ASP B 1 155 ? -6.707 1.726 12.492 1 97.62 155 ASP B N 1
ATOM 3129 C CA . ASP B 1 155 ? -5.918 1.088 13.539 1 97.62 155 ASP B CA 1
ATOM 3130 C C . ASP B 1 155 ? -4.859 0.161 12.945 1 97.62 155 ASP B C 1
ATOM 3132 O O . ASP B 1 155 ? -3.723 0.127 13.414 1 97.62 155 ASP B O 1
ATOM 3136 N N . PRO B 1 156 ? -5.188 -0.562 11.875 1 97.56 156 PRO B N 1
ATOM 3137 C CA . PRO B 1 156 ? -4.145 -1.425 11.32 1 97.56 156 PRO B CA 1
ATOM 3138 C C . PRO B 1 156 ? -2.941 -0.639 10.805 1 97.56 156 PRO B C 1
ATOM 3140 O O . PRO B 1 156 ? -1.798 -1.065 10.984 1 97.56 156 PRO B O 1
ATOM 3143 N N . ALA B 1 157 ? -3.205 0.473 10.164 1 98.69 157 ALA B N 1
ATOM 3144 C CA . ALA B 1 157 ? -2.1 1.325 9.734 1 98.69 157 ALA B CA 1
ATOM 3145 C C . ALA B 1 157 ? -1.288 1.812 10.93 1 98.69 157 ALA B C 1
ATOM 3147 O O . ALA B 1 157 ? -0.055 1.794 10.906 1 98.69 157 ALA B O 1
ATOM 3148 N N . ALA B 1 158 ? -1.996 2.229 11.977 1 98.69 158 ALA B N 1
ATOM 3149 C CA . ALA B 1 158 ? -1.337 2.691 13.195 1 98.69 158 ALA B CA 1
ATOM 3150 C C . ALA B 1 158 ? -0.49 1.585 13.812 1 98.69 158 ALA B C 1
ATOM 3152 O O . ALA B 1 158 ? 0.629 1.832 14.266 1 98.69 158 ALA B O 1
ATOM 3153 N N . GLU B 1 159 ? -1.021 0.416 13.828 1 98.12 159 GLU B N 1
ATOM 3154 C CA . GLU B 1 159 ? -0.291 -0.721 14.383 1 98.12 159 GLU B CA 1
ATOM 3155 C C . GLU B 1 159 ? 0.983 -0.998 13.586 1 98.12 159 GLU B C 1
ATOM 3157 O O . GLU B 1 159 ? 2.033 -1.279 14.172 1 98.12 159 GLU B O 1
ATOM 3162 N N . ALA B 1 160 ? 0.878 -0.96 12.281 1 98.44 160 ALA B N 1
ATOM 3163 C CA . ALA B 1 160 ? 2.059 -1.128 11.438 1 98.44 160 ALA B CA 1
ATOM 3164 C C . ALA B 1 160 ? 3.125 -0.088 11.773 1 98.44 160 ALA B C 1
ATOM 3166 O O . ALA B 1 160 ? 4.312 -0.41 11.844 1 98.44 160 ALA B O 1
ATOM 3167 N N . ILE B 1 161 ? 2.695 1.132 12 1 98.81 161 ILE B N 1
ATOM 3168 C CA . ILE B 1 161 ? 3.596 2.236 12.312 1 98.81 161 ILE B CA 1
ATOM 3169 C C . ILE B 1 161 ? 4.305 1.965 13.641 1 98.81 161 ILE B C 1
ATOM 3171 O O . ILE B 1 161 ? 5.512 2.182 13.758 1 98.81 161 ILE B O 1
ATOM 3175 N N . ARG B 1 162 ? 3.646 1.438 14.594 1 98.44 162 ARG B N 1
ATOM 3176 C CA . ARG B 1 162 ? 4.176 1.229 15.938 1 98.44 162 ARG B CA 1
ATOM 3177 C C . ARG B 1 162 ? 5.25 0.148 15.938 1 98.44 162 ARG B C 1
ATOM 3179 O O . ARG B 1 162 ? 5.984 -0.002 16.922 1 98.44 162 ARG B O 1
ATOM 3186 N N . ARG B 1 163 ? 5.41 -0.572 14.852 1 97.31 163 ARG B N 1
ATOM 3187 C CA . ARG B 1 163 ? 6.438 -1.603 14.742 1 97.31 163 ARG B CA 1
ATOM 3188 C C . ARG B 1 163 ? 7.801 -0.987 14.445 1 97.31 163 ARG B C 1
ATOM 3190 O O . ARG B 1 163 ? 8.82 -1.677 14.484 1 97.31 163 ARG B O 1
ATOM 3197 N N . PHE B 1 164 ? 7.809 0.273 14.188 1 98.38 164 PHE B N 1
ATOM 3198 C CA . PHE B 1 164 ? 9.047 0.94 13.789 1 98.38 164 PHE B CA 1
ATOM 3199 C C . PHE B 1 164 ? 9.484 1.944 14.852 1 98.38 164 PHE B C 1
ATOM 3201 O O . PHE B 1 164 ? 8.656 2.426 15.633 1 98.38 164 PHE B O 1
ATOM 3208 N N . ASN B 1 165 ? 10.742 2.146 14.938 1 98.38 165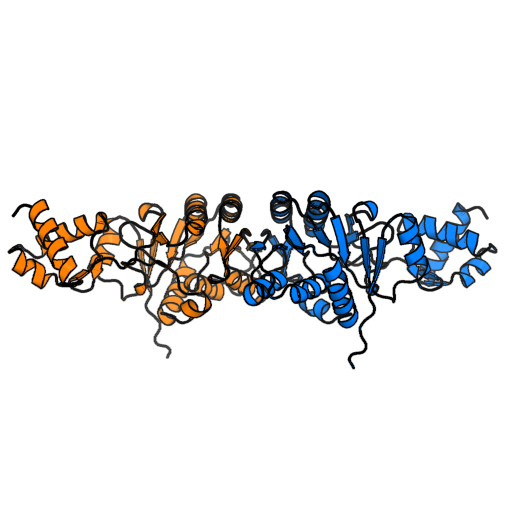 ASN B N 1
ATOM 3209 C CA . ASN B 1 165 ? 11.336 3.297 15.617 1 98.38 165 ASN B CA 1
ATOM 3210 C C . ASN B 1 165 ? 11.906 4.301 14.617 1 98.38 165 ASN B C 1
ATOM 3212 O O . ASN B 1 165 ? 13.023 4.133 14.133 1 98.38 165 ASN B O 1
ATOM 3216 N N . PHE B 1 166 ? 11.203 5.34 14.383 1 98.62 166 PHE B N 1
ATOM 3217 C CA . PHE B 1 166 ? 11.617 6.309 13.375 1 98.62 166 PHE B CA 1
ATOM 3218 C C . PHE B 1 166 ? 12.633 7.285 13.945 1 98.62 166 PHE B C 1
ATOM 3220 O O . PHE B 1 166 ? 12.445 7.82 15.039 1 98.62 166 PHE B O 1
ATOM 3227 N N . ASP B 1 167 ? 13.711 7.531 13.172 1 98.56 167 ASP B N 1
ATOM 3228 C CA . ASP B 1 167 ? 14.602 8.633 13.508 1 98.56 167 ASP B CA 1
ATOM 3229 C C . ASP B 1 167 ? 13.922 9.984 13.281 1 98.56 167 ASP B C 1
ATOM 3231 O O . ASP B 1 167 ? 14.117 10.922 14.055 1 98.56 167 ASP B O 1
ATOM 3235 N N . LEU B 1 168 ? 13.141 9.961 12.219 1 98.69 168 LEU B N 1
ATOM 3236 C CA . LEU B 1 168 ? 12.469 11.188 11.805 1 98.69 168 LEU B CA 1
ATOM 3237 C C . LEU B 1 168 ? 11.133 10.883 11.133 1 98.69 168 LEU B C 1
ATOM 3239 O O . LEU B 1 168 ? 11.039 9.945 10.336 1 98.69 168 LEU B O 1
ATOM 3243 N N . ALA B 1 169 ? 10.125 11.656 11.508 1 98.88 169 ALA B N 1
ATOM 3244 C CA . ALA B 1 169 ? 8.828 11.578 10.844 1 98.88 169 ALA B CA 1
ATOM 3245 C C . ALA B 1 169 ? 8.383 12.953 10.344 1 98.88 169 ALA B C 1
ATOM 3247 O O . ALA B 1 169 ? 8.43 13.938 11.086 1 98.88 169 ALA B O 1
ATOM 3248 N N . PHE B 1 170 ? 8.008 12.992 9.07 1 98.94 170 PHE B N 1
ATOM 3249 C CA . PHE B 1 170 ? 7.32 14.164 8.547 1 98.94 170 PHE B CA 1
ATOM 3250 C C . PHE B 1 170 ? 5.812 13.961 8.539 1 98.94 170 PHE B C 1
ATOM 3252 O O . PHE B 1 170 ? 5.309 13.016 7.922 1 98.94 170 PHE B O 1
ATOM 3259 N N . ILE B 1 171 ? 5.113 14.828 9.211 1 98.88 171 ILE B N 1
ATOM 3260 C CA . ILE B 1 171 ? 3.666 14.742 9.375 1 98.88 171 ILE B CA 1
ATOM 3261 C C . ILE B 1 171 ? 2.994 15.852 8.57 1 98.88 171 ILE B C 1
ATOM 3263 O O . ILE B 1 171 ? 3.434 17 8.594 1 98.88 171 ILE B O 1
ATOM 3267 N N . SER B 1 172 ? 1.98 15.469 7.809 1 98.38 172 SER B N 1
ATOM 3268 C CA . SER B 1 172 ? 1.189 16.422 7.035 1 98.38 172 SER B CA 1
ATOM 3269 C C . SER B 1 172 ? -0.132 16.734 7.73 1 98.38 172 SER B C 1
ATOM 3271 O O . SER B 1 172 ? -0.48 16.094 8.727 1 98.38 172 SER B O 1
ATOM 3273 N N . THR B 1 173 ? -0.853 17.797 7.164 1 97.94 173 THR B N 1
ATOM 3274 C CA . THR B 1 173 ? -2.129 18.141 7.773 1 97.94 173 THR B CA 1
ATOM 3275 C C . THR B 1 173 ? -2.973 18.984 6.816 1 97.94 173 THR B C 1
ATOM 3277 O O . THR B 1 173 ? -2.441 19.609 5.898 1 97.94 173 THR B O 1
ATOM 3280 N N . SER B 1 174 ? -4.266 18.922 7.102 1 95.44 174 SER B N 1
ATOM 3281 C CA . SER B 1 174 ? -5.18 19.828 6.414 1 95.44 174 SER B CA 1
ATOM 3282 C C . SER B 1 174 ? -5.621 20.969 7.328 1 95.44 174 SER B C 1
ATOM 3284 O O . SER B 1 174 ? -6.273 21.906 6.879 1 95.44 174 SER B O 1
ATOM 3286 N N . SER B 1 175 ? -5.273 20.875 8.578 1 94.62 175 SER B N 1
ATOM 3287 C CA . SER B 1 175 ? -5.727 21.875 9.547 1 94.62 175 SER B CA 1
ATOM 3288 C C . SER B 1 175 ? -4.836 21.875 10.781 1 94.62 175 SER B C 1
ATOM 3290 O O . SER B 1 175 ? -4.543 20.828 11.352 1 94.62 175 SER B O 1
ATOM 3292 N N . PHE B 1 176 ? -4.426 23.109 11.125 1 94.62 176 PHE B N 1
ATOM 3293 C CA . PHE B 1 176 ? -3.67 23.219 12.375 1 94.62 176 PHE B CA 1
ATOM 3294 C C . PHE B 1 176 ? -3.799 24.609 12.969 1 94.62 176 PHE B C 1
ATOM 3296 O O . PHE B 1 176 ? -4.227 25.547 12.289 1 94.62 176 PHE B O 1
ATOM 3303 N N . GLY B 1 177 ? -3.492 24.719 14.195 1 89.94 177 GLY B N 1
ATOM 3304 C CA . GLY B 1 177 ? -3.455 25.953 14.977 1 89.94 177 GLY B CA 1
ATOM 3305 C C . GLY B 1 177 ? -2.639 25.812 16.25 1 89.94 177 GLY B C 1
ATOM 3306 O O . GLY B 1 177 ? -1.84 24.891 16.391 1 89.94 177 GLY B O 1
ATOM 3307 N N . LEU B 1 178 ? -2.842 26.688 17.094 1 88.06 178 LEU B N 1
ATOM 3308 C CA . LEU B 1 178 ? -2.041 26.703 18.312 1 88.06 178 LEU B CA 1
ATOM 3309 C C . LEU B 1 178 ? -2.438 25.562 19.234 1 88.06 178 LEU B C 1
ATOM 3311 O O . LEU B 1 178 ? -1.682 25.203 20.141 1 88.06 178 LEU B O 1
ATOM 3315 N N . ARG B 1 179 ? -3.533 25.016 18.969 1 85.31 179 ARG B N 1
ATOM 3316 C CA . ARG B 1 179 ? -3.947 23.859 19.766 1 85.31 179 ARG B CA 1
ATOM 3317 C C . ARG B 1 179 ? -3.346 22.578 19.203 1 85.31 179 ARG B C 1
ATOM 3319 O O . ARG B 1 179 ? -3.355 21.531 19.875 1 85.31 179 ARG B O 1
ATOM 3326 N N . GLY B 1 180 ? -2.938 22.672 18 1 93.75 180 GLY B N 1
ATOM 3327 C CA . GLY B 1 180 ? -2.332 21.5 17.391 1 93.75 180 GLY B CA 1
ATOM 3328 C C . GLY B 1 180 ? -2.926 21.156 16.031 1 93.75 180 GLY B C 1
ATOM 3329 O O . GLY B 1 180 ? -3.385 22.047 15.305 1 93.75 180 GLY B O 1
ATOM 3330 N N . VAL B 1 181 ? -2.744 19.828 15.68 1 96.81 181 VAL B N 1
ATOM 3331 C CA . VAL B 1 181 ? -3.203 19.297 14.406 1 96.81 181 VAL B CA 1
ATOM 3332 C C . VAL B 1 181 ? -4.566 18.641 14.586 1 96.81 181 VAL B C 1
ATOM 3334 O O . VAL B 1 181 ? -4.785 17.906 15.555 1 96.81 181 VAL B O 1
ATOM 3337 N N . SER B 1 182 ? -5.488 18.953 13.703 1 96.12 182 SER B N 1
ATOM 3338 C CA . SER B 1 182 ? -6.801 18.312 13.703 1 96.12 182 SER B CA 1
ATOM 3339 C C . SER B 1 182 ? -7.156 17.797 12.312 1 96.12 182 SER B C 1
ATOM 3341 O O . SER B 1 182 ? -6.43 18.047 11.344 1 96.12 182 SER B O 1
ATOM 3343 N N . THR B 1 183 ? -8.18 16.906 12.195 1 96.81 183 THR B N 1
ATOM 3344 C CA . THR B 1 183 ? -8.617 16.328 10.938 1 96.81 183 THR B CA 1
ATOM 3345 C C . THR B 1 183 ? -10.117 16.047 10.961 1 96.81 183 THR B C 1
ATOM 3347 O O . THR B 1 183 ? -10.688 15.773 12.023 1 96.81 183 THR B O 1
ATOM 3350 N N . PRO B 1 184 ? -10.758 16.203 9.844 1 95.12 184 PRO B N 1
ATOM 3351 C CA . PRO B 1 184 ? -12.172 15.812 9.812 1 95.12 184 PRO B CA 1
ATOM 3352 C C . PRO B 1 184 ? -12.367 14.297 9.844 1 95.12 184 PRO B C 1
ATOM 3354 O O . PRO B 1 184 ? -13.492 13.82 10.047 1 95.12 184 PRO B O 1
ATOM 3357 N N . SER B 1 185 ? -11.359 13.531 9.586 1 95 185 SER B N 1
ATOM 3358 C CA . SER B 1 185 ? -11.453 12.078 9.484 1 95 185 SER B CA 1
ATOM 3359 C C . SER B 1 185 ? -10.953 11.398 10.758 1 95 185 SER B C 1
ATOM 3361 O O . SER B 1 185 ? -9.758 11.43 11.055 1 95 185 SER B O 1
ATOM 3363 N N . GLU B 1 186 ? -11.844 10.695 11.375 1 95.38 186 GLU B N 1
ATOM 3364 C CA . GLU B 1 186 ? -11.477 10.016 12.617 1 95.38 186 GLU B CA 1
ATOM 3365 C C . GLU B 1 186 ? -10.383 8.984 12.375 1 95.38 186 GLU B C 1
ATOM 3367 O O . GLU B 1 186 ? -9.5 8.797 13.227 1 95.38 186 GLU B O 1
ATOM 3372 N N . ASN B 1 187 ? -10.383 8.352 11.281 1 95.69 187 ASN B N 1
ATOM 3373 C CA . ASN B 1 187 ? -9.461 7.262 10.969 1 95.69 187 ASN B CA 1
ATOM 3374 C C . ASN B 1 187 ? -8.031 7.766 10.805 1 95.69 187 ASN B C 1
ATOM 3376 O O . ASN B 1 187 ? -7.086 6.98 10.836 1 95.69 187 ASN B O 1
ATOM 3380 N N . LYS B 1 188 ? -7.859 9 10.641 1 97.75 188 LYS B N 1
ATOM 3381 C CA . LYS B 1 188 ? -6.523 9.578 10.484 1 97.75 188 LYS B CA 1
ATOM 3382 C C . LYS B 1 188 ? -5.887 9.852 11.844 1 97.75 188 LYS B C 1
ATOM 3384 O O . LYS B 1 188 ? -4.668 10.016 11.945 1 97.75 188 LYS B O 1
ATOM 3389 N N . VAL B 1 189 ? -6.688 9.953 12.867 1 98 189 VAL B N 1
ATOM 3390 C CA . VAL B 1 189 ? -6.211 10.312 14.195 1 98 189 VAL B CA 1
ATOM 3391 C C . VAL B 1 189 ? -5.246 9.242 14.711 1 98 189 VAL B C 1
ATOM 3393 O O . VAL B 1 189 ? -4.133 9.555 15.141 1 98 189 VAL B O 1
ATOM 3396 N N . ALA B 1 190 ? -5.641 7.992 14.547 1 97.69 190 ALA B N 1
ATOM 3397 C CA . ALA B 1 190 ? -4.812 6.895 15.039 1 97.69 190 ALA B CA 1
ATOM 3398 C C . ALA B 1 190 ? -3.453 6.879 14.352 1 97.69 190 ALA B C 1
ATOM 3400 O O . ALA B 1 190 ? -2.43 6.609 14.984 1 97.69 190 ALA B O 1
ATOM 3401 N N . VAL B 1 191 ? -3.428 7.141 13.102 1 98.56 191 VAL B N 1
ATOM 3402 C CA . VAL B 1 191 ? -2.201 7.137 12.305 1 98.56 191 VAL B CA 1
ATOM 3403 C C . VAL B 1 191 ? -1.26 8.227 12.805 1 98.56 191 VAL B C 1
ATOM 3405 O O . VAL B 1 191 ? -0.104 7.957 13.141 1 98.56 191 VAL B O 1
ATOM 3408 N N . LYS B 1 192 ? -1.775 9.453 12.898 1 98.62 192 LYS B N 1
ATOM 3409 C CA . LYS B 1 192 ? -0.949 10.586 13.305 1 98.62 192 LYS B CA 1
ATOM 3410 C C . LYS B 1 192 ? -0.395 10.391 14.711 1 98.62 192 LYS B C 1
ATOM 3412 O O . LYS B 1 192 ? 0.779 10.672 14.969 1 98.62 192 LYS B O 1
ATOM 3417 N N . ARG B 1 193 ? -1.178 9.891 15.57 1 98.56 193 ARG B N 1
ATOM 3418 C CA . ARG B 1 193 ? -0.739 9.656 16.938 1 98.56 193 ARG B CA 1
ATOM 3419 C C . ARG B 1 193 ? 0.345 8.586 17 1 98.56 193 ARG B C 1
ATOM 3421 O O . ARG B 1 193 ? 1.339 8.734 17.703 1 98.56 193 ARG B O 1
ATOM 3428 N N . ALA B 1 194 ? 0.149 7.516 16.25 1 98.81 194 ALA B N 1
ATOM 3429 C CA . ALA B 1 194 ? 1.143 6.445 16.203 1 98.81 194 ALA B CA 1
ATOM 3430 C C . ALA B 1 194 ? 2.484 6.965 15.695 1 98.81 194 ALA B C 1
ATOM 3432 O O . ALA B 1 194 ? 3.539 6.586 16.203 1 98.81 194 ALA B O 1
ATOM 3433 N N . VAL B 1 195 ? 2.449 7.84 14.734 1 98.75 195 VAL B N 1
ATOM 3434 C CA . VAL B 1 195 ? 3.672 8.398 14.156 1 98.75 195 VAL B CA 1
ATOM 3435 C C . VAL B 1 195 ? 4.414 9.211 15.219 1 98.75 195 VAL B C 1
ATOM 3437 O O . VAL B 1 195 ? 5.609 9 15.438 1 98.75 195 VAL B O 1
ATOM 3440 N N . ALA B 1 196 ? 3.688 10.07 15.859 1 98.31 196 ALA B N 1
ATOM 3441 C CA . ALA B 1 196 ? 4.309 10.93 16.859 1 98.31 196 ALA B CA 1
ATOM 3442 C C . ALA B 1 196 ? 4.883 10.109 18.016 1 98.31 196 ALA B C 1
ATOM 3444 O O . ALA B 1 196 ? 5.91 10.469 18.594 1 98.31 196 ALA B O 1
ATOM 3445 N N . GLN B 1 197 ? 4.262 8.984 18.297 1 98 197 GLN B N 1
ATOM 3446 C CA . GLN B 1 197 ? 4.672 8.133 19.406 1 98 197 GLN B CA 1
ATOM 3447 C C . GLN B 1 197 ? 5.867 7.266 19.016 1 98 197 GLN B C 1
ATOM 3449 O O . GLN B 1 197 ? 6.621 6.816 19.891 1 98 197 GLN B O 1
ATOM 3454 N N . SER B 1 198 ? 6.086 7.078 17.766 1 98.69 198 SER B N 1
ATOM 3455 C CA . SER B 1 198 ? 7.082 6.109 17.312 1 98.69 198 SER B CA 1
ATOM 3456 C C . SER B 1 198 ? 8.297 6.801 16.719 1 98.69 198 SER B C 1
ATOM 3458 O O . SER B 1 198 ? 9.211 6.141 16.219 1 98.69 198 SER B O 1
ATOM 3460 N N . ALA B 1 199 ? 8.344 8.141 16.75 1 98.62 199 ALA B N 1
ATOM 3461 C CA . ALA B 1 199 ? 9.422 8.883 16.125 1 98.62 199 ALA B CA 1
ATOM 3462 C C . ALA B 1 199 ? 10.266 9.633 17.156 1 98.62 199 ALA B C 1
ATOM 3464 O O . ALA B 1 199 ? 9.727 10.219 18.094 1 98.62 199 ALA B O 1
ATOM 3465 N N . SER B 1 200 ? 11.578 9.57 16.984 1 97.94 200 SER B N 1
ATOM 3466 C CA . SER B 1 200 ? 12.461 10.383 17.812 1 97.94 200 SER B CA 1
ATOM 3467 C C . SER B 1 200 ? 12.211 11.867 17.594 1 97.94 200 SER B C 1
ATOM 3469 O O . SER B 1 200 ? 12.266 12.664 18.531 1 97.94 200 SER B O 1
ATOM 3471 N N . ARG B 1 201 ? 11.922 12.203 16.375 1 97.81 201 ARG B N 1
ATOM 3472 C CA . ARG B 1 201 ? 11.609 13.57 15.992 1 97.81 201 ARG B CA 1
ATOM 3473 C C . ARG B 1 201 ? 10.43 13.609 15.023 1 97.81 201 ARG B C 1
ATOM 3475 O O . ARG B 1 201 ? 10.414 12.867 14.031 1 97.81 201 ARG B O 1
ATOM 3482 N N . SER B 1 202 ? 9.469 14.391 15.32 1 98.62 202 SER B N 1
ATOM 3483 C CA . SER B 1 202 ? 8.305 14.602 14.461 1 98.62 202 SER B CA 1
ATOM 3484 C C . SER B 1 202 ? 8.227 16.047 13.984 1 98.62 202 SER B C 1
ATOM 3486 O O . SER B 1 202 ? 8.156 16.969 14.797 1 98.62 202 SER B O 1
ATOM 3488 N N . ILE B 1 203 ? 8.188 16.234 12.68 1 98.88 203 ILE B N 1
ATOM 3489 C CA . ILE B 1 203 ? 8.148 17.578 12.086 1 98.88 203 ILE B CA 1
ATOM 3490 C C . ILE B 1 203 ? 6.867 17.734 11.281 1 98.88 203 ILE B C 1
ATOM 3492 O O . ILE B 1 203 ? 6.578 16.938 10.391 1 98.88 203 ILE B O 1
ATOM 3496 N N . LEU B 1 204 ? 6.109 18.766 11.625 1 98.88 204 LEU B N 1
ATOM 3497 C CA . LEU B 1 204 ? 4.949 19.125 10.812 1 98.88 204 LEU B CA 1
ATOM 3498 C C . LEU B 1 204 ? 5.371 19.922 9.586 1 98.88 204 LEU B C 1
ATOM 3500 O O . LEU B 1 204 ? 6.082 20.922 9.703 1 98.88 204 LEU B O 1
ATOM 3504 N N . VAL B 1 205 ? 5.008 19.422 8.43 1 98.88 205 VAL B N 1
ATOM 3505 C CA . VAL B 1 205 ? 5.273 20.125 7.176 1 98.88 205 VAL B CA 1
ATOM 3506 C C . VAL B 1 205 ? 3.955 20.562 6.539 1 98.88 205 VAL B C 1
ATOM 3508 O O . VAL B 1 205 ? 3.145 19.719 6.137 1 98.88 205 VAL B O 1
ATOM 3511 N N . THR B 1 206 ? 3.768 21.875 6.41 1 98.56 206 THR B N 1
ATOM 3512 C CA . THR B 1 206 ? 2.473 22.375 5.969 1 98.56 206 THR B CA 1
ATOM 3513 C C . THR B 1 206 ? 2.588 23.812 5.477 1 98.56 206 THR B C 1
ATOM 3515 O O . THR B 1 206 ? 3.35 24.609 6.035 1 98.56 206 THR B O 1
ATOM 3518 N N . ASP B 1 207 ? 1.812 24.094 4.395 1 97.69 207 ASP B N 1
ATOM 3519 C CA . ASP B 1 207 ? 1.763 25.484 4.004 1 97.69 207 ASP B CA 1
ATOM 3520 C C . ASP B 1 207 ? 0.826 26.281 4.914 1 97.69 207 ASP B C 1
ATOM 3522 O O . ASP B 1 207 ? -0.014 25.703 5.602 1 97.69 207 ASP B O 1
ATOM 3526 N N . SER B 1 208 ? 0.939 27.594 4.855 1 94.62 208 SER B N 1
ATOM 3527 C CA . SER B 1 208 ? 0.3 28.484 5.816 1 94.62 208 SER B CA 1
ATOM 3528 C C . SER B 1 208 ? -1.208 28.547 5.598 1 94.62 208 SER B C 1
ATOM 3530 O O . SER B 1 208 ? -1.95 29 6.469 1 94.62 208 SER B O 1
ATOM 3532 N N . SER B 1 209 ? -1.693 28.078 4.406 1 92.38 209 SER B N 1
ATOM 3533 C CA . SER B 1 209 ? -3.125 28.141 4.133 1 92.38 209 SER B CA 1
ATOM 3534 C C . SER B 1 209 ? -3.9 27.188 5.039 1 92.38 209 SER B C 1
ATOM 3536 O O . SER B 1 209 ? -5.121 27.281 5.156 1 92.38 209 SER B O 1
ATOM 3538 N N . LYS B 1 210 ? -3.217 26.25 5.688 1 94.38 210 LYS B N 1
ATOM 3539 C CA . LYS B 1 210 ? -3.881 25.281 6.555 1 94.38 210 LYS B CA 1
ATOM 3540 C C . LYS B 1 210 ? -4.016 25.812 7.977 1 94.38 210 LYS B C 1
ATOM 3542 O O . LYS B 1 210 ? -4.691 25.203 8.812 1 94.38 210 LYS B O 1
ATOM 3547 N N . TYR B 1 211 ? -3.379 26.875 8.297 1 92.81 211 TYR B N 1
ATOM 3548 C CA . TYR B 1 211 ? -3.465 27.453 9.633 1 92.81 211 TYR B CA 1
ATOM 3549 C C . TYR B 1 211 ? -4.836 28.078 9.867 1 92.81 211 TYR B C 1
ATOM 3551 O O . TYR B 1 211 ? -5.387 28.734 8.984 1 92.81 211 TYR B O 1
ATOM 3559 N N . GLY B 1 212 ? -5.297 27.875 11.062 1 87.81 212 GLY B N 1
ATOM 3560 C CA . GLY B 1 212 ? -6.57 28.469 11.438 1 87.81 212 GLY B CA 1
ATOM 3561 C C . GLY B 1 212 ? -7.766 27.641 11.016 1 87.81 212 GLY B C 1
ATOM 3562 O O . GLY B 1 212 ? -8.914 28.016 11.258 1 87.81 212 GLY B O 1
ATOM 3563 N N . ARG B 1 213 ? -7.465 26.578 10.359 1 89.81 213 ARG B N 1
ATOM 3564 C CA . ARG B 1 213 ? -8.508 25.594 10.047 1 89.81 213 ARG B CA 1
ATOM 3565 C C . ARG B 1 213 ? -8.602 24.531 11.133 1 89.81 213 ARG B C 1
ATOM 3567 O O . ARG B 1 213 ? -7.605 24.188 11.766 1 89.81 213 ARG B O 1
ATOM 3574 N N . ILE B 1 214 ? -9.883 24.125 11.352 1 90.75 214 ILE B N 1
ATOM 3575 C CA . ILE B 1 214 ? -10.094 23.172 12.445 1 90.75 214 ILE B CA 1
ATOM 3576 C C . ILE B 1 214 ? -10.906 21.984 11.945 1 90.75 214 ILE B C 1
ATOM 3578 O O . ILE B 1 214 ? -12 22.156 11.398 1 90.75 214 ILE B O 1
ATOM 3582 N N . GLY B 1 215 ? -10.312 20.797 12.109 1 92.94 215 GLY B N 1
ATOM 3583 C CA . GLY B 1 215 ? -11.039 19.562 11.828 1 92.94 215 GLY B CA 1
ATOM 3584 C C . GLY B 1 215 ? -11.875 19.094 13.008 1 92.94 215 GLY B C 1
ATOM 3585 O O . GLY B 1 215 ? -11.734 19.594 14.117 1 92.94 215 GLY B O 1
ATOM 3586 N N . THR B 1 216 ? -12.703 18.172 12.781 1 93.56 216 THR B N 1
ATOM 3587 C CA . THR B 1 216 ? -13.625 17.625 13.773 1 93.56 216 THR B CA 1
ATOM 3588 C C . THR B 1 216 ? -12.859 16.953 14.914 1 93.56 216 THR B C 1
ATOM 3590 O O . THR B 1 216 ? -13.281 17.016 16.062 1 93.56 216 THR B O 1
ATOM 3593 N N . PHE B 1 217 ? -11.766 16.328 14.617 1 96.12 217 PHE B N 1
ATOM 3594 C CA . PHE B 1 217 ? -11.055 15.516 15.586 1 96.12 217 PHE B CA 1
ATOM 3595 C C . PHE B 1 217 ? -9.656 16.078 15.844 1 96.12 217 PHE B C 1
ATOM 3597 O O . PHE B 1 217 ? -8.906 16.344 14.906 1 96.12 217 PHE B O 1
ATOM 3604 N N . ASN B 1 218 ? -9.336 16.188 17.109 1 95.12 218 ASN B N 1
ATOM 3605 C CA . ASN B 1 218 ? -7.961 16.531 17.453 1 95.12 218 ASN B CA 1
ATOM 3606 C C . ASN B 1 218 ? -7.02 15.344 17.25 1 95.12 218 ASN B C 1
ATOM 3608 O O . ASN B 1 218 ? -7.281 14.242 17.734 1 95.12 218 ASN B O 1
ATOM 3612 N N . ALA B 1 219 ? -5.938 15.617 16.531 1 97.81 219 ALA B N 1
ATOM 3613 C CA . ALA B 1 219 ? -5.012 14.531 16.234 1 97.81 219 ALA B CA 1
ATOM 3614 C C . ALA B 1 219 ? -3.75 14.625 17.078 1 97.81 219 ALA B C 1
ATOM 3616 O O . ALA B 1 219 ? -3.393 13.672 17.781 1 97.81 219 ALA B O 1
ATOM 3617 N N . LEU B 1 220 ? -3.076 15.742 17.047 1 97.94 220 LEU B N 1
ATOM 3618 C CA . LEU B 1 220 ? -1.829 15.938 17.781 1 97.94 220 LEU B CA 1
ATOM 3619 C C . LEU B 1 220 ? -1.778 17.328 18.406 1 97.94 220 LEU B C 1
ATOM 3621 O O . LEU B 1 220 ? -2.092 18.328 17.766 1 97.94 220 LEU B O 1
ATOM 3625 N N . PRO B 1 221 ? -1.346 17.312 19.688 1 95.25 221 PRO B N 1
ATOM 3626 C CA . PRO B 1 221 ? -0.986 18.625 20.234 1 95.25 221 PRO B CA 1
ATOM 3627 C C . PRO B 1 221 ? 0.34 19.156 19.688 1 95.25 221 PRO B C 1
ATOM 3629 O O . PRO B 1 221 ? 1.16 18.375 19.188 1 95.25 221 PRO B O 1
ATOM 3632 N N . LEU B 1 222 ? 0.572 20.469 19.734 1 93.94 222 LEU B N 1
ATOM 3633 C CA . LEU B 1 222 ? 1.805 21.047 19.219 1 93.94 222 LEU B CA 1
ATOM 3634 C C . LEU B 1 222 ? 3.021 20.469 19.938 1 93.94 222 LEU B C 1
ATOM 3636 O O . LEU B 1 222 ? 4.082 20.297 19.328 1 93.94 222 LEU B O 1
ATOM 3640 N N . GLU B 1 223 ? 2.822 20.156 21.188 1 94.06 223 GLU B N 1
ATOM 3641 C CA . GLU B 1 223 ? 3.916 19.688 22.031 1 94.06 223 GLU B CA 1
ATOM 3642 C C . GLU B 1 223 ? 4.426 18.328 21.562 1 94.06 223 GLU B C 1
ATOM 3644 O O . GLU B 1 223 ? 5.516 17.891 21.938 1 94.06 223 GLU B O 1
ATOM 3649 N N . ALA B 1 224 ? 3.641 17.641 20.812 1 96.88 224 ALA B N 1
ATOM 3650 C CA . ALA B 1 224 ? 4.051 16.344 20.297 1 96.88 224 ALA B CA 1
ATOM 3651 C C . ALA B 1 224 ? 5.012 16.516 19.125 1 96.88 224 ALA B C 1
ATOM 3653 O O . ALA B 1 224 ? 5.641 15.539 18.688 1 96.88 224 ALA B O 1
ATOM 3654 N N . LEU B 1 225 ? 5.16 17.734 18.641 1 97.81 225 LEU B N 1
ATOM 3655 C CA . LEU B 1 225 ? 6.02 18.031 17.5 1 97.81 225 LEU B CA 1
ATOM 3656 C C . LEU B 1 225 ? 7.34 18.641 17.953 1 97.81 225 LEU B C 1
ATOM 3658 O O . LEU B 1 225 ? 7.383 19.359 18.953 1 97.81 225 LEU B O 1
ATOM 3662 N N . SER B 1 226 ? 8.344 18.391 17.172 1 97.06 226 SER B N 1
ATOM 3663 C CA . SER B 1 226 ? 9.641 19 17.469 1 97.06 226 SER B CA 1
ATOM 3664 C C . SER B 1 226 ? 9.844 20.281 16.672 1 97.06 226 SER B C 1
ATOM 3666 O O . SER B 1 226 ? 10.602 21.172 17.078 1 97.06 226 SER B O 1
ATOM 3668 N N . ALA B 1 227 ? 9.195 20.312 15.547 1 98.31 227 ALA B N 1
ATOM 3669 C CA . ALA B 1 227 ? 9.352 21.484 14.672 1 98.31 227 ALA B CA 1
ATOM 3670 C C . ALA B 1 227 ? 8.188 21.594 13.695 1 98.31 227 ALA B C 1
ATOM 3672 O O . ALA B 1 227 ? 7.418 20.641 13.523 1 98.31 227 ALA B O 1
ATOM 3673 N N . ILE B 1 228 ? 8.062 22.781 13.141 1 98.62 228 ILE B N 1
ATOM 3674 C CA . ILE B 1 228 ? 7.168 23.047 12.023 1 98.62 228 ILE B CA 1
ATOM 3675 C C . ILE B 1 228 ? 7.949 23.672 10.867 1 98.62 228 ILE B C 1
ATOM 3677 O O . ILE B 1 228 ? 8.773 24.562 11.078 1 98.62 228 ILE B O 1
ATOM 3681 N N . VAL B 1 229 ? 7.797 23.109 9.688 1 98.81 229 VAL B N 1
ATOM 3682 C CA . VAL B 1 229 ? 8.258 23.734 8.453 1 98.81 229 VAL B CA 1
ATOM 3683 C C . VAL B 1 229 ? 7.066 24.266 7.668 1 98.81 229 VAL B C 1
ATOM 3685 O O . VAL B 1 229 ? 6.152 23.516 7.328 1 98.81 229 VAL B O 1
ATOM 3688 N N . THR B 1 230 ? 7.023 25.578 7.449 1 98.44 230 THR B N 1
ATOM 3689 C CA . THR B 1 230 ? 5.914 26.219 6.762 1 98.44 230 THR B CA 1
ATOM 3690 C C . THR B 1 230 ? 6.418 27.375 5.887 1 98.44 230 THR B C 1
ATOM 3692 O O . THR B 1 230 ? 7.625 27.578 5.766 1 98.44 230 THR B O 1
ATOM 3695 N N . ASP B 1 231 ? 5.496 27.938 5.133 1 97.75 231 ASP B N 1
ATOM 3696 C CA . ASP B 1 231 ? 5.902 28.984 4.215 1 97.75 231 ASP B CA 1
ATOM 3697 C C . ASP B 1 231 ? 5.828 30.359 4.895 1 97.75 231 ASP B C 1
ATOM 3699 O O . ASP B 1 231 ? 5.434 30.469 6.055 1 97.75 231 ASP B O 1
ATOM 3703 N N . SER B 1 232 ? 6.203 31.422 4.117 1 95.5 232 SER B N 1
ATOM 3704 C CA . SER B 1 232 ? 6.453 32.75 4.691 1 95.5 232 SER B CA 1
ATOM 3705 C C . SER B 1 232 ? 5.152 33.5 4.879 1 95.5 232 SER B C 1
ATOM 3707 O O . SER B 1 232 ? 5.152 34.625 5.438 1 95.5 232 SER B O 1
ATOM 3709 N N . ASN B 1 233 ? 4.07 32.938 4.477 1 92.62 233 ASN B N 1
ATOM 3710 C CA . ASN B 1 233 ? 2.807 33.656 4.578 1 92.62 233 ASN B CA 1
ATOM 3711 C C . ASN B 1 233 ? 2.166 33.469 5.949 1 92.62 233 ASN B C 1
ATOM 3713 O O . ASN B 1 233 ? 1.129 34.062 6.238 1 92.62 233 ASN B O 1
ATOM 3717 N N . LEU B 1 234 ? 2.736 32.656 6.793 1 91.5 234 LEU B N 1
ATOM 3718 C CA . LEU B 1 234 ? 2.246 32.531 8.164 1 91.5 234 LEU B CA 1
ATOM 3719 C C . LEU B 1 234 ? 2.377 33.875 8.906 1 91.5 234 LEU B C 1
ATOM 3721 O O . LEU B 1 234 ? 3.455 34.469 8.938 1 91.5 234 LEU B O 1
ATOM 3725 N N . PRO B 1 235 ? 1.314 34.344 9.523 1 83.81 235 PRO B N 1
ATOM 3726 C CA . PRO B 1 235 ? 1.361 35.656 10.195 1 83.81 235 PRO B CA 1
ATOM 3727 C C . PRO B 1 235 ? 2.441 35.719 11.273 1 83.81 235 PRO B C 1
ATOM 3729 O O . PRO B 1 235 ? 2.682 34.75 11.977 1 83.81 235 PRO B O 1
ATOM 3732 N N . GLU B 1 236 ? 3.01 36.906 11.414 1 86.81 236 GLU B N 1
ATOM 3733 C CA . GLU B 1 236 ? 4.133 37.094 12.328 1 86.81 236 GLU B CA 1
ATOM 3734 C C . GLU B 1 236 ? 3.742 36.781 13.766 1 86.81 236 GLU B C 1
ATOM 3736 O O . GLU B 1 236 ? 4.52 36.188 14.516 1 86.81 236 GLU B O 1
ATOM 3741 N N . ASP B 1 237 ? 2.602 37.188 14.156 1 81.12 237 ASP B N 1
ATOM 3742 C CA . ASP B 1 237 ? 2.148 36.969 15.523 1 81.12 237 ASP B CA 1
ATOM 3743 C C . ASP B 1 237 ? 2.016 35.469 15.805 1 81.12 237 ASP B C 1
ATOM 3745 O O . ASP B 1 237 ? 2.271 35.031 16.922 1 81.12 237 ASP B O 1
ATOM 3749 N N . VAL B 1 238 ? 1.603 34.75 14.805 1 85.56 238 VAL B N 1
ATOM 3750 C CA . VAL B 1 238 ? 1.475 33.312 14.922 1 85.56 238 VAL B CA 1
ATOM 3751 C C . VAL B 1 238 ? 2.859 32.688 15.039 1 85.56 238 VAL B C 1
ATOM 3753 O O . VAL B 1 238 ? 3.07 31.781 15.852 1 85.56 238 VAL B O 1
ATOM 3756 N N . ARG B 1 239 ? 3.76 33.156 14.219 1 92.94 239 ARG B N 1
ATOM 3757 C CA . ARG B 1 239 ? 5.133 32.656 14.289 1 92.94 239 ARG B CA 1
ATOM 3758 C C . ARG B 1 239 ? 5.699 32.81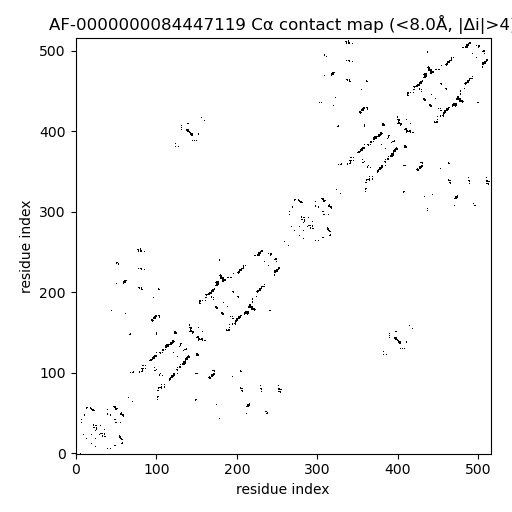2 15.695 1 92.94 239 ARG B C 1
ATOM 3760 O O . ARG B 1 239 ? 6.25 31.875 16.266 1 92.94 239 ARG B O 1
ATOM 3767 N N . ASP B 1 240 ? 5.48 34 16.203 1 89.19 240 ASP B N 1
ATOM 3768 C CA . ASP B 1 240 ? 5.973 34.312 17.547 1 89.19 240 ASP B CA 1
ATOM 3769 C C . ASP B 1 240 ? 5.34 33.375 18.578 1 89.19 240 ASP B C 1
ATOM 3771 O O . ASP B 1 240 ? 6.023 32.875 19.484 1 89.19 240 ASP B O 1
ATOM 3775 N N . ALA B 1 241 ? 4.082 33.188 18.453 1 85.06 241 ALA B N 1
ATOM 3776 C CA . ALA B 1 241 ? 3.359 32.312 19.406 1 85.06 241 ALA B CA 1
ATOM 3777 C C . ALA B 1 241 ? 3.889 30.891 19.359 1 85.06 241 ALA B C 1
ATOM 3779 O O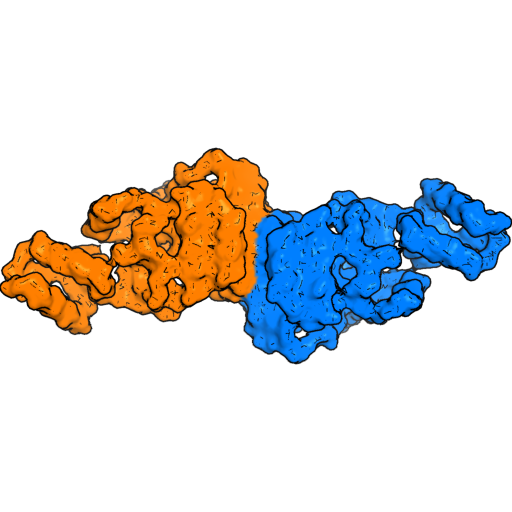 . ALA B 1 241 ? 4.035 30.25 20.406 1 85.06 241 ALA B O 1
ATOM 3780 N N . ILE B 1 242 ? 4.18 30.359 18.203 1 91.06 242 ILE B N 1
ATOM 3781 C CA . ILE B 1 242 ? 4.699 29.016 18.016 1 91.06 242 ILE B CA 1
ATOM 3782 C C . ILE B 1 242 ? 6.074 28.891 18.672 1 91.06 242 ILE B C 1
ATOM 3784 O O . ILE B 1 242 ? 6.34 27.953 19.422 1 91.06 242 ILE B O 1
ATOM 3788 N N . ILE B 1 243 ? 6.875 29.891 18.406 1 93.5 243 ILE B N 1
ATOM 3789 C CA . ILE B 1 243 ? 8.227 29.906 18.953 1 93.5 243 ILE B CA 1
ATOM 3790 C C . ILE B 1 243 ? 8.18 30 20.469 1 93.5 243 ILE B C 1
ATOM 3792 O O . ILE B 1 243 ? 8.953 29.344 21.172 1 93.5 243 ILE B O 1
ATOM 3796 N N . HIS B 1 244 ? 7.305 30.734 20.953 1 89.56 244 HIS B N 1
ATOM 3797 C CA . HIS B 1 244 ? 7.16 30.922 22.391 1 89.56 244 HIS B CA 1
ATOM 3798 C C . HIS B 1 244 ? 6.746 29.609 23.078 1 89.56 244 HIS B C 1
ATOM 3800 O O . HIS B 1 244 ? 7.027 29.422 24.25 1 89.56 244 HIS B O 1
ATOM 3806 N N . ARG B 1 245 ? 6.152 28.781 22.375 1 88 245 ARG B N 1
ATOM 3807 C CA . ARG B 1 245 ? 5.727 27.484 22.906 1 88 245 ARG B CA 1
ATOM 3808 C C . ARG B 1 245 ? 6.871 26.484 22.891 1 88 245 ARG B C 1
ATOM 3810 O O . ARG B 1 245 ? 6.699 25.328 23.297 1 88 245 ARG B O 1
ATOM 3817 N N . GLY B 1 246 ? 7.949 26.906 22.406 1 91.31 246 GLY B N 1
ATOM 3818 C CA . GLY B 1 246 ? 9.141 26.078 22.469 1 91.31 246 GLY B CA 1
ATOM 3819 C C . GLY B 1 246 ? 9.352 25.25 21.219 1 91.31 246 GLY B C 1
ATOM 3820 O O . GLY B 1 246 ? 10.203 24.359 21.203 1 91.31 246 GLY B O 1
ATOM 3821 N N . LEU B 1 247 ? 8.578 25.5 20.219 1 95.12 247 LEU B N 1
ATOM 3822 C CA . LEU B 1 247 ? 8.703 24.75 18.969 1 95.12 247 LEU B CA 1
ATOM 3823 C C . LEU B 1 247 ? 9.617 25.469 18 1 95.12 247 LEU B C 1
ATOM 3825 O O . LEU B 1 247 ? 9.531 26.688 17.859 1 95.12 247 LEU B O 1
ATOM 3829 N N . ALA B 1 248 ? 10.492 24.672 17.375 1 97.81 248 ALA B N 1
ATOM 3830 C CA . ALA B 1 248 ? 11.273 25.234 16.281 1 97.81 248 ALA B CA 1
ATOM 3831 C C . ALA B 1 248 ? 10.391 25.516 15.07 1 97.81 248 ALA B C 1
ATOM 3833 O O . ALA B 1 248 ? 9.547 24.703 14.703 1 97.81 248 ALA B O 1
ATOM 3834 N N . LEU B 1 249 ? 10.547 26.688 14.586 1 98.25 249 LEU B N 1
ATOM 3835 C CA . LEU B 1 249 ? 9.805 27.078 13.391 1 98.25 249 LEU B CA 1
ATOM 3836 C C . LEU B 1 249 ? 10.75 27.422 12.25 1 98.25 249 LEU B C 1
ATOM 3838 O O . LEU B 1 249 ? 11.648 28.25 12.406 1 98.25 249 LEU B O 1
ATOM 3842 N N . HIS B 1 250 ? 10.547 26.734 11.133 1 98.62 250 HIS B N 1
ATOM 3843 C CA . HIS B 1 250 ? 11.352 26.953 9.938 1 98.62 250 HIS B CA 1
ATOM 3844 C C . HIS B 1 250 ? 10.5 27.484 8.789 1 98.62 250 HIS B C 1
ATOM 3846 O O . HIS B 1 250 ? 9.5 26.875 8.414 1 98.62 250 HIS B O 1
ATOM 3852 N N . ILE B 1 251 ? 10.961 28.609 8.227 1 98.31 251 ILE B N 1
ATOM 3853 C CA . ILE B 1 251 ? 10.195 29.281 7.176 1 98.31 251 ILE B CA 1
ATOM 3854 C C . ILE B 1 251 ? 10.852 29.016 5.82 1 98.31 251 ILE B C 1
ATOM 3856 O O . ILE B 1 251 ? 12 29.406 5.594 1 98.31 251 ILE B O 1
ATOM 3860 N N . ALA B 1 252 ? 10.07 28.312 4.957 1 98 252 ALA B N 1
ATOM 3861 C CA . ALA B 1 252 ? 10.523 28.031 3.594 1 98 252 ALA B CA 1
ATOM 3862 C C . ALA B 1 252 ? 10.055 29.125 2.633 1 98 252 ALA B C 1
ATOM 3864 O O . ALA B 1 252 ? 8.898 29.547 2.678 1 98 252 ALA B O 1
ATOM 3865 N N . VAL B 1 253 ? 10.93 29.578 1.749 1 94.5 253 VAL B N 1
ATOM 3866 C CA . VAL B 1 253 ? 10.625 30.609 0.75 1 94.5 253 VAL B CA 1
ATOM 3867 C C . VAL B 1 253 ? 10.789 30.016 -0.651 1 94.5 253 VAL B C 1
ATOM 3869 O O . VAL B 1 253 ? 11.844 29.469 -0.978 1 94.5 253 VAL B O 1
ATOM 3872 N N . PRO B 1 254 ? 9.68 30.031 -1.418 1 89 254 PRO B N 1
ATOM 3873 C CA . PRO B 1 254 ? 9.805 29.5 -2.779 1 89 254 PRO B CA 1
ATOM 3874 C C . PRO B 1 254 ? 10.938 30.172 -3.566 1 89 254 PRO B C 1
ATOM 3876 O O . PRO B 1 254 ? 11.203 31.359 -3.377 1 89 254 PRO B O 1
ATOM 3879 N N . GLY B 1 255 ? 11.953 29.375 -4.141 1 73.38 255 GLY B N 1
ATOM 3880 C CA . GLY B 1 255 ? 13.016 29.922 -4.961 1 73.38 255 GLY B CA 1
ATOM 3881 C C . GLY B 1 255 ? 12.508 30.672 -6.176 1 73.38 255 GLY B C 1
ATOM 3882 O O . GLY B 1 255 ? 11.375 30.453 -6.617 1 73.38 255 GLY B O 1
ATOM 3883 N N . THR B 1 256 ? 13.055 31.875 -6.609 1 60.06 256 THR B N 1
ATOM 3884 C CA . THR B 1 256 ? 12.82 32.562 -7.871 1 60.06 256 THR B CA 1
ATOM 3885 C C . THR B 1 256 ? 13.109 31.656 -9.055 1 60.06 256 THR B C 1
ATOM 3887 O O . THR B 1 256 ? 14.18 31.031 -9.125 1 60.06 256 THR B O 1
ATOM 3890 N N . GLU B 1 257 ? 12.336 30.859 -9.492 1 45.84 257 GLU B N 1
ATOM 3891 C CA . GLU B 1 257 ? 12.742 30.234 -10.75 1 45.84 257 GLU B CA 1
ATOM 3892 C C . GLU B 1 257 ? 13.461 31.234 -11.648 1 45.84 257 GLU B C 1
ATOM 3894 O O . GLU B 1 257 ? 12.938 32.312 -11.93 1 45.84 257 GLU B O 1
ATOM 3899 N N . GLY B 1 258 ? 14.836 31.422 -11.422 1 32.81 258 GLY B N 1
ATOM 3900 C CA . GLY B 1 258 ? 15.492 31.969 -12.594 1 32.81 258 GLY B CA 1
ATOM 3901 C C . GLY B 1 258 ? 15.18 31.188 -13.859 1 32.81 258 GLY B C 1
ATOM 3902 O O . GLY B 1 258 ? 14.742 30.031 -13.797 1 32.81 258 GLY B O 1
#

Secondary structure (DSSP, 8-state):
--HHHHHHHHHHHHHHHSEEEHHHHHHHHT--HHHHHHHHHHHHHTTS-EEETTEEE--EE-S-PPPHHHHHHTTHHHHHHHHHHHGGG--SSEEEEE-SSHHHHHHHHTTTT--SEEEEESBHHHHHHHHHH--SEEEE--EEEETTTTEEEHHHHHHHHHT--BSEEEE--SEEETTEEEES-HHHHHHHHHHHHHBS-EEEE--GGGBTEE-SEEEE-GGG-SEEEEETTS-HHHHHHHHHTT-EEEEE------/--HHHHHHHHHHHHHHHSEEEHHHHHHHHT--HHHHHHHHHHHHHTTS-EEETTEEE--EE-S-PPPHHHHHHTTHHHHHHHHHHHHTT--SSEEEEE-SSHHHHHHHHTTTT--SEEEEESBHHHHHHHHHH--SEEEE--EEEETTTTEEEHHHHHHHHHT--BSEEEE--SEEETTEEEES-HHHHHHHHHHHHHBS-EEEE--GGGBTEE-SEEEE-GGG-SEEEEETTS-HHHHHHHHHTT-EEEEE------

Organism: NCBI:txid207340

Radius of gyration: 30.12 Å; Cα contacts (8 Å, |Δi|>4): 1177; chains: 2; bounding box: 45×104×66 Å

Sequence (516 aa):
MIPAERQKLILARLAERGVLSISELTELLDVSHMTVRRDIQQLEREGQVMSVAGGIRLPERISFEPSHVSKAVMAHAAKVAIGRMALDFVPRGGILYLDAGTTTLEIARGLAGRSDIAVVTNDFVIAAFLMREADCRLYHTGGQVERENQSCVGDPAAEAIRRFNFDLAFISTSSFGLRGVSTPSENKVAVKRAVAQSASRSILVTDSSKYGRIGTFNALPLEALSAIVTDSNLPEDVRDAIIHRGLALHIAVPGTEGMIPAERQKLILARLAERGVLSISELTELLDVSHMTVRRDIQQLEREGQVMSVAGGIRLPERISFEPSHVSKAVMAHAAKVAIGRMALDFVPRGGILYLDAGTTTLEIARGLAGRSDIAVVTNDFVIAAFLMREADCRLYHTGGQVERENQSCVGDPAAEAIRRFNFDLAFISTSSFGLRGVSTPSENKVAVKRAVAQSASRSILVTDSSKYGRIGTFNALPLEALSAIVTDSNLPEDVRDAIIHRGLALHIAVPGTEG

pLDDT: mean 93.42, std 7.66, range [32.81, 98.94]

Foldseek 3Di:
DDLVVLLVVVLVVQVVVQKDFLVRSCVVVVHDSVSSVVSVVVCVLVQQWFDDARTIGGFAEDLDDAFQVVQLPPPVLFLLLLLVVVLVVDDQEFEEEQEQHNSSLSVLVVQFAPARYEYEYQAPSSQVVCVVGYNHHYYYQDACADRRSRGHFADSSLVSLLVAQGQEYEDEAQAAEQQGGAAQDPRHLSNLQSNLVRYPAYEYEYEQVRYSHHHPGHRDGLVSHQEYEYEPNHHPSRVVSSVVVVHHYHYGYRDPPD/DDLVVLLVVVLVVQVVVQKDFLVRSCVVVVHDSVSSLVSVVVCVLVQQWFDDARTIGGFAEDQDDAFQVVQLPPPVLFLLLLLVVVLVVDDQEFEEEQEQHNSSLSVLVVQFAPARYEYEYQAPSSQVVCVVGYNHHYYYQDACADRRSRGHFADSSLVSLLVAQGQEYEDEAQAAEQQGGAAQDPRHLSNLQSNLVRYPAYEYEYEQVRYSHHHPGHRDGLVSHQEYEYEPNHHPSRVVSSVVVVHHYHYGYRDPPD

Solvent-accessible surface area (backbone atoms only — not comparable to full-atom values): 25686 Å² total; per-residue (Å²): 128,54,70,70,55,49,50,50,50,52,51,56,50,28,72,73,60,42,56,43,39,49,67,54,48,23,63,74,67,70,49,52,69,67,56,51,50,52,50,48,50,53,35,27,64,70,61,62,35,21,80,46,81,67,23,35,26,55,51,44,76,37,81,70,75,77,35,43,75,62,45,49,63,54,65,38,61,42,26,45,23,31,12,56,57,54,55,74,68,60,64,94,38,54,34,37,36,41,35,53,48,58,38,43,37,36,32,53,63,72,44,50,66,38,57,62,35,34,40,36,27,33,18,53,63,49,50,54,50,43,52,73,51,29,56,38,48,44,32,35,32,15,23,41,51,39,58,57,61,41,23,35,29,26,64,58,17,16,53,46,43,56,76,42,76,24,58,34,28,43,37,53,66,74,11,23,52,88,61,16,36,23,32,52,48,70,45,50,29,46,32,54,41,26,48,46,73,25,24,78,33,25,32,38,42,43,53,44,87,26,52,39,26,40,27,77,34,82,40,41,50,54,83,61,35,55,31,37,36,24,28,74,76,46,38,66,71,56,52,52,53,46,44,72,70,70,33,47,75,42,73,26,65,59,75,76,79,125,128,54,69,70,57,47,50,51,50,50,51,57,51,30,70,74,59,43,55,43,39,50,67,55,48,24,62,74,66,71,48,52,67,67,56,51,50,52,49,46,50,55,36,25,62,69,62,62,34,22,82,45,86,67,24,36,26,55,51,45,75,38,82,72,75,76,36,42,75,60,44,48,64,55,65,37,60,42,25,46,23,32,12,56,57,54,53,74,70,60,64,94,40,54,35,36,36,41,35,54,47,58,38,44,39,36,32,51,62,72,44,52,67,38,57,64,34,32,40,36,27,32,18,53,63,49,49,55,49,44,53,73,50,30,57,37,49,44,33,34,30,16,20,42,51,39,58,59,62,39,23,36,28,25,64,58,16,15,54,47,43,56,75,43,75,25,59,34,27,43,39,51,68,75,13,23,50,83,61,16,36,23,31,55,50,70,44,49,29,47,32,53,41,27,48,47,72,25,24,79,33,24,31,38,42,44,53,44,87,26,52,39,27,40,26,76,34,81,39,40,52,53,83,62,35,56,29,38,37,24,29,74,77,48,39,66,70,56,53,51,53,46,44,72,71,69,33,48,76,43,74,27,65,58,75,76,81,125

InterPro domains:
  IPR001034 DeoR-type HTH domain [PF08220] (6-60)
  IPR001034 DeoR-type HTH domain [PR00037] (24-38)
  IPR001034 DeoR-type HTH domain [PR00037] (38-56)
  IPR001034 DeoR-type HTH domain [PS51000] (3-58)
  IPR001034 DeoR-type HTH domain [SM00420] (6-58)
  IPR014036 DeoR-like transcriptional repressor, C-terminal sensor domain [PF00455] (76-232)
  IPR018356 Transcription regulator, HTH DeoR-type, conserved site [PS00894] (6-40)
  IPR036388 Winged helix-like DNA-binding domain superfamily [G3DSA:1.10.10.10] (3-57)
  IPR036390 Winged helix DNA-binding domain superfamily [SSF46785] (5-61)
  IPR037171 NagB/RpiA transferase-like [SSF100950] (76-233)
  IPR050313 Carbohydrate Metabolism HTH-type Transcriptional Regulators [PTHR30363] (1-251)

Nearest PDB structures (foldseek):
  7l6l-assembly1_E  TM=9.086E-01  e=4.095E-13  Escherichia coli K-12
  3f72-assembly2_C  TM=9.074E-01  e=3.584E-02  Staphylococcus aureus
  7bzh-assembly1_A  TM=8.420E-01  e=1.805E-02  Saccharolobus islandicus
  3mcz-assembly1_B  TM=3.074E-01  e=1.155E-04  Burkholderia thailandensis E264
  4qvg-assembly1_A  TM=3.333E-01  e=3.796E-03  Streptosporangium sibiricum